Protein AF-A0A3D1H095-F1 (afdb_monomer)

Solvent-accessible surface area (backbone atoms only — not comparable to full-atom values): 28021 Å² total; per-residue (Å²): 138,83,85,82,81,81,81,77,77,79,74,72,78,71,83,49,44,30,32,31,21,26,62,59,71,63,35,39,41,48,65,60,32,72,35,44,72,50,97,50,86,62,27,28,39,36,75,41,60,22,32,80,87,14,37,39,30,35,40,28,63,54,68,40,88,48,51,76,43,53,75,67,32,41,65,49,22,31,6,32,93,44,81,75,38,64,53,47,73,57,40,75,40,63,47,35,77,41,35,98,34,38,36,24,52,87,62,45,60,42,71,42,40,36,38,40,30,66,83,80,31,30,41,28,37,54,62,90,59,67,74,44,36,27,34,33,14,24,66,63,52,82,39,39,56,50,61,63,40,69,25,44,50,49,96,51,84,43,29,24,48,37,78,43,70,26,75,24,43,42,28,33,45,23,67,51,72,26,93,41,67,84,43,65,72,74,27,51,92,34,26,30,11,59,34,62,51,53,78,69,36,80,34,67,51,39,83,44,90,48,44,27,32,40,96,66,58,46,72,27,44,35,38,38,30,53,83,78,33,31,34,31,38,34,50,97,81,69,73,75,93,45,74,80,45,34,28,35,25,10,24,78,53,44,84,30,34,48,45,54,53,73,28,43,54,77,85,46,91,43,35,26,40,44,78,45,64,23,30,17,36,41,29,34,38,22,54,58,68,23,98,38,52,81,27,54,77,79,34,43,78,39,18,36,13,33,99,43,62,62,40,82,54,53,64,62,42,78,40,67,43,38,80,52,31,70,23,42,38,32,61,80,20,26,78,94,49,57,40,65,29,42,38,30,40,29,66,79,81,30,35,36,36,37,28,59,80,61,83,65,65,65,89,62,70,55,68,39,34,33,32,29,25,26,60,69,46,85,46,55,57,49,62,68,33,67,26,39,48,49,96,51,87,40,30,27,50,39,57,43,55,37,41,70,54,75,85,65,32,36,28,40,41,21,58,45,58,24,92,42,61,75,68,24,57,78,41,45,53,13,32,91,44,65,59,37,76,40,50,72,76,36,84,38,66,31,43,80,66,56,104,68,67,31,34,30,25,35,70,56,72,63,44,70,26,32,34,37,39,34,52,76,51,84,75,16,34,38,34,40,32,77,51,69,79,67,86,65,72,65,69,85,63,66,77,75,79,79,51,56,30,19,38,93,85,68,50,80,69,45,70,59,84,74,90,62,49,65,34,31,46,93,93,38,82,47,80,87

Radius of gyration: 31.31 Å; Cα contacts (8 Å, |Δi|>4): 1293; chains: 1; bounding box: 105×58×90 Å

Nearest PDB structures (foldseek):
  5x5s-assembly1_A  TM=6.106E-01  e=3.068E-03  uncultured bacterium
  4g1f-assembly3_C  TM=1.105E-01  e=1.441E+00  Homo sapiens
  2gbc-assembly1_A  TM=1.228E-01  e=5.203E+00  Rattus norvegicus
  1u8e-assembly1_B  TM=1.041E-01  e=5.488E+00  Homo sapiens

Mean predicted aligned error: 13.55 Å

Sequence (528 aa):
MSALLTVVATVAASAQCYIVGSDGQWKTNAAAAELTETATAGVYEGDVAFAEGAQYFTVTQNLTTDDTDWETFNQHRFGPSEIDAKLAINVPMAMIKGKDRSFKVPTAATTYRMRVDFNAMTVTLIGNFPDELYVWGSDGVYNPTLASATLPKTETDGVYKATVDFTSCYFNILTQLGTDPTDYDAILPYRYGGGKVIINRDKAMTLTEQSFYIATPGTYDVTVDLRTMTMNLHSDTYVSKYPDHVYLIGANGSNAANQGAELTWNDVDGIYTGYVYFFGNKFNISTALASTSDGWEEIADKRIGADAATIDVEPNLTVGIKKGEASDFVIGASVEKPIYAYVTLDLVNGRLTLYGTDESYPTGYPKELYTIGSNGVWFPNIPADVISATDEPGVYKGEITFVGEVGDLHFTVFKRLGADWDFVNATRLTPYSDGDPANLDEDIPVVTPEIVPGAWLFSGEPGTYDIKVDLTQGNGVIRISAKGETGITAPTAAPAAKNYYYDLQGRFLGNVEPQKGVYVVKGKKVKK

Foldseek 3Di:
DDDDDDPDPPPPPQQKKAKAQQAVPQFQQDGQDTFDDDPDRQKTKDKHAHAVVGFKIKIFSDGDPGRPPCVVSLQTIWAAPDAAAEADALDKGATDGSDPHIYGYPDGRDIFIKMQHPPRRTIHTYDQQAQKKAKACQAPDHFLQDGQDIWGDDPPGQKTKDKHFGPDQWIWIFSDGDPGRPCPVRRLVGTWAAEEADAPDKGAIDSDPHTYGYPDTGIFIWMAGSNRNIIHTYDPPDDQPEFQWKFWQCQLVANFQQDGDIWGDDHDRQKTKDKGKRQGQKTWMFSDGAPTRPRCVVGQQGTKAAPDQEAEADAQDKGAIDGNDHHIYGDPHHNVRIFIWMWIQRPPRRIIHTHGPDLCPPVFQAQKKFKACQQPHHFLADGQDIWGDDPDGQKTKDKGFHHDDAQRRWMWMFSGGGRDDVSGVVGTFAAPDAQAEQEAQDKGDGDDADVGGHIYGYRDDGGMWMWMWHCPPDNIIIHTYHHPPPPPPVPPPPPPPQWFKAQPVRHTPGSDDDPAAWIDTPNDIDGD

Secondary structure (DSSP, 8-state):
-------------PPPEEEESTTS---TTS-SEEEEE-SSTTEEEEEEE--TT--EEEEES---SSTT-HHHHHHHEEE-SSTT-BPPBT--EE-EET-S--EE-SSSSSEEEEEEETTTTEEEEE-PPPSEEEEESTTS---TT--SEEEEB-SSTTEEEEEEEESSSEEEEESS--SSTT-SGGGGGGEEE-EE--TTSEEE-EESS--EE-SS-EEEEEEEETTTTEEEEE-TT---SS-S-EEEETTTS---TT--EEEB-SSSTTEEEEEEEE-SSEEEEESS--SSTT-TTTTGGGEEE-SSSEEE--TT--EE-EET---EEE----SSS-EEEEEEEETTTTEEEEEE--TT--SS--SEEEEESTTS---TTS-S-EEEB-SSTTEEEEEEEE-S-TT-EEEEEES---SSHHHHHTTEEB-SSTTEEE-TTSEEE-BPPPSSPPPEEE-S-SEEEEEEEETTSTT-EEEEEEPP--S-----------PPEE-TT--EEESS--SSSEEEETTEEEE-

pLDDT: mean 87.99, std 13.4, range [31.22, 98.56]

Structure (mmCIF, N/CA/C/O backbone):
data_AF-A0A3D1H095-F1
#
_entry.id   AF-A0A3D1H095-F1
#
loop_
_atom_site.group_PDB
_atom_site.id
_atom_site.type_symbol
_atom_site.label_atom_id
_atom_site.label_alt_id
_atom_site.label_comp_id
_atom_site.label_asym_id
_atom_site.label_entity_id
_atom_site.label_seq_id
_atom_site.pdbx_PDB_ins_code
_atom_site.Cartn_x
_atom_site.Cartn_y
_atom_site.Cartn_z
_atom_site.occupancy
_atom_site.B_iso_or_equiv
_atom_site.auth_seq_id
_atom_site.auth_comp_id
_atom_site.auth_asym_id
_atom_site.auth_atom_id
_atom_site.pdbx_PDB_model_num
ATOM 1 N N . MET A 1 1 ? -18.393 25.631 -53.847 1.00 37.72 1 MET A N 1
ATOM 2 C CA . MET A 1 1 ? -17.453 26.082 -52.800 1.00 37.72 1 MET A CA 1
ATOM 3 C C . MET A 1 1 ? -17.280 24.934 -51.830 1.00 37.72 1 MET A C 1
ATOM 5 O O . MET A 1 1 ? -18.246 24.589 -51.169 1.00 37.72 1 MET A O 1
ATOM 9 N N . SER A 1 2 ? -16.110 24.300 -51.820 1.00 35.12 2 SER A N 1
ATOM 10 C CA . SER A 1 2 ? -15.753 23.285 -50.826 1.00 35.12 2 SER A CA 1
ATOM 11 C C . SER A 1 2 ? -14.753 23.944 -49.885 1.00 35.12 2 SER A C 1
ATOM 13 O O . SER A 1 2 ? -13.689 24.360 -50.338 1.00 35.12 2 SER A O 1
ATOM 15 N N . ALA A 1 3 ? -15.130 24.131 -48.622 1.00 37.19 3 ALA A N 1
ATOM 16 C CA . ALA A 1 3 ? -14.228 24.646 -47.601 1.00 37.19 3 ALA A CA 1
ATOM 17 C C . ALA A 1 3 ? -13.389 23.477 -47.078 1.00 37.19 3 ALA A C 1
ATOM 19 O O . ALA A 1 3 ? -13.923 22.509 -46.540 1.00 37.19 3 ALA A O 1
ATOM 20 N N . LEU A 1 4 ? -12.082 23.554 -47.317 1.00 31.69 4 LEU A N 1
ATOM 21 C CA . LEU A 1 4 ? -11.091 22.614 -46.818 1.00 31.69 4 LEU A CA 1
ATOM 22 C C . LEU A 1 4 ? -10.896 22.895 -45.320 1.00 31.69 4 LEU A C 1
ATOM 24 O O . LEU A 1 4 ? -10.468 23.987 -44.947 1.00 31.69 4 LEU A O 1
ATOM 28 N N . LEU A 1 5 ? -11.259 21.936 -44.471 1.00 31.66 5 LEU A N 1
ATOM 29 C CA . LEU A 1 5 ? -11.028 21.997 -43.032 1.00 31.66 5 LEU A CA 1
ATOM 30 C C . LEU A 1 5 ? -9.587 21.539 -42.767 1.00 31.66 5 LEU A C 1
ATOM 32 O O . LEU A 1 5 ? -9.289 20.348 -42.821 1.00 31.66 5 LEU A O 1
ATOM 36 N N . THR A 1 6 ? -8.677 22.482 -42.532 1.00 36.94 6 THR A N 1
ATOM 37 C CA . THR A 1 6 ? -7.305 22.170 -42.117 1.00 36.94 6 THR A CA 1
ATOM 38 C C . THR A 1 6 ? -7.321 21.815 -40.633 1.00 36.94 6 THR A C 1
ATOM 40 O O . THR A 1 6 ? -7.424 22.693 -39.779 1.00 36.94 6 THR A O 1
ATOM 43 N N . VAL A 1 7 ? -7.245 20.521 -40.322 1.00 33.75 7 VAL A N 1
ATOM 44 C CA . VAL A 1 7 ? -6.974 20.044 -38.962 1.00 33.75 7 VAL A CA 1
ATOM 45 C C . VAL A 1 7 ? -5.507 20.345 -38.666 1.00 33.75 7 VAL A C 1
ATOM 47 O O . VAL A 1 7 ? -4.612 19.698 -39.203 1.00 33.75 7 VAL A O 1
ATOM 50 N N . VAL A 1 8 ? -5.256 21.363 -37.846 1.00 37.41 8 VAL A N 1
ATOM 51 C CA . VAL A 1 8 ? -3.933 21.592 -37.262 1.00 37.41 8 VAL A CA 1
ATOM 52 C C . VAL A 1 8 ? -3.828 20.642 -36.077 1.00 37.41 8 VAL A C 1
ATOM 54 O O . VAL A 1 8 ? -4.383 20.906 -35.014 1.00 37.41 8 VAL A O 1
ATOM 57 N N . ALA A 1 9 ? -3.168 19.504 -36.277 1.00 36.88 9 ALA A N 1
ATOM 58 C CA . ALA A 1 9 ? -2.709 18.691 -35.164 1.00 36.88 9 ALA A CA 1
ATOM 59 C C . ALA A 1 9 ? -1.628 19.497 -34.433 1.00 36.88 9 ALA A C 1
ATOM 61 O O . ALA A 1 9 ? -0.520 19.672 -34.940 1.00 36.88 9 ALA A O 1
ATOM 62 N N . THR A 1 10 ? -1.962 20.042 -33.267 1.00 34.22 10 THR A N 1
ATOM 63 C CA . THR A 1 10 ? -0.971 20.493 -32.293 1.00 34.22 10 THR A CA 1
ATOM 64 C C . THR A 1 10 ? -0.181 19.265 -31.862 1.00 34.22 10 THR A C 1
ATOM 66 O O . THR A 1 10 ? -0.631 18.483 -31.029 1.00 34.22 10 THR A O 1
ATOM 69 N N . VAL A 1 11 ? 0.985 19.066 -32.474 1.00 34.72 11 VAL A N 1
ATOM 70 C CA . VAL A 1 11 ? 2.007 18.161 -31.954 1.00 34.72 11 VAL A CA 1
ATOM 71 C C . VAL A 1 11 ? 2.438 18.773 -30.627 1.00 34.72 11 VAL A C 1
ATOM 73 O O . VAL A 1 11 ? 3.107 19.807 -30.612 1.00 34.72 11 VAL A O 1
ATOM 76 N N . ALA A 1 12 ? 1.979 18.208 -29.509 1.00 38.38 12 ALA A N 1
ATOM 77 C CA . ALA A 1 12 ? 2.626 18.460 -28.232 1.00 38.38 12 ALA A CA 1
ATOM 78 C C . ALA A 1 12 ? 4.106 18.126 -28.445 1.00 38.38 12 ALA A C 1
ATOM 80 O O . ALA A 1 12 ? 4.411 17.029 -28.913 1.00 38.38 12 ALA A O 1
ATOM 81 N N . ALA A 1 13 ? 5.003 19.088 -28.220 1.00 40.72 13 ALA A N 1
ATOM 82 C CA . ALA A 1 13 ? 6.431 18.817 -28.274 1.00 40.72 13 ALA A CA 1
ATOM 83 C C . ALA A 1 13 ? 6.690 17.651 -27.313 1.00 40.72 13 ALA A C 1
ATOM 85 O O . ALA A 1 13 ? 6.465 17.803 -26.111 1.00 40.72 13 ALA A O 1
ATOM 86 N N . SER A 1 14 ? 7.058 16.479 -27.842 1.00 53.00 14 SER A N 1
ATOM 87 C CA . SER A 1 14 ? 7.472 15.352 -27.010 1.00 53.00 14 SER A CA 1
ATOM 88 C C . SER A 1 14 ? 8.577 15.882 -26.108 1.00 53.00 14 SER A C 1
ATOM 90 O O . SER A 1 14 ? 9.524 16.492 -26.616 1.00 53.00 14 SER A O 1
ATOM 92 N N . ALA A 1 15 ? 8.447 15.728 -24.791 1.00 55.31 15 ALA A N 1
ATOM 93 C CA . ALA A 1 15 ? 9.550 16.064 -23.905 1.00 55.31 15 ALA A CA 1
ATOM 94 C C . ALA A 1 15 ? 10.788 15.306 -24.411 1.00 55.31 15 ALA A C 1
ATOM 96 O O . ALA A 1 15 ? 10.722 14.113 -24.683 1.00 55.31 15 ALA A O 1
ATOM 97 N N . GLN A 1 16 ? 11.890 16.006 -24.651 1.00 86.06 16 GLN A N 1
ATOM 98 C CA . GLN A 1 16 ? 13.102 15.365 -25.154 1.00 86.06 16 GLN A CA 1
ATOM 99 C C . GLN A 1 16 ? 13.886 14.828 -23.957 1.00 86.06 16 GLN A C 1
ATOM 101 O O . GLN A 1 16 ? 13.922 15.469 -22.911 1.00 86.06 16 GLN A O 1
ATOM 106 N N . CYS A 1 17 ? 14.473 13.638 -24.071 1.00 95.12 17 CYS A N 1
ATOM 107 C CA . CYS A 1 17 ? 15.267 13.044 -22.999 1.00 95.12 17 CYS A CA 1
ATOM 108 C C . CYS A 1 17 ? 16.742 13.051 -23.387 1.00 95.12 17 CYS A C 1
ATOM 110 O O . CYS A 1 17 ? 17.184 12.246 -24.209 1.00 95.12 17 CYS A O 1
ATOM 112 N N . TYR A 1 18 ? 17.510 13.936 -22.760 1.00 96.75 18 TYR A N 1
ATOM 113 C CA . TYR A 1 18 ? 18.915 14.144 -23.076 1.00 96.75 18 TYR A CA 1
ATOM 114 C C . TYR A 1 18 ? 19.834 13.625 -21.984 1.00 96.75 18 TYR A C 1
ATOM 116 O O . TYR A 1 18 ? 19.613 13.866 -20.796 1.00 96.75 18 TYR A O 1
ATOM 124 N N . ILE A 1 19 ? 20.916 12.983 -22.410 1.00 97.69 19 ILE A N 1
ATOM 125 C CA . ILE A 1 19 ? 22.029 12.573 -21.565 1.00 97.69 19 ILE A CA 1
ATOM 126 C C . ILE A 1 19 ? 23.195 13.530 -21.792 1.00 97.69 19 ILE A C 1
ATOM 128 O O . ILE A 1 19 ? 23.616 13.739 -22.929 1.00 97.69 19 ILE A O 1
ATOM 132 N N . VAL A 1 20 ? 23.738 14.093 -20.714 1.00 97.12 20 VAL A N 1
ATOM 133 C CA . VAL A 1 20 ? 24.898 15.000 -20.749 1.00 97.12 20 VAL A CA 1
ATOM 134 C C . VAL A 1 20 ? 26.015 14.430 -19.878 1.00 97.12 20 VAL A C 1
ATOM 136 O O . VAL A 1 20 ? 25.756 13.970 -18.768 1.00 97.12 20 VAL A O 1
ATOM 139 N N . GLY A 1 21 ? 27.256 14.471 -20.373 1.00 96.00 21 GLY A N 1
ATOM 140 C CA . GLY A 1 21 ? 28.462 14.082 -19.628 1.00 96.00 21 GLY A CA 1
ATOM 141 C C . GLY A 1 21 ? 29.051 12.715 -19.993 1.00 96.00 21 GLY A C 1
ATOM 142 O O . GLY A 1 21 ? 30.228 12.485 -19.716 1.00 96.00 21 GLY A O 1
ATOM 143 N N . SER A 1 22 ? 28.302 11.835 -20.675 1.00 97.00 22 SER A N 1
ATOM 144 C CA . SER A 1 22 ? 28.803 10.500 -21.056 1.00 97.00 22 SER A CA 1
ATOM 145 C C . SER A 1 22 ? 29.954 10.548 -22.071 1.00 97.00 22 SER A C 1
ATOM 147 O O . SER A 1 22 ? 30.793 9.653 -22.098 1.00 97.00 22 SER A O 1
ATOM 149 N N . ASP A 1 23 ? 30.058 11.618 -22.858 1.00 95.94 23 ASP A N 1
ATOM 150 C CA . ASP A 1 23 ? 31.164 11.892 -23.783 1.00 95.94 23 ASP A CA 1
ATOM 151 C C . ASP A 1 23 ? 32.350 12.633 -23.130 1.00 95.94 23 ASP A C 1
ATOM 153 O O . ASP A 1 23 ? 33.347 12.926 -23.792 1.00 95.94 23 ASP A O 1
ATOM 157 N N . GLY A 1 24 ? 32.244 12.958 -21.837 1.00 94.19 24 GLY A N 1
ATOM 158 C CA . GLY A 1 24 ? 33.240 13.704 -21.073 1.00 94.19 24 GLY A CA 1
ATOM 159 C C . GLY A 1 24 ? 33.286 15.209 -21.355 1.00 94.19 24 GLY A C 1
ATOM 160 O O . GLY A 1 24 ? 34.101 15.896 -20.742 1.00 94.19 24 GLY A O 1
ATOM 161 N N . GLN A 1 25 ? 32.438 15.747 -22.242 1.00 95.06 25 GLN A N 1
ATOM 162 C CA . GLN A 1 25 ? 32.505 17.164 -22.621 1.00 95.06 25 GLN A CA 1
ATOM 163 C C . GLN A 1 25 ? 31.793 18.089 -21.640 1.00 95.06 25 GLN A C 1
ATOM 165 O O . GLN A 1 25 ? 32.207 19.238 -21.510 1.00 95.06 25 GLN A O 1
ATOM 170 N N . TRP A 1 26 ? 30.739 17.602 -20.973 1.00 95.06 26 TRP A N 1
ATOM 171 C CA . TRP A 1 26 ? 29.936 18.380 -20.020 1.00 95.06 26 TRP A CA 1
ATOM 172 C C . TRP A 1 26 ? 29.518 19.751 -20.571 1.00 95.06 26 TRP A C 1
ATOM 174 O O . TRP A 1 26 ? 29.762 20.783 -19.957 1.00 95.06 26 TRP A O 1
ATOM 184 N N . LYS A 1 27 ? 28.893 19.760 -21.750 1.00 96.00 27 LYS A N 1
ATOM 185 C CA . LYS A 1 27 ? 28.327 20.973 -22.352 1.00 96.00 27 LYS A CA 1
ATOM 186 C C . LYS A 1 27 ? 26.831 21.031 -22.100 1.00 96.00 27 LYS A C 1
ATOM 188 O O . LYS A 1 27 ? 26.122 20.075 -22.395 1.00 96.00 27 LYS A O 1
ATOM 193 N N . THR A 1 28 ? 26.334 22.151 -21.589 1.00 95.00 28 THR A N 1
ATOM 194 C CA . THR A 1 28 ? 24.912 22.297 -21.228 1.00 95.00 28 THR A CA 1
ATOM 195 C C . THR A 1 28 ? 23.991 22.479 -22.438 1.00 95.00 28 THR A C 1
ATOM 197 O O . THR A 1 28 ? 22.786 22.247 -22.339 1.00 95.00 28 THR A O 1
ATOM 200 N N . ASN A 1 29 ? 24.548 22.843 -23.596 1.00 94.81 29 ASN A N 1
ATOM 201 C CA . ASN A 1 29 ? 23.818 23.062 -24.846 1.00 94.81 29 ASN A CA 1
ATOM 202 C C . ASN A 1 29 ? 23.870 21.885 -25.834 1.00 94.81 29 ASN A C 1
ATOM 204 O O . ASN A 1 29 ? 23.350 21.994 -26.944 1.00 94.81 29 ASN A O 1
ATOM 208 N N . ALA A 1 30 ? 24.509 20.774 -25.463 1.00 93.94 30 ALA A N 1
ATOM 209 C CA . ALA A 1 30 ? 24.669 19.617 -26.332 1.00 93.94 30 ALA A CA 1
ATOM 210 C C . ALA A 1 30 ? 24.448 18.321 -25.551 1.00 93.94 30 ALA A C 1
ATOM 212 O O . ALA A 1 30 ? 25.040 18.104 -24.496 1.00 93.94 30 ALA A O 1
ATOM 213 N N . ALA A 1 31 ? 23.614 17.440 -26.096 1.00 94.44 31 ALA A N 1
ATOM 214 C CA . ALA A 1 31 ? 23.452 16.099 -25.564 1.00 94.44 31 ALA A CA 1
ATOM 215 C C . ALA A 1 31 ? 24.573 15.184 -26.070 1.00 94.44 31 ALA A C 1
ATOM 217 O O . ALA A 1 31 ? 24.888 15.170 -27.260 1.00 94.44 31 ALA A O 1
ATOM 218 N N . ALA A 1 32 ? 25.128 14.379 -25.167 1.00 95.44 32 ALA A N 1
ATOM 219 C CA . ALA A 1 32 ? 26.001 13.264 -25.516 1.00 95.44 32 ALA A CA 1
ATOM 220 C C . ALA A 1 32 ? 25.195 12.086 -26.099 1.00 95.44 32 ALA A C 1
ATOM 222 O O . ALA A 1 32 ? 25.703 11.341 -26.934 1.00 95.44 32 ALA A O 1
ATOM 223 N N . ALA A 1 33 ? 23.931 11.938 -25.687 1.00 96.50 33 ALA A N 1
ATOM 224 C CA . ALA A 1 33 ? 22.960 11.033 -26.297 1.00 96.50 33 ALA A CA 1
ATOM 225 C C . ALA A 1 33 ? 21.527 11.563 -26.121 1.00 96.50 33 ALA A C 1
ATOM 227 O O . ALA A 1 33 ? 21.222 12.233 -25.134 1.00 96.50 33 ALA A O 1
ATOM 228 N N . GLU A 1 34 ? 20.643 11.225 -27.056 1.00 95.81 34 GLU A N 1
ATOM 229 C CA . GLU A 1 34 ? 19.203 11.486 -26.978 1.00 95.81 34 GLU A CA 1
ATOM 230 C C . GLU A 1 34 ? 18.471 10.143 -26.937 1.00 95.81 34 GLU A C 1
ATOM 232 O O . GLU A 1 34 ? 18.715 9.267 -27.770 1.00 95.81 34 GLU A O 1
ATOM 237 N N . LEU A 1 35 ? 17.615 9.955 -25.933 1.00 95.94 35 LEU A N 1
ATOM 238 C CA . LEU A 1 35 ? 16.830 8.734 -25.789 1.00 95.94 35 LEU A CA 1
ATOM 239 C C . LEU A 1 35 ? 15.510 8.874 -26.544 1.00 95.94 35 LEU A C 1
ATOM 241 O O . LEU A 1 35 ? 14.909 9.946 -26.589 1.00 95.94 35 LEU A O 1
ATOM 245 N N . THR A 1 36 ? 15.044 7.772 -27.124 1.00 93.62 36 THR A N 1
ATOM 246 C CA . THR A 1 36 ? 13.797 7.748 -27.894 1.00 93.62 36 THR A CA 1
ATOM 247 C C . THR A 1 36 ? 12.634 7.406 -26.978 1.00 93.62 36 THR A C 1
ATOM 249 O O . THR A 1 36 ? 12.749 6.512 -26.142 1.00 93.62 36 THR A O 1
ATOM 252 N N . GLU A 1 37 ? 11.512 8.104 -27.138 1.00 92.50 37 GLU A N 1
ATOM 253 C CA . GLU A 1 37 ? 10.289 7.777 -26.407 1.00 92.50 37 GLU A CA 1
ATOM 254 C C . GLU A 1 37 ? 9.818 6.365 -26.772 1.00 92.50 37 GLU A C 1
ATOM 256 O O . GLU A 1 37 ? 9.820 5.959 -27.937 1.00 92.50 37 GLU A O 1
ATOM 261 N N . THR A 1 38 ? 9.447 5.594 -25.759 1.00 86.69 38 THR A N 1
ATOM 262 C CA . THR A 1 38 ? 8.861 4.265 -25.931 1.00 86.69 38 THR A CA 1
ATOM 263 C C . THR A 1 38 ? 7.376 4.382 -26.295 1.00 86.69 38 THR A C 1
ATOM 265 O O . THR A 1 38 ? 6.839 5.471 -26.483 1.00 86.69 38 THR A O 1
ATOM 268 N N . ALA A 1 39 ? 6.665 3.254 -26.373 1.00 83.69 39 ALA A N 1
ATOM 269 C CA . ALA A 1 39 ? 5.208 3.275 -26.518 1.00 83.69 39 ALA A CA 1
ATOM 270 C C . ALA A 1 39 ? 4.489 3.908 -25.307 1.00 83.69 39 ALA A C 1
ATOM 272 O O . ALA A 1 39 ? 3.341 4.335 -25.432 1.00 83.69 39 ALA A O 1
ATOM 273 N N . THR A 1 40 ? 5.152 3.975 -24.148 1.00 81.50 40 THR A N 1
ATOM 274 C CA . THR A 1 40 ? 4.636 4.633 -22.947 1.00 81.50 40 THR A CA 1
ATOM 275 C C . THR A 1 40 ? 5.132 6.074 -22.912 1.00 81.50 40 THR A C 1
ATOM 277 O O . THR A 1 40 ? 6.330 6.318 -22.762 1.00 81.50 40 THR A O 1
ATOM 280 N N . ALA A 1 41 ? 4.205 7.029 -23.022 1.00 87.62 41 ALA A N 1
ATOM 281 C CA . ALA A 1 41 ? 4.526 8.452 -22.962 1.00 87.62 41 ALA A CA 1
ATOM 282 C C . ALA A 1 41 ? 5.279 8.803 -21.666 1.00 87.62 41 ALA A C 1
ATOM 284 O O . ALA A 1 41 ? 4.912 8.339 -20.582 1.00 87.62 41 ALA A O 1
ATOM 285 N N . GLY A 1 42 ? 6.333 9.613 -21.772 1.00 88.06 42 GLY A N 1
ATOM 286 C CA . GLY A 1 42 ? 7.185 9.971 -20.632 1.00 88.06 42 GLY A CA 1
ATOM 287 C C . GLY A 1 42 ? 8.248 8.927 -20.255 1.00 88.06 42 GLY A C 1
ATOM 288 O O . GLY A 1 42 ? 9.016 9.161 -19.317 1.00 88.06 42 GLY A O 1
ATOM 289 N N . VAL A 1 43 ? 8.331 7.805 -20.978 1.00 92.50 43 VAL A N 1
ATOM 290 C CA . VAL A 1 43 ? 9.356 6.767 -20.792 1.00 92.50 43 VAL A CA 1
ATOM 291 C C . VAL A 1 43 ? 10.233 6.701 -22.032 1.00 92.50 43 VAL A C 1
ATOM 293 O O . VAL A 1 43 ? 9.730 6.498 -23.135 1.00 92.50 43 VAL A O 1
ATOM 296 N N . TYR A 1 44 ? 11.543 6.837 -21.849 1.00 94.94 44 TYR A N 1
ATOM 297 C CA . TYR A 1 44 ? 12.525 6.933 -22.924 1.00 94.94 44 TYR A CA 1
ATOM 298 C C . TYR A 1 44 ? 13.594 5.861 -22.779 1.00 94.94 44 TYR A C 1
ATOM 300 O O . TYR A 1 44 ? 14.064 5.585 -21.675 1.00 94.94 44 TYR A O 1
ATOM 308 N N . GLU A 1 45 ? 14.024 5.295 -23.901 1.00 93.44 45 GLU A N 1
ATOM 309 C CA . GLU A 1 45 ? 15.109 4.326 -23.942 1.00 93.44 45 GLU A CA 1
ATOM 310 C C . GLU A 1 45 ? 16.072 4.577 -25.103 1.00 93.44 45 GLU A C 1
ATOM 312 O O . GLU A 1 45 ? 15.697 5.059 -26.173 1.00 93.44 45 GLU A O 1
ATOM 317 N N . GLY A 1 46 ? 17.336 4.217 -24.910 1.00 92.62 46 GLY A N 1
ATOM 318 C CA . GLY A 1 46 ? 18.372 4.409 -25.920 1.00 92.62 46 GLY A CA 1
ATOM 319 C C . GLY A 1 46 ? 19.708 3.821 -25.498 1.00 92.62 46 GLY A C 1
ATOM 320 O O . GLY A 1 46 ? 19.926 3.526 -24.324 1.00 92.62 46 GLY A O 1
ATOM 321 N N . ASP A 1 47 ? 20.598 3.648 -26.468 1.00 94.38 47 ASP A N 1
ATOM 322 C CA . ASP A 1 47 ? 21.980 3.257 -26.208 1.00 94.38 47 ASP A CA 1
ATOM 323 C C . ASP A 1 47 ? 22.821 4.503 -25.936 1.00 94.38 47 ASP A C 1
ATOM 325 O O . ASP A 1 47 ? 22.807 5.463 -26.708 1.00 94.38 47 ASP A O 1
ATOM 329 N N . VAL A 1 48 ? 23.564 4.487 -24.833 1.00 96.75 48 VAL A N 1
ATOM 330 C CA . VAL A 1 48 ? 24.398 5.602 -24.386 1.00 96.75 48 VAL A CA 1
ATOM 331 C C . VAL A 1 48 ? 25.840 5.142 -24.324 1.00 96.75 48 VAL A C 1
ATOM 333 O O . VAL A 1 48 ? 26.222 4.339 -23.467 1.00 96.75 48 VAL A O 1
ATOM 336 N N . ALA A 1 49 ? 26.646 5.660 -25.246 1.00 96.31 49 ALA A N 1
ATOM 337 C CA . ALA A 1 49 ? 28.078 5.425 -25.267 1.00 96.31 49 ALA A CA 1
ATOM 338 C C . ALA A 1 49 ? 28.781 6.312 -24.231 1.00 96.31 49 ALA A C 1
ATOM 340 O O . ALA A 1 49 ? 28.568 7.527 -24.180 1.00 96.31 49 ALA A O 1
ATOM 341 N N . PHE A 1 50 ? 29.643 5.694 -23.427 1.00 97.00 50 PHE A N 1
ATOM 342 C CA . PHE A 1 50 ? 30.525 6.377 -22.492 1.00 97.00 50 PHE A CA 1
ATOM 343 C C . PHE A 1 50 ? 31.949 6.398 -23.038 1.00 97.00 50 PHE A C 1
ATOM 345 O O . PHE A 1 50 ? 32.517 5.348 -23.346 1.00 97.00 50 PHE A O 1
ATOM 352 N N . ALA A 1 51 ? 32.529 7.593 -23.146 1.00 96.25 51 ALA A N 1
ATOM 353 C CA . ALA A 1 51 ? 33.907 7.781 -23.581 1.00 96.25 51 ALA A CA 1
ATOM 354 C C . ALA A 1 51 ? 34.913 7.212 -22.561 1.00 96.25 51 ALA A C 1
ATOM 356 O O . ALA A 1 51 ? 34.587 6.916 -21.406 1.00 96.25 51 ALA A O 1
ATOM 357 N N . GLU A 1 52 ? 36.168 7.058 -22.982 1.00 94.00 52 GLU A N 1
ATOM 358 C CA . GLU A 1 52 ? 37.248 6.653 -22.081 1.00 94.00 52 GLU A CA 1
ATOM 359 C C . GLU A 1 52 ? 37.407 7.672 -20.940 1.00 94.00 52 GLU A C 1
ATOM 361 O O . GLU A 1 52 ? 37.470 8.878 -21.166 1.00 94.00 52 GLU A O 1
ATOM 366 N N . GLY A 1 53 ? 37.413 7.191 -19.693 1.00 90.81 53 GLY A N 1
ATOM 367 C CA . GLY A 1 53 ? 37.476 8.042 -18.498 1.00 90.81 53 GLY A CA 1
ATOM 368 C C . GLY A 1 53 ? 36.171 8.766 -18.125 1.00 90.81 53 GLY A C 1
ATOM 369 O O . GLY A 1 53 ? 36.088 9.310 -17.025 1.00 90.81 53 GLY A O 1
ATOM 370 N N . ALA A 1 54 ? 35.131 8.732 -18.965 1.00 94.06 54 ALA A N 1
ATOM 371 C CA . ALA A 1 54 ? 33.821 9.298 -18.654 1.00 94.06 54 ALA A CA 1
ATOM 372 C C . ALA A 1 54 ? 32.920 8.230 -18.010 1.00 94.06 54 ALA A C 1
ATOM 374 O O . ALA A 1 54 ? 32.492 7.283 -18.661 1.00 94.06 54 ALA A O 1
ATOM 375 N N . GLN A 1 55 ? 32.638 8.364 -16.711 1.00 95.94 55 GLN A N 1
ATOM 376 C CA . GLN A 1 55 ? 31.692 7.488 -15.990 1.00 95.94 55 GLN A CA 1
ATOM 377 C C . GLN A 1 55 ? 30.460 8.220 -15.478 1.00 95.94 55 GLN A C 1
ATOM 379 O O . GLN A 1 55 ? 29.571 7.588 -14.913 1.00 95.94 55 GLN A O 1
ATOM 384 N N . TYR A 1 56 ? 30.427 9.538 -15.620 1.00 97.56 56 TYR A N 1
ATOM 385 C CA . TYR A 1 56 ? 29.432 10.380 -14.985 1.00 97.56 56 TYR A CA 1
ATOM 386 C C . TYR A 1 56 ? 28.514 10.992 -16.030 1.00 97.56 56 TYR A C 1
ATOM 388 O O . TYR A 1 56 ? 28.966 11.358 -17.111 1.00 97.56 56 TYR A O 1
ATOM 396 N N . PHE A 1 57 ? 27.237 11.115 -15.694 1.00 97.75 57 PHE A N 1
ATOM 397 C CA . PHE A 1 57 ? 26.258 11.766 -16.552 1.00 97.75 57 PHE A CA 1
ATOM 398 C C . PHE A 1 57 ? 25.118 12.377 -15.734 1.00 97.75 57 PHE A C 1
ATOM 400 O O . PHE A 1 57 ? 24.947 12.099 -14.544 1.00 97.75 57 PHE A O 1
ATOM 407 N N . THR A 1 58 ? 24.316 13.202 -16.388 1.00 97.06 58 THR A N 1
ATOM 408 C CA . THR A 1 58 ? 23.034 13.702 -15.888 1.00 97.06 58 THR A CA 1
ATOM 409 C C . THR A 1 58 ? 21.980 13.581 -16.983 1.00 97.06 58 THR A C 1
ATOM 411 O O . THR A 1 58 ? 22.309 13.436 -18.164 1.00 97.06 58 THR A O 1
ATOM 414 N N . VAL A 1 59 ? 20.716 13.607 -16.573 1.00 97.62 59 VAL A N 1
ATOM 415 C CA . VAL A 1 59 ? 19.555 13.592 -17.461 1.00 97.62 59 VAL A CA 1
ATOM 416 C C . VAL A 1 59 ? 18.951 14.994 -17.466 1.00 97.62 59 VAL A C 1
ATOM 418 O O . VAL A 1 59 ? 18.866 15.626 -16.416 1.00 97.62 59 VAL A O 1
ATOM 421 N N . THR A 1 60 ? 18.511 15.498 -18.614 1.00 95.00 60 THR A N 1
ATOM 422 C CA . THR A 1 60 ? 17.747 16.753 -18.696 1.00 95.00 60 THR A CA 1
ATOM 423 C C . THR A 1 60 ? 16.650 16.654 -19.746 1.00 95.00 60 THR A C 1
ATOM 425 O O . THR A 1 60 ? 16.749 15.875 -20.693 1.00 95.00 60 THR A O 1
ATOM 428 N N . GLN A 1 61 ? 15.616 17.476 -19.579 1.00 92.06 61 GLN A N 1
ATOM 429 C CA . GLN A 1 61 ? 14.605 17.708 -20.612 1.00 92.06 61 GLN A CA 1
ATOM 430 C C . GLN A 1 61 ? 14.897 18.955 -21.455 1.00 92.06 61 GLN A C 1
ATOM 432 O O . GLN A 1 61 ? 14.330 19.121 -22.530 1.00 92.06 61 GLN A O 1
ATOM 437 N N . ASN A 1 62 ? 15.809 19.814 -20.983 1.00 90.75 62 ASN A N 1
ATOM 438 C CA . ASN A 1 62 ? 16.115 21.104 -21.587 1.00 90.75 62 ASN A CA 1
ATOM 439 C C . ASN A 1 62 ? 17.633 21.283 -21.698 1.00 90.75 62 ASN A C 1
ATOM 441 O O . ASN A 1 62 ? 18.332 21.318 -20.682 1.00 90.75 62 ASN A O 1
ATOM 445 N N . LEU A 1 63 ? 18.129 21.418 -22.927 1.00 93.19 63 LEU A N 1
ATOM 446 C CA . LEU A 1 63 ? 19.473 21.929 -23.198 1.00 93.19 63 LEU A CA 1
ATOM 447 C C . LEU A 1 63 ? 19.444 23.463 -23.214 1.00 93.19 63 LEU A C 1
ATOM 449 O O . LEU A 1 63 ? 18.428 24.072 -23.555 1.00 93.19 63 LEU A O 1
ATOM 453 N N . THR A 1 64 ? 20.555 24.092 -22.847 1.00 94.12 64 THR A N 1
ATOM 454 C CA . THR A 1 64 ? 20.710 25.553 -22.898 1.00 94.12 64 THR A CA 1
ATOM 455 C C . THR A 1 64 ? 21.176 26.013 -24.2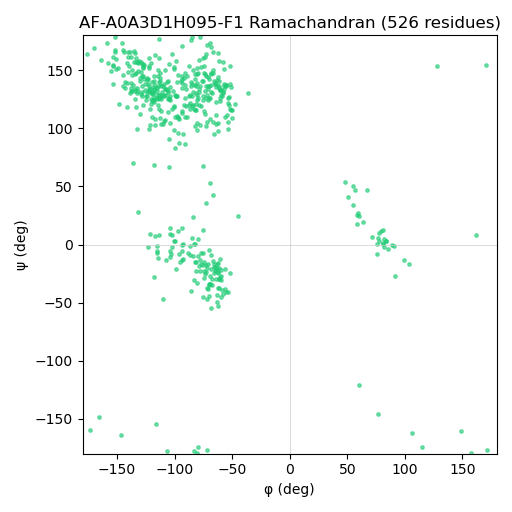80 1.00 94.12 64 THR A C 1
ATOM 457 O O . THR A 1 64 ? 21.445 25.206 -25.166 1.00 94.12 64 THR A O 1
ATOM 460 N N . THR A 1 65 ? 21.276 27.325 -24.500 1.00 92.94 65 THR A N 1
ATOM 461 C CA . THR A 1 65 ? 21.866 27.879 -25.733 1.00 92.94 65 THR A CA 1
ATOM 462 C C . THR A 1 65 ? 23.390 28.002 -25.644 1.00 92.94 65 THR A C 1
ATOM 464 O O . THR A 1 65 ? 24.093 27.712 -26.612 1.00 92.94 65 THR A O 1
ATOM 467 N N . ASP A 1 66 ? 23.899 28.417 -24.481 1.00 93.25 66 ASP A N 1
ATOM 468 C CA . ASP A 1 66 ? 25.331 28.538 -24.170 1.00 93.25 66 ASP A CA 1
ATOM 469 C C . ASP A 1 66 ? 25.847 27.244 -23.525 1.00 93.25 66 ASP A C 1
ATOM 471 O O . ASP A 1 66 ? 25.099 26.615 -22.777 1.00 93.25 66 ASP A O 1
ATOM 475 N N . ASP A 1 67 ? 27.080 26.822 -23.825 1.00 92.12 67 ASP A N 1
ATOM 476 C CA . ASP A 1 67 ? 27.644 25.544 -23.363 1.00 92.12 67 ASP A CA 1
ATOM 477 C C . ASP A 1 67 ? 28.099 25.551 -21.895 1.00 92.12 67 ASP A C 1
ATOM 479 O O . ASP A 1 67 ? 28.416 24.487 -21.354 1.00 92.12 67 ASP A O 1
ATOM 483 N N . THR A 1 68 ? 28.081 26.721 -21.248 1.00 92.25 68 THR A N 1
ATOM 484 C CA . THR A 1 68 ? 28.474 26.934 -19.849 1.00 92.25 68 THR A CA 1
ATOM 485 C C . THR A 1 68 ? 27.375 27.522 -18.965 1.00 92.25 68 THR A C 1
ATOM 487 O O . THR A 1 68 ? 27.639 27.852 -17.805 1.00 92.25 68 THR A O 1
ATOM 490 N N . ASP A 1 69 ? 26.136 27.620 -19.458 1.00 95.12 69 ASP A N 1
ATOM 491 C CA . ASP A 1 69 ? 24.982 28.104 -18.687 1.00 95.12 69 ASP A CA 1
ATOM 492 C C . ASP A 1 69 ? 24.473 27.046 -17.692 1.00 95.12 69 ASP A C 1
ATOM 494 O O . ASP A 1 69 ? 23.386 26.471 -17.799 1.00 95.12 69 ASP A O 1
ATOM 498 N N . TRP A 1 70 ? 25.306 26.772 -16.693 1.00 92.81 70 TRP A N 1
ATOM 499 C CA . TRP A 1 70 ? 25.018 25.827 -15.625 1.00 92.81 70 TRP A CA 1
ATOM 500 C C . TRP A 1 70 ? 23.901 26.296 -14.705 1.00 92.81 70 TRP A C 1
ATOM 502 O O . TRP A 1 70 ? 23.189 25.462 -14.156 1.00 92.81 70 TRP A O 1
ATOM 512 N N . GLU A 1 71 ? 23.718 27.605 -14.532 1.00 91.88 71 GLU A N 1
ATOM 513 C CA . GLU A 1 71 ? 22.660 28.141 -13.676 1.00 91.88 71 GLU A CA 1
ATOM 514 C C . GLU A 1 71 ? 21.277 27.756 -14.210 1.00 91.88 71 GLU A C 1
ATOM 516 O O . GLU A 1 71 ? 20.469 27.195 -13.465 1.00 91.88 71 GLU A O 1
ATOM 521 N N . THR A 1 72 ? 21.027 27.970 -15.505 1.00 90.62 72 THR A N 1
ATOM 522 C CA . THR A 1 72 ? 19.770 27.566 -16.146 1.00 90.62 72 THR A CA 1
ATOM 523 C C . THR A 1 72 ? 19.671 26.048 -16.259 1.00 90.62 72 THR A C 1
ATOM 525 O O . THR A 1 72 ? 18.635 25.464 -15.929 1.00 90.62 72 THR A O 1
ATOM 528 N N . PHE A 1 73 ? 20.750 25.376 -16.676 1.00 93.12 73 PHE A N 1
ATOM 529 C CA . PHE A 1 73 ? 20.762 23.920 -16.827 1.00 93.12 73 PHE A CA 1
ATOM 530 C C . PHE A 1 73 ? 20.421 23.204 -15.512 1.00 93.12 73 PHE A C 1
ATOM 532 O O . PHE A 1 73 ? 19.613 22.270 -15.486 1.00 93.12 73 PHE A O 1
ATOM 539 N N . ASN A 1 74 ? 20.974 23.677 -14.392 1.00 91.12 74 ASN A N 1
ATOM 540 C CA . ASN A 1 74 ? 20.778 23.067 -13.081 1.00 91.12 74 ASN A CA 1
ATOM 541 C C . ASN A 1 74 ? 19.333 23.118 -12.593 1.00 91.12 74 ASN A C 1
ATOM 543 O O . ASN A 1 74 ? 18.962 22.266 -11.798 1.00 91.12 74 ASN A O 1
ATOM 547 N N . GLN A 1 75 ? 18.499 24.033 -13.090 1.00 88.50 75 GLN A N 1
ATOM 548 C CA . GLN A 1 75 ? 17.071 24.087 -12.749 1.00 88.50 75 GLN A CA 1
ATOM 549 C C . GLN A 1 75 ? 16.254 22.974 -13.427 1.00 88.50 75 GLN A C 1
ATOM 551 O O . GLN A 1 75 ? 15.176 22.607 -12.952 1.00 88.50 75 GLN A O 1
ATOM 556 N N . HIS A 1 76 ? 16.762 22.425 -14.533 1.00 90.00 76 HIS A N 1
ATOM 557 C CA . HIS A 1 76 ? 16.052 21.465 -15.382 1.00 90.00 76 HIS A CA 1
ATOM 558 C C . HIS A 1 76 ? 16.673 20.071 -15.411 1.00 90.00 76 HIS A C 1
ATOM 560 O O . HIS A 1 76 ? 16.035 19.133 -15.890 1.00 90.00 76 HIS A O 1
ATOM 566 N N . ARG A 1 77 ? 17.887 19.921 -14.882 1.00 93.44 77 ARG A N 1
ATOM 567 C CA . ARG A 1 77 ? 18.549 18.626 -14.799 1.00 93.44 77 ARG A CA 1
ATOM 568 C C . ARG A 1 77 ? 17.953 17.730 -13.720 1.00 93.44 77 ARG A C 1
ATOM 570 O O . ARG A 1 77 ? 17.339 18.187 -12.753 1.00 93.44 77 ARG A O 1
ATOM 577 N N . PHE A 1 78 ? 18.235 16.448 -13.849 1.00 96.88 78 PHE A N 1
ATOM 578 C CA . PHE A 1 78 ? 17.886 15.415 -12.895 1.00 96.88 78 PHE A CA 1
ATOM 579 C C . PHE A 1 78 ? 19.169 14.748 -12.404 1.00 96.88 78 PHE A C 1
ATOM 581 O O . PHE A 1 78 ? 20.035 14.361 -13.196 1.00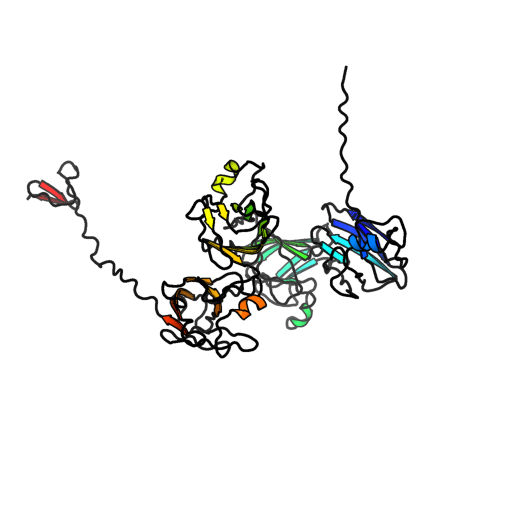 96.88 78 PHE A O 1
ATOM 588 N N . GLY A 1 79 ? 19.298 14.634 -11.086 1.00 95.38 79 GLY A N 1
ATOM 589 C CA . GLY A 1 79 ? 20.460 14.036 -10.434 1.00 95.38 79 GLY A CA 1
ATOM 590 C C . GLY A 1 79 ? 20.062 13.064 -9.321 1.00 95.38 79 GLY A C 1
ATOM 591 O O . GLY A 1 79 ? 18.912 13.081 -8.875 1.00 95.38 79 GLY A O 1
ATOM 592 N N . PRO A 1 80 ? 20.996 12.219 -8.857 1.00 96.81 80 PRO A N 1
ATOM 593 C CA . PRO A 1 80 ? 20.757 11.291 -7.757 1.00 96.81 80 PRO A CA 1
ATOM 594 C C . PRO A 1 80 ? 20.672 11.999 -6.400 1.00 96.81 80 PRO A C 1
ATOM 596 O O . PRO A 1 80 ? 21.133 13.134 -6.229 1.00 96.81 80 PRO A O 1
ATOM 599 N N . SER A 1 81 ? 20.136 11.293 -5.400 1.00 92.44 81 SER A N 1
ATOM 600 C CA . SER A 1 81 ? 20.155 11.749 -4.007 1.00 92.44 81 SER A CA 1
ATOM 601 C C . SER A 1 81 ? 21.576 11.957 -3.503 1.00 92.44 81 SER A C 1
ATOM 603 O O . SER A 1 81 ? 21.821 13.021 -2.946 1.00 92.44 81 SER A O 1
ATOM 605 N N . GLU A 1 82 ? 22.499 11.024 -3.770 1.00 90.81 82 GLU A N 1
ATOM 606 C CA . GLU A 1 82 ? 23.880 10.973 -3.262 1.00 90.81 82 GLU A CA 1
ATOM 607 C C . GLU A 1 82 ? 24.960 11.373 -4.280 1.00 90.81 82 GLU A C 1
ATOM 609 O O . GLU A 1 82 ? 24.763 11.299 -5.491 1.00 90.81 82 GLU A O 1
ATOM 614 N N . ILE A 1 83 ? 26.115 11.834 -3.785 1.00 91.50 83 ILE A N 1
ATOM 615 C CA . ILE A 1 83 ? 27.312 12.054 -4.619 1.00 91.50 83 ILE A CA 1
ATOM 616 C C . ILE A 1 83 ? 27.891 10.682 -4.993 1.00 91.50 83 ILE A C 1
ATOM 618 O O . ILE A 1 83 ? 27.820 9.751 -4.196 1.00 91.50 83 ILE A O 1
ATOM 622 N N . ASP A 1 84 ? 28.452 10.549 -6.199 1.00 91.94 84 ASP A N 1
ATOM 623 C CA . ASP A 1 84 ? 29.024 9.289 -6.702 1.00 91.94 84 ASP A CA 1
ATOM 624 C C . ASP A 1 84 ? 28.029 8.112 -6.752 1.00 91.94 84 ASP A C 1
ATOM 626 O O . ASP A 1 84 ? 28.435 6.946 -6.733 1.00 91.94 84 ASP A O 1
ATOM 630 N N . ALA A 1 85 ? 26.727 8.399 -6.861 1.00 95.25 85 ALA A N 1
ATOM 631 C CA . ALA A 1 85 ? 25.688 7.378 -6.917 1.00 95.25 85 ALA A CA 1
ATOM 632 C C . ALA A 1 85 ? 25.865 6.483 -8.153 1.00 95.25 85 ALA A C 1
ATOM 634 O O . ALA A 1 85 ? 25.586 6.871 -9.293 1.00 95.25 85 ALA A O 1
ATOM 635 N N . LYS A 1 86 ? 26.370 5.273 -7.908 1.00 97.19 86 LYS A N 1
ATOM 636 C CA . LYS A 1 86 ? 26.682 4.287 -8.937 1.00 97.19 86 LYS A CA 1
ATOM 637 C C . LYS A 1 86 ? 25.452 3.442 -9.246 1.00 97.19 86 LYS A C 1
ATOM 639 O O . LYS A 1 86 ? 24.950 2.749 -8.366 1.00 97.19 86 LYS A O 1
ATOM 644 N N . LEU A 1 87 ? 25.007 3.474 -10.497 1.00 94.81 87 LEU A N 1
ATOM 645 C CA . LEU A 1 87 ? 23.928 2.625 -10.992 1.00 94.81 87 LEU A CA 1
ATOM 646 C C . LEU A 1 87 ? 24.343 1.154 -10.974 1.00 94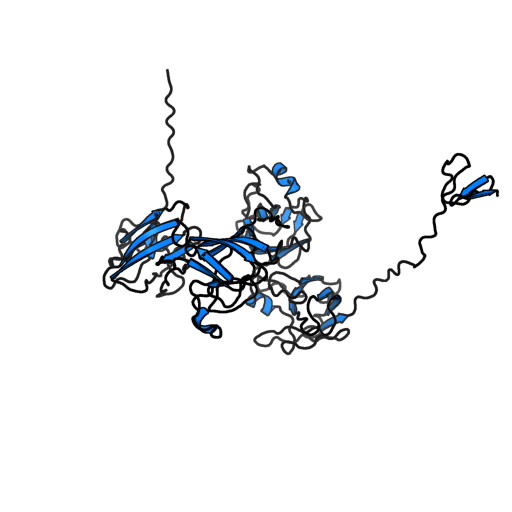.81 87 LEU A C 1
ATOM 648 O O . LEU A 1 87 ? 25.475 0.812 -11.327 1.00 94.81 87 LEU A O 1
ATOM 652 N N . ALA A 1 88 ? 23.402 0.290 -10.607 1.00 90.00 88 ALA A N 1
ATOM 653 C CA . ALA A 1 88 ? 23.489 -1.144 -10.835 1.00 90.00 88 ALA A CA 1
ATOM 654 C C . ALA A 1 88 ? 22.649 -1.518 -12.065 1.00 90.00 88 ALA A C 1
ATOM 656 O O . ALA A 1 88 ? 21.678 -0.843 -12.406 1.00 90.00 88 ALA A O 1
ATOM 657 N N . ILE A 1 89 ? 23.055 -2.583 -12.754 1.00 85.62 89 ILE A N 1
ATOM 658 C CA . ILE A 1 89 ? 22.319 -3.114 -13.904 1.00 85.62 89 ILE A CA 1
ATOM 659 C C . ILE A 1 89 ? 20.952 -3.627 -13.441 1.00 85.62 89 ILE A C 1
ATOM 661 O O . ILE A 1 89 ? 20.874 -4.319 -12.430 1.00 85.62 89 ILE A O 1
ATOM 665 N N . ASN A 1 90 ? 19.902 -3.297 -14.194 1.00 83.19 90 ASN A N 1
ATOM 666 C CA . ASN A 1 90 ? 18.501 -3.657 -13.960 1.00 83.19 90 ASN A CA 1
ATOM 667 C C . ASN A 1 90 ? 17.926 -3.181 -12.615 1.00 83.19 90 ASN A C 1
ATOM 669 O O . ASN A 1 90 ? 16.889 -3.669 -12.182 1.00 83.19 90 ASN A O 1
ATOM 673 N N . VAL A 1 91 ? 18.575 -2.219 -11.952 1.00 85.00 91 VAL A N 1
ATOM 674 C CA . VAL A 1 91 ? 18.073 -1.623 -10.709 1.00 85.00 91 VAL A CA 1
ATOM 675 C C . VAL A 1 91 ? 17.726 -0.155 -10.966 1.00 85.00 91 VAL A C 1
ATOM 677 O O . VAL A 1 91 ? 18.636 0.624 -11.275 1.00 85.00 91 VAL A O 1
ATOM 680 N N . PRO A 1 92 ? 16.448 0.248 -10.841 1.00 91.44 92 PRO A N 1
ATOM 681 C CA . PRO A 1 92 ? 16.061 1.640 -11.011 1.00 91.44 92 PRO A CA 1
ATOM 682 C C . PRO A 1 92 ? 16.613 2.506 -9.879 1.00 91.44 92 PRO A C 1
ATOM 684 O O . PRO A 1 92 ? 16.558 2.144 -8.704 1.00 91.44 92 PRO A O 1
ATOM 687 N N . MET A 1 93 ? 17.129 3.682 -10.231 1.00 94.00 93 MET A N 1
ATOM 688 C CA . MET A 1 93 ? 17.590 4.695 -9.283 1.00 94.00 93 MET A CA 1
ATOM 689 C C . MET A 1 93 ? 16.723 5.944 -9.384 1.00 94.00 93 MET A C 1
ATOM 691 O O . MET A 1 93 ? 16.450 6.428 -10.482 1.00 94.00 93 MET A O 1
ATOM 695 N N . ALA A 1 94 ? 16.326 6.486 -8.234 1.00 94.44 94 ALA A N 1
ATOM 696 C CA . ALA A 1 94 ? 15.518 7.695 -8.161 1.00 94.44 94 ALA A CA 1
ATOM 697 C C . ALA A 1 94 ? 16.241 8.920 -8.745 1.00 94.44 94 ALA A C 1
ATOM 699 O O . ALA A 1 94 ? 17.438 9.137 -8.531 1.00 94.44 94 ALA A O 1
ATOM 700 N N . MET A 1 95 ? 15.473 9.752 -9.442 1.00 95.94 95 MET A N 1
ATOM 701 C CA . MET A 1 95 ? 15.889 11.022 -10.014 1.00 95.94 95 MET A CA 1
ATOM 702 C C . MET A 1 95 ? 15.271 12.182 -9.238 1.00 95.94 95 MET A C 1
ATOM 704 O O . MET A 1 95 ? 14.069 12.214 -8.988 1.00 95.94 95 MET A O 1
ATOM 708 N N . ILE A 1 96 ? 16.081 13.186 -8.914 1.00 92.31 96 ILE A N 1
ATOM 709 C CA . ILE A 1 96 ? 15.636 14.407 -8.244 1.00 92.31 96 ILE A CA 1
ATOM 710 C C . ILE A 1 96 ? 15.828 15.579 -9.202 1.00 92.31 96 ILE A C 1
ATOM 712 O O . ILE A 1 96 ? 16.949 15.873 -9.630 1.00 92.31 96 ILE A O 1
ATOM 716 N N . LYS A 1 97 ? 14.728 16.257 -9.535 1.00 91.31 97 LYS A N 1
ATOM 717 C CA . LYS A 1 97 ? 14.751 17.452 -10.383 1.00 91.31 97 LYS A CA 1
ATOM 718 C C . LYS A 1 97 ? 15.495 18.591 -9.684 1.00 91.31 97 LYS A C 1
ATOM 720 O O . LYS A 1 97 ? 15.335 18.802 -8.485 1.00 91.31 97 LYS A O 1
ATOM 725 N N . GLY A 1 98 ? 16.300 19.329 -10.439 1.00 87.44 98 GLY A N 1
ATOM 726 C CA . GLY A 1 98 ? 17.064 20.467 -9.936 1.00 87.44 98 GLY A CA 1
ATOM 727 C C . GLY A 1 98 ? 18.306 20.084 -9.125 1.00 87.44 98 GLY A C 1
ATOM 728 O O . GLY A 1 98 ? 18.933 20.937 -8.496 1.00 87.44 98 GLY A O 1
ATOM 729 N N . LYS A 1 99 ? 18.644 18.790 -9.049 1.00 90.56 99 LYS A N 1
ATOM 730 C CA . L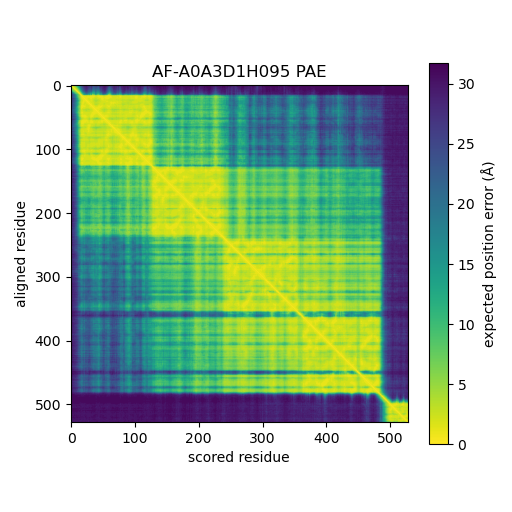YS A 1 99 ? 19.667 18.311 -8.123 1.00 90.56 99 LYS A CA 1
ATOM 731 C C . LYS A 1 99 ? 21.073 18.462 -8.695 1.00 90.56 99 LYS A C 1
ATOM 733 O O . LYS A 1 99 ? 21.433 17.803 -9.666 1.00 90.56 99 LYS A O 1
ATOM 738 N N . ASP A 1 100 ? 21.865 19.241 -7.958 1.00 90.94 100 ASP A N 1
ATOM 739 C CA . ASP A 1 100 ? 23.326 19.454 -7.948 1.00 90.94 100 ASP A CA 1
ATOM 740 C C . ASP A 1 100 ? 24.250 18.206 -8.012 1.00 90.94 100 ASP A C 1
ATOM 742 O O . ASP A 1 100 ? 25.319 18.253 -7.416 1.00 90.94 100 ASP A O 1
ATOM 746 N N . ARG A 1 101 ? 23.839 17.035 -8.544 1.00 92.88 101 ARG A N 1
ATOM 747 C CA . ARG A 1 101 ? 24.649 15.792 -8.587 1.00 92.88 101 ARG A CA 1
ATOM 748 C C . ARG A 1 101 ? 24.603 15.064 -9.941 1.00 92.88 101 ARG A C 1
ATOM 750 O O . ARG A 1 101 ? 23.732 15.362 -10.755 1.00 92.88 101 ARG A O 1
ATOM 757 N N . SER A 1 102 ? 25.516 14.110 -10.144 1.00 95.94 102 SER A N 1
ATOM 758 C CA . SER A 1 102 ? 25.638 13.287 -11.360 1.00 95.94 102 SER A CA 1
ATOM 759 C C . SER A 1 102 ? 25.546 11.800 -11.028 1.00 95.94 102 SER A C 1
ATOM 761 O O . SER A 1 102 ? 26.087 11.353 -10.015 1.00 95.94 102 SER A O 1
ATOM 763 N N . PHE A 1 103 ? 24.895 11.035 -11.899 1.00 98.19 103 PHE A N 1
ATOM 764 C CA . PHE A 1 103 ? 24.875 9.576 -11.844 1.00 98.19 103 PHE A CA 1
ATOM 765 C C . PHE A 1 103 ? 26.214 9.014 -12.308 1.00 98.19 103 PHE A C 1
ATOM 767 O O . PHE A 1 103 ? 26.899 9.635 -13.124 1.00 98.19 103 PHE A O 1
ATOM 774 N N . LYS A 1 104 ? 26.568 7.822 -11.826 1.00 97.88 104 LYS A N 1
ATOM 775 C CA . LYS A 1 104 ? 27.786 7.110 -12.213 1.00 97.88 104 LYS A CA 1
ATOM 776 C C . LYS A 1 104 ? 27.462 5.731 -12.785 1.00 97.88 104 LYS A C 1
ATOM 778 O O . LYS A 1 104 ? 26.721 4.969 -12.172 1.00 97.88 104 LYS A O 1
ATOM 783 N N . VAL A 1 105 ? 28.045 5.373 -13.928 1.00 96.62 105 VAL A N 1
ATOM 784 C CA . VAL A 1 105 ? 27.954 4.011 -14.485 1.00 96.62 105 VAL A CA 1
ATOM 785 C C . VAL A 1 105 ? 29.061 3.093 -13.939 1.00 96.62 105 VAL A C 1
ATOM 787 O O . VAL A 1 105 ? 30.132 3.586 -13.565 1.00 96.62 105 VAL A O 1
ATOM 790 N N . PRO A 1 106 ? 28.857 1.759 -13.894 1.00 93.19 106 PRO A N 1
ATOM 791 C CA . PRO A 1 106 ? 29.832 0.813 -13.340 1.00 93.19 106 PRO A CA 1
ATOM 792 C C . PRO A 1 106 ? 31.225 0.890 -13.971 1.00 93.19 106 PRO A C 1
ATOM 794 O O . PRO A 1 106 ? 32.239 0.818 -13.276 1.00 93.19 106 PRO A O 1
ATOM 797 N N . THR A 1 107 ? 31.281 1.045 -15.290 1.00 90.81 107 THR A N 1
ATOM 798 C CA . THR A 1 107 ? 32.516 1.021 -16.083 1.00 90.81 107 THR A CA 1
ATOM 799 C C . THR A 1 107 ? 32.409 2.037 -17.218 1.00 90.81 107 THR A C 1
ATOM 801 O O . THR A 1 107 ? 31.353 2.121 -17.842 1.00 90.81 107 THR A O 1
ATOM 804 N N . ALA A 1 108 ? 33.468 2.826 -17.441 1.00 88.50 108 ALA A N 1
ATOM 805 C CA . ALA A 1 108 ? 33.601 3.736 -18.590 1.00 88.50 108 ALA A CA 1
ATOM 806 C C . ALA A 1 108 ? 33.833 2.954 -19.896 1.00 88.50 108 ALA A C 1
ATOM 808 O O . ALA A 1 108 ? 33.921 1.728 -19.868 1.00 88.50 108 ALA A O 1
ATOM 809 N N . ALA A 1 109 ? 34.033 3.662 -21.014 1.00 91.81 109 ALA A N 1
ATOM 810 C CA . ALA A 1 109 ? 34.481 3.070 -22.283 1.00 91.81 109 ALA A CA 1
ATOM 811 C C . ALA A 1 109 ? 33.595 1.908 -22.779 1.00 91.81 109 ALA A C 1
ATOM 813 O O . ALA A 1 109 ? 34.076 0.941 -23.368 1.00 91.81 109 ALA A O 1
ATOM 814 N N . THR A 1 110 ? 32.294 1.989 -22.513 1.00 92.81 110 THR A N 1
ATOM 815 C CA . THR A 1 110 ? 31.303 0.994 -22.923 1.00 92.81 110 THR A CA 1
ATOM 816 C C . THR A 1 110 ? 29.988 1.685 -23.260 1.00 92.81 110 THR A C 1
ATOM 818 O O . THR A 1 110 ? 29.800 2.869 -22.979 1.00 92.81 110 THR A O 1
ATOM 821 N N . THR A 1 111 ? 29.079 0.950 -23.886 1.00 92.94 111 THR A N 1
ATOM 822 C CA . THR A 1 111 ? 27.722 1.416 -24.168 1.00 92.94 111 THR A CA 1
ATOM 823 C C . THR A 1 111 ? 26.759 0.721 -23.222 1.00 92.94 111 THR A C 1
ATOM 825 O O . THR A 1 111 ? 26.825 -0.497 -23.067 1.00 92.94 111 THR A O 1
ATOM 828 N N . TYR A 1 112 ? 25.868 1.488 -22.602 1.00 93.75 112 TYR A N 1
ATOM 829 C CA . TYR A 1 112 ? 24.752 0.937 -21.840 1.00 93.75 112 TYR A CA 1
ATOM 830 C C . TYR A 1 112 ? 23.451 1.261 -22.549 1.00 93.75 112 TYR A C 1
ATOM 832 O O . TYR A 1 112 ? 23.234 2.403 -22.954 1.00 93.75 112 TYR A O 1
ATOM 840 N N . ARG A 1 113 ? 22.554 0.281 -22.620 1.00 92.44 113 ARG A N 1
ATOM 841 C CA . ARG A 1 113 ? 21.145 0.559 -22.861 1.00 92.44 113 ARG A CA 1
ATOM 842 C C . ARG A 1 113 ? 20.593 1.231 -21.604 1.00 92.44 113 ARG A C 1
ATOM 844 O O . ARG A 1 113 ? 20.768 0.717 -20.502 1.00 92.44 113 ARG A O 1
ATOM 851 N N . MET A 1 114 ? 19.970 2.391 -21.742 1.00 94.69 114 MET A N 1
ATOM 852 C CA . MET A 1 114 ? 19.401 3.151 -20.630 1.00 94.69 114 MET A CA 1
ATOM 853 C C . MET A 1 114 ? 17.897 3.291 -20.786 1.00 94.69 114 MET A C 1
ATOM 855 O O . MET A 1 114 ? 17.413 3.478 -21.900 1.00 94.69 114 MET A O 1
ATOM 859 N N . ARG A 1 115 ? 17.190 3.264 -19.655 1.00 93.69 115 ARG A N 1
ATOM 860 C CA . ARG A 1 115 ? 15.789 3.668 -19.533 1.00 93.69 115 ARG A CA 1
ATOM 861 C C . ARG A 1 115 ? 15.674 4.845 -18.580 1.00 93.69 115 ARG A C 1
ATOM 863 O O . ARG A 1 115 ? 16.190 4.786 -17.465 1.00 93.69 115 ARG A O 1
ATOM 870 N N . VAL A 1 116 ? 14.970 5.882 -19.010 1.00 96.44 116 VAL A N 1
ATOM 871 C CA . VAL A 1 116 ? 14.578 7.033 -18.196 1.00 96.44 116 VAL A CA 1
ATOM 872 C C . VAL A 1 116 ? 13.060 7.070 -18.144 1.00 96.44 116 VAL A C 1
ATOM 874 O O . VAL A 1 116 ? 12.401 7.132 -19.178 1.00 96.44 116 VAL A O 1
ATOM 877 N N . ASP A 1 117 ? 12.506 7.028 -16.940 1.00 94.25 117 ASP A N 1
ATOM 878 C CA . ASP A 1 117 ? 11.068 7.044 -16.698 1.00 94.25 117 ASP A CA 1
ATOM 879 C C . ASP A 1 117 ? 10.718 8.311 -15.911 1.00 94.25 117 ASP A C 1
ATOM 881 O O . ASP A 1 117 ? 10.990 8.402 -14.712 1.00 94.25 117 ASP A O 1
ATOM 885 N N . PHE A 1 118 ? 10.162 9.323 -16.584 1.00 91.25 118 PHE A N 1
ATOM 886 C CA . PHE A 1 118 ? 9.767 10.574 -15.925 1.00 91.25 118 PHE A CA 1
ATOM 887 C C . PHE A 1 118 ? 8.463 10.441 -15.135 1.00 91.25 118 PHE A C 1
ATOM 889 O O . PHE A 1 118 ? 8.205 11.277 -14.273 1.00 91.25 118 PHE A O 1
ATOM 896 N N . ASN A 1 119 ? 7.670 9.395 -15.384 1.00 87.94 119 ASN A N 1
ATOM 897 C CA . ASN A 1 119 ? 6.457 9.127 -14.615 1.00 87.94 119 ASN A CA 1
ATOM 898 C C . ASN A 1 119 ? 6.828 8.554 -13.242 1.00 87.94 119 ASN A C 1
ATOM 900 O O . ASN A 1 119 ? 6.328 9.011 -12.218 1.00 87.94 119 ASN A O 1
ATOM 904 N N . ALA A 1 120 ? 7.761 7.598 -13.220 1.00 85.44 120 ALA A N 1
ATOM 905 C CA . ALA A 1 120 ? 8.298 7.014 -11.993 1.00 85.44 120 ALA A CA 1
ATOM 906 C C . ALA A 1 120 ? 9.443 7.836 -11.372 1.00 85.44 120 ALA A C 1
ATOM 908 O O . ALA A 1 120 ? 9.872 7.544 -10.258 1.00 85.44 120 ALA A O 1
ATOM 909 N N . MET A 1 121 ? 9.961 8.842 -12.085 1.00 92.94 121 MET A N 1
ATOM 910 C CA . MET A 1 121 ? 11.151 9.614 -11.712 1.00 92.94 121 MET A CA 1
ATOM 911 C C . MET A 1 121 ? 12.375 8.717 -11.459 1.00 92.94 121 MET A C 1
ATOM 913 O O . MET A 1 121 ? 13.050 8.843 -10.437 1.00 92.94 121 MET A O 1
ATOM 917 N N . THR A 1 122 ? 12.685 7.812 -12.395 1.00 95.38 122 THR A N 1
ATOM 918 C CA . THR A 1 122 ? 13.821 6.878 -12.281 1.00 95.38 122 THR A CA 1
ATOM 919 C C . THR A 1 122 ? 14.701 6.805 -13.530 1.00 95.38 122 THR A C 1
ATOM 921 O O . THR A 1 122 ? 14.267 7.089 -14.646 1.00 95.38 122 THR A O 1
ATOM 924 N N . VAL A 1 123 ? 15.955 6.392 -13.334 1.00 96.50 123 VAL A N 1
ATOM 925 C CA . VAL A 1 123 ? 16.900 6.013 -14.392 1.00 96.50 123 VAL A CA 1
ATOM 926 C C . VAL A 1 123 ? 17.443 4.609 -14.125 1.00 96.50 123 VAL A C 1
ATOM 928 O O . VAL A 1 123 ? 17.763 4.269 -12.987 1.00 96.50 123 VAL A O 1
ATOM 931 N N . THR A 1 124 ? 17.552 3.793 -15.174 1.00 94.19 124 THR A N 1
ATOM 932 C CA . THR A 1 124 ? 17.974 2.386 -15.094 1.00 94.19 124 THR A CA 1
ATOM 933 C C . THR A 1 124 ? 18.963 2.055 -16.208 1.00 94.19 124 THR A C 1
ATOM 935 O O . THR A 1 124 ? 18.756 2.436 -17.361 1.00 94.19 124 THR A O 1
ATOM 938 N N . LEU A 1 125 ? 20.026 1.314 -15.881 1.00 92.69 125 LEU A N 1
ATOM 939 C CA . LEU A 1 125 ? 20.856 0.639 -16.884 1.00 92.69 125 LEU A CA 1
ATOM 940 C C . LEU A 1 125 ? 20.215 -0.707 -17.213 1.00 92.69 125 LEU A C 1
ATOM 942 O O . LEU A 1 125 ? 20.092 -1.542 -16.323 1.00 92.69 125 LEU A O 1
ATOM 946 N N . ILE A 1 126 ? 19.834 -0.930 -18.463 1.00 86.44 126 ILE A N 1
ATOM 947 C CA . ILE A 1 126 ? 19.274 -2.202 -18.916 1.00 86.44 126 ILE A CA 1
ATOM 948 C C . ILE A 1 126 ? 20.428 -3.127 -19.313 1.00 86.44 126 ILE A C 1
ATOM 950 O O . ILE A 1 126 ? 21.250 -2.786 -20.166 1.00 86.44 126 ILE A O 1
ATOM 954 N N . GLY A 1 127 ? 20.505 -4.290 -18.672 1.00 81.31 127 GLY A N 1
ATOM 955 C CA . GLY A 1 127 ? 21.419 -5.371 -19.036 1.00 81.31 127 GLY A CA 1
ATOM 956 C C . GLY A 1 127 ? 20.700 -6.535 -19.704 1.00 81.31 127 GLY A C 1
ATOM 957 O O . GLY A 1 127 ? 19.486 -6.514 -19.880 1.00 81.31 127 GLY A O 1
ATOM 958 N N . ASN A 1 128 ? 21.457 -7.584 -20.029 1.00 80.12 128 ASN A N 1
ATOM 959 C CA . ASN A 1 128 ? 20.881 -8.817 -20.556 1.00 80.12 128 ASN A CA 1
ATOM 960 C C . ASN A 1 128 ? 19.986 -9.465 -19.498 1.00 80.12 128 ASN A C 1
ATOM 962 O O . ASN A 1 128 ? 20.434 -9.781 -18.393 1.00 80.12 128 ASN A O 1
ATOM 966 N N . PHE A 1 129 ? 18.729 -9.676 -19.853 1.00 86.00 129 PHE A N 1
ATOM 967 C CA . PHE A 1 129 ? 17.778 -10.404 -19.031 1.00 86.00 129 PHE A CA 1
ATOM 968 C C . PHE A 1 129 ? 17.958 -11.925 -19.230 1.00 86.00 129 PHE A C 1
ATOM 970 O O . PHE A 1 129 ? 18.240 -12.340 -20.358 1.00 86.00 129 PHE A O 1
ATOM 977 N N . PRO A 1 130 ? 17.830 -12.768 -18.185 1.00 90.25 130 PRO A N 1
ATOM 978 C CA . PRO A 1 130 ? 17.935 -14.229 -18.324 1.00 90.25 130 PRO A CA 1
ATOM 979 C C . PRO A 1 130 ? 16.851 -14.791 -19.254 1.00 90.25 130 PRO A C 1
ATOM 981 O O . PRO A 1 130 ? 15.830 -14.153 -19.451 1.00 90.25 130 PRO A O 1
ATOM 984 N N . ASP A 1 131 ? 17.040 -15.968 -19.850 1.00 92.12 131 ASP A N 1
ATOM 985 C CA . ASP A 1 131 ? 16.047 -16.536 -20.788 1.00 92.12 131 ASP A CA 1
ATOM 986 C C . ASP A 1 131 ? 14.764 -17.029 -20.099 1.00 92.12 131 ASP A C 1
ATOM 988 O O . ASP A 1 131 ? 13.705 -17.129 -20.723 1.00 92.12 131 ASP A O 1
ATOM 992 N N . GLU A 1 132 ? 14.840 -17.283 -18.796 1.00 96.62 132 GLU A N 1
ATOM 993 C CA . GLU A 1 132 ? 13.719 -17.687 -17.960 1.00 96.62 132 GLU A CA 1
ATOM 994 C C . GLU A 1 132 ? 13.912 -17.221 -16.515 1.00 96.62 132 GLU A C 1
ATOM 996 O O . GLU A 1 132 ? 15.029 -16.931 -16.079 1.00 96.62 132 GLU A O 1
ATOM 1001 N N . LEU A 1 133 ? 12.805 -17.156 -15.778 1.00 98.12 133 LEU A N 1
ATOM 1002 C CA . LEU A 1 133 ? 12.778 -16.965 -14.329 1.00 98.12 133 LEU A CA 1
ATOM 1003 C C . LEU A 1 133 ? 12.148 -18.177 -13.656 1.00 98.12 133 LEU A C 1
ATOM 1005 O O . LEU A 1 133 ? 11.428 -18.952 -14.284 1.00 98.12 133 LEU A O 1
ATOM 1009 N N . TYR A 1 134 ? 12.362 -18.304 -12.353 1.00 98.44 134 TYR A N 1
ATOM 1010 C CA . TYR A 1 134 ? 11.881 -19.439 -11.578 1.00 98.44 134 TYR A CA 1
ATOM 1011 C C . TYR A 1 134 ? 10.952 -18.964 -10.466 1.00 98.44 134 TYR A C 1
ATOM 1013 O O . TYR A 1 134 ? 11.329 -18.131 -9.644 1.00 98.44 134 TYR A O 1
ATOM 1021 N N . VAL A 1 135 ? 9.739 -19.505 -10.419 1.00 98.25 135 VAL A N 1
ATOM 1022 C CA . VAL A 1 135 ? 8.857 -19.379 -9.259 1.00 98.25 135 VAL A CA 1
ATOM 1023 C C . VAL A 1 135 ? 9.301 -20.408 -8.228 1.00 98.25 135 VAL A C 1
ATOM 1025 O O . VAL A 1 135 ? 9.384 -21.598 -8.529 1.00 98.25 135 VAL A O 1
ATOM 1028 N N . TRP A 1 136 ? 9.593 -19.949 -7.017 1.00 97.62 136 TRP A N 1
ATOM 1029 C CA . TRP A 1 136 ? 10.101 -20.774 -5.924 1.00 97.62 136 TRP A CA 1
ATOM 1030 C C . TRP A 1 136 ? 9.132 -20.761 -4.743 1.00 97.62 136 TRP A C 1
ATOM 1032 O O . TRP A 1 136 ? 8.783 -19.691 -4.241 1.00 97.62 136 TRP A O 1
ATOM 1042 N N . GLY A 1 137 ? 8.691 -21.939 -4.300 1.00 96.44 137 GLY A N 1
ATOM 1043 C CA . GLY A 1 137 ? 7.829 -22.118 -3.132 1.00 96.44 137 GLY A CA 1
ATOM 1044 C C . GLY A 1 137 ? 6.323 -22.061 -3.398 1.00 96.44 137 GLY A C 1
ATOM 1045 O O . GLY A 1 137 ? 5.560 -22.256 -2.454 1.00 96.44 137 GLY A O 1
ATOM 1046 N N . SER A 1 138 ? 5.862 -21.853 -4.641 1.00 97.44 138 SER A N 1
ATOM 1047 C CA . SER A 1 138 ? 4.416 -21.808 -4.942 1.00 97.44 138 SER A CA 1
ATOM 1048 C C . SER A 1 138 ? 3.701 -23.126 -4.630 1.00 97.44 138 SER A C 1
ATOM 1050 O O . SER A 1 138 ? 2.509 -23.121 -4.333 1.00 97.44 138 SER A O 1
ATOM 1052 N N . ASP A 1 139 ? 4.427 -24.241 -4.620 1.00 96.94 139 ASP A N 1
ATOM 1053 C CA . ASP A 1 139 ? 3.963 -25.577 -4.238 1.00 96.94 139 ASP A CA 1
ATOM 1054 C C . ASP A 1 139 ? 4.199 -25.919 -2.748 1.00 96.94 139 ASP A C 1
ATOM 1056 O O . ASP A 1 139 ? 3.857 -27.007 -2.284 1.00 96.94 139 ASP A O 1
ATOM 1060 N N . GLY A 1 140 ? 4.775 -24.990 -1.978 1.00 94.94 140 GLY A N 1
ATOM 1061 C CA . GLY A 1 140 ? 5.179 -25.182 -0.582 1.00 94.94 140 GLY A CA 1
ATOM 1062 C C . GLY A 1 140 ? 6.554 -25.832 -0.408 1.00 94.94 140 GLY A C 1
ATOM 1063 O O . GLY A 1 140 ? 6.966 -26.080 0.726 1.00 94.94 140 GLY A O 1
ATOM 1064 N N . VAL A 1 141 ? 7.279 -26.100 -1.499 1.00 94.81 141 VAL A N 1
ATOM 1065 C CA . VAL A 1 141 ? 8.620 -26.689 -1.460 1.00 94.81 141 VAL A CA 1
ATOM 1066 C C . VAL A 1 141 ? 9.676 -25.603 -1.653 1.00 94.81 141 VAL A C 1
ATOM 1068 O O . VAL A 1 141 ? 9.770 -24.972 -2.701 1.00 94.81 141 VAL A O 1
ATOM 1071 N N . TYR A 1 142 ? 10.531 -25.425 -0.646 1.00 93.62 142 TYR A N 1
ATOM 1072 C CA . TYR A 1 142 ? 11.622 -24.447 -0.661 1.00 93.62 142 TYR A CA 1
ATOM 1073 C C . TYR A 1 142 ? 12.973 -25.129 -0.867 1.00 93.62 142 TYR A C 1
ATOM 1075 O O . TYR A 1 142 ? 13.811 -25.160 0.023 1.00 93.62 142 TYR A O 1
ATOM 1083 N N . ASN A 1 143 ? 13.191 -25.707 -2.048 1.00 95.00 143 ASN A N 1
ATOM 1084 C CA . ASN A 1 143 ? 14.487 -26.274 -2.426 1.00 95.00 143 ASN A CA 1
ATOM 1085 C C . ASN A 1 143 ? 15.220 -25.300 -3.368 1.00 95.00 143 ASN A C 1
ATOM 1087 O O . ASN A 1 143 ? 14.711 -25.075 -4.463 1.00 95.00 143 ASN A O 1
ATOM 1091 N N . PRO A 1 144 ? 16.385 -24.730 -3.004 1.00 95.62 144 PRO A N 1
ATOM 1092 C CA . PRO A 1 144 ? 17.105 -23.756 -3.835 1.00 95.62 144 PRO A CA 1
ATOM 1093 C C . PRO A 1 144 ? 17.466 -24.235 -5.249 1.00 95.62 144 PRO A C 1
ATOM 1095 O O . PRO A 1 144 ? 17.704 -23.415 -6.131 1.00 95.62 144 PRO A O 1
ATOM 1098 N N . THR A 1 145 ? 17.515 -25.550 -5.473 1.00 96.69 145 THR A N 1
ATOM 1099 C CA . THR A 1 145 ? 17.887 -26.163 -6.762 1.00 96.69 145 THR A CA 1
ATOM 1100 C C . THR A 1 145 ? 16.697 -26.474 -7.667 1.00 96.69 145 THR A C 1
ATOM 1102 O O . THR A 1 145 ? 16.898 -26.910 -8.798 1.00 96.69 145 THR A O 1
ATOM 1105 N N . LEU A 1 146 ? 15.463 -26.289 -7.185 1.00 95.75 146 LEU A N 1
ATOM 1106 C CA . LEU A 1 146 ? 14.246 -26.667 -7.900 1.00 95.75 146 LEU A CA 1
ATOM 1107 C C . LEU A 1 146 ? 13.278 -25.489 -7.974 1.00 95.75 146 LEU A C 1
ATOM 1109 O O . LEU A 1 146 ? 12.953 -24.867 -6.966 1.00 95.75 146 LEU A O 1
ATOM 1113 N N . ALA A 1 147 ? 12.777 -25.228 -9.175 1.00 96.75 147 ALA A N 1
ATOM 1114 C CA . ALA A 1 147 ? 11.671 -24.311 -9.382 1.00 96.75 147 ALA A CA 1
ATOM 1115 C C . ALA A 1 147 ? 10.339 -25.046 -9.177 1.00 96.75 147 ALA A C 1
ATOM 1117 O O . ALA A 1 147 ? 10.171 -26.160 -9.674 1.00 96.75 147 ALA A O 1
ATOM 1118 N N . SER A 1 148 ? 9.384 -24.403 -8.506 1.00 97.56 148 SER A N 1
ATOM 1119 C CA . SER A 1 148 ? 7.988 -24.855 -8.469 1.00 97.56 148 SER A CA 1
ATOM 1120 C C . SER A 1 148 ? 7.325 -24.648 -9.840 1.00 97.56 148 SER A C 1
ATOM 1122 O O . SER A 1 148 ? 6.511 -25.459 -10.275 1.00 97.56 148 SER A O 1
ATOM 1124 N N . ALA A 1 149 ? 7.711 -23.580 -10.550 1.00 98.19 149 ALA A N 1
ATOM 1125 C CA . ALA A 1 149 ? 7.358 -23.329 -11.947 1.00 98.19 149 ALA A CA 1
ATOM 1126 C C . ALA A 1 149 ? 8.414 -22.453 -12.639 1.00 98.19 149 ALA A C 1
ATOM 1128 O O . ALA A 1 149 ? 9.169 -21.741 -11.979 1.00 98.19 149 ALA A O 1
ATOM 1129 N N . THR A 1 150 ? 8.431 -22.457 -13.970 1.00 98.38 150 THR A N 1
ATOM 1130 C CA . THR A 1 150 ? 9.345 -21.638 -14.781 1.00 98.38 150 THR A CA 1
ATOM 1131 C C . THR A 1 150 ? 8.553 -20.622 -15.598 1.00 98.38 150 THR A C 1
ATOM 1133 O O . THR A 1 150 ? 7.538 -20.964 -16.204 1.00 98.38 150 THR A O 1
ATOM 1136 N N . LEU A 1 15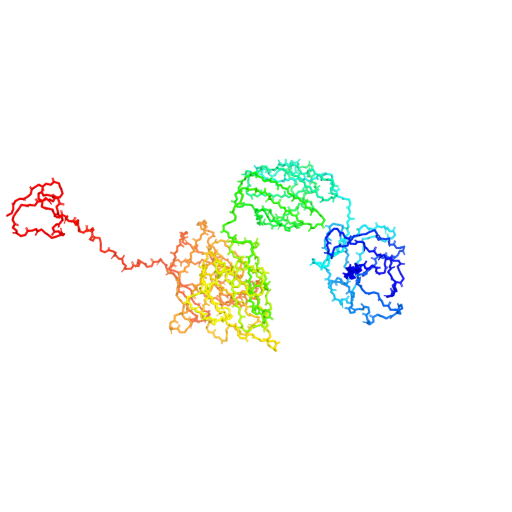1 ? 9.025 -19.377 -15.629 1.00 98.56 151 LEU A N 1
ATOM 1137 C CA . LEU A 1 151 ? 8.477 -18.295 -16.441 1.00 98.56 151 LEU A CA 1
ATOM 1138 C C . LEU A 1 151 ? 9.399 -18.068 -17.650 1.00 98.56 151 LEU A C 1
ATOM 1140 O O . LEU A 1 151 ? 10.471 -17.482 -17.478 1.00 98.56 151 LEU A O 1
ATOM 1144 N N . PRO A 1 152 ? 9.030 -18.504 -18.865 1.00 97.94 152 PRO A N 1
ATOM 1145 C CA . PRO A 1 152 ? 9.810 -18.209 -20.058 1.00 97.94 152 PRO A CA 1
ATOM 1146 C C . PRO A 1 152 ? 9.742 -16.719 -20.397 1.00 97.94 152 PRO A C 1
ATOM 1148 O O . PRO A 1 152 ? 8.718 -16.055 -20.187 1.00 97.94 152 PRO A O 1
ATOM 1151 N N . LYS A 1 153 ? 10.831 -16.197 -20.961 1.00 95.94 153 LYS A N 1
ATOM 1152 C CA . LYS A 1 153 ? 10.854 -14.851 -21.530 1.00 95.94 153 LYS A CA 1
ATOM 1153 C C . LYS A 1 153 ? 9.914 -14.762 -22.736 1.00 95.94 153 LYS A C 1
ATOM 1155 O O . LYS A 1 153 ? 9.853 -15.663 -23.571 1.00 95.94 153 LYS A O 1
ATOM 1160 N N . THR A 1 154 ? 9.179 -13.662 -22.820 1.00 94.75 154 THR A N 1
ATOM 1161 C CA . THR A 1 154 ? 8.308 -13.322 -23.951 1.00 94.75 154 THR A CA 1
ATOM 1162 C C . THR A 1 154 ? 9.109 -12.722 -25.111 1.00 94.75 154 THR A C 1
ATOM 1164 O O . THR A 1 154 ? 10.319 -12.527 -25.032 1.00 94.75 154 THR A O 1
ATOM 1167 N N . GLU A 1 155 ? 8.433 -12.364 -26.199 1.00 89.88 155 GLU A N 1
ATOM 1168 C CA . GLU A 1 155 ? 9.008 -11.579 -27.294 1.00 89.88 155 GLU A CA 1
ATOM 1169 C C . GLU A 1 155 ? 9.515 -10.195 -26.856 1.00 89.88 155 GLU A C 1
ATOM 1171 O O . GLU A 1 155 ? 10.367 -9.607 -27.523 1.00 89.88 155 GLU A O 1
ATOM 1176 N N . THR A 1 156 ? 9.003 -9.674 -25.738 1.00 87.06 156 THR A N 1
ATOM 1177 C CA . THR A 1 156 ? 9.511 -8.453 -25.117 1.00 87.06 156 THR A CA 1
ATOM 1178 C C . THR A 1 156 ? 10.618 -8.825 -24.134 1.00 87.06 156 THR A C 1
ATOM 1180 O O . THR A 1 156 ? 10.349 -9.413 -23.086 1.00 87.06 156 THR A O 1
ATOM 1183 N N . ASP A 1 157 ? 11.867 -8.479 -24.464 1.00 85.50 157 ASP A N 1
ATOM 1184 C CA . ASP A 1 157 ? 13.017 -8.793 -23.610 1.00 85.50 157 ASP A CA 1
ATOM 1185 C C . ASP A 1 157 ? 12.838 -8.206 -22.199 1.00 85.50 157 ASP A C 1
ATOM 1187 O O . ASP A 1 157 ? 12.404 -7.065 -22.035 1.00 85.50 157 ASP A O 1
ATOM 1191 N N . GLY A 1 158 ? 13.122 -9.017 -21.177 1.00 88.19 158 GLY A N 1
ATOM 1192 C CA . GLY A 1 158 ? 12.895 -8.670 -19.769 1.00 88.19 158 GLY A CA 1
ATOM 1193 C C . GLY A 1 158 ? 11.470 -8.870 -19.243 1.00 88.19 158 GLY A C 1
ATOM 1194 O O . GLY A 1 158 ? 11.258 -8.667 -18.047 1.00 88.19 158 GLY A O 1
ATOM 1195 N N . VAL A 1 159 ? 10.520 -9.304 -20.080 1.00 94.12 159 VAL A N 1
ATOM 1196 C CA . VAL A 1 159 ? 9.155 -9.676 -19.667 1.00 94.12 159 VAL A CA 1
ATOM 1197 C C . VAL A 1 159 ? 8.971 -11.185 -19.758 1.00 94.12 159 VAL A C 1
ATOM 1199 O O . VAL A 1 159 ? 9.303 -11.784 -20.779 1.00 94.12 159 VAL A O 1
ATOM 1202 N N . TYR A 1 160 ? 8.392 -11.789 -18.724 1.00 98.31 160 TYR A N 1
ATOM 1203 C CA . TYR A 1 160 ? 8.227 -13.235 -18.568 1.00 98.31 160 TYR A CA 1
ATOM 1204 C C . TYR A 1 160 ? 6.792 -13.566 -18.206 1.00 98.31 160 TYR A C 1
ATOM 1206 O O . TYR A 1 160 ? 6.179 -12.838 -17.421 1.00 98.31 160 TYR A O 1
ATOM 1214 N N . LYS A 1 161 ? 6.256 -14.657 -18.760 1.00 98.44 161 LYS A N 1
ATOM 1215 C CA . LYS A 1 161 ? 4.860 -15.048 -18.529 1.00 98.44 161 LYS A CA 1
ATOM 1216 C C . LYS A 1 161 ? 4.669 -16.556 -18.469 1.00 98.44 161 LYS A C 1
ATOM 1218 O O . LYS A 1 161 ? 5.174 -17.266 -19.333 1.00 98.44 161 LYS A O 1
ATOM 1223 N N . ALA A 1 162 ? 3.879 -17.024 -17.507 1.00 98.44 162 ALA A N 1
ATOM 1224 C CA . ALA A 1 162 ? 3.329 -18.380 -17.491 1.00 98.44 162 ALA A CA 1
ATOM 1225 C C . ALA A 1 162 ? 2.078 -18.455 -16.610 1.00 98.44 162 ALA A C 1
ATOM 1227 O O . ALA A 1 162 ? 1.932 -17.679 -15.668 1.00 98.44 162 ALA A O 1
ATOM 1228 N N . THR A 1 163 ? 1.221 -19.438 -16.863 1.00 98.38 163 THR A N 1
ATOM 1229 C CA . THR A 1 163 ? 0.184 -19.849 -15.910 1.00 98.38 163 THR A CA 1
ATOM 1230 C C . THR A 1 163 ? 0.819 -20.745 -14.847 1.00 98.38 163 THR A C 1
ATOM 1232 O O . THR A 1 163 ? 1.484 -21.725 -15.189 1.00 98.38 163 THR A O 1
ATOM 1235 N N . VAL A 1 164 ? 0.640 -20.410 -13.569 1.00 98.44 164 VAL A N 1
ATOM 1236 C CA . VAL A 1 164 ? 1.276 -21.107 -12.441 1.00 98.44 164 VAL A CA 1
ATOM 1237 C C . VAL A 1 164 ? 0.234 -21.506 -11.404 1.00 98.44 164 VAL A C 1
ATOM 1239 O O . VAL A 1 164 ? -0.629 -20.706 -11.036 1.00 98.44 164 VAL A O 1
ATOM 1242 N N . ASP A 1 165 ? 0.353 -22.737 -10.910 1.00 97.75 165 ASP A N 1
ATOM 1243 C CA . ASP A 1 165 ? -0.423 -23.244 -9.783 1.00 97.75 165 ASP A CA 1
ATOM 1244 C C . ASP A 1 165 ? 0.271 -22.906 -8.458 1.00 97.75 165 ASP A C 1
ATOM 1246 O O . ASP A 1 165 ? 1.451 -23.203 -8.245 1.00 97.75 165 ASP A O 1
ATOM 1250 N N . PHE A 1 166 ? -0.486 -22.301 -7.548 1.00 97.75 166 PHE A N 1
ATOM 1251 C CA . PHE A 1 166 ? -0.067 -22.010 -6.186 1.00 97.75 166 PHE A CA 1
ATOM 1252 C C . PHE A 1 166 ? -0.875 -22.886 -5.233 1.00 97.75 166 PHE A C 1
ATOM 1254 O O . PHE A 1 166 ? -2.090 -22.730 -5.121 1.00 97.75 166 PHE A O 1
ATOM 1261 N N . THR A 1 167 ? -0.205 -23.796 -4.529 1.00 96.56 167 THR A N 1
ATOM 1262 C CA . THR A 1 167 ? -0.767 -24.562 -3.402 1.00 96.56 167 THR A CA 1
ATOM 1263 C C . THR A 1 167 ? -0.276 -24.041 -2.049 1.00 96.56 167 THR A C 1
ATOM 1265 O O . THR A 1 167 ? -0.821 -24.417 -1.013 1.00 96.56 167 THR A O 1
ATOM 1268 N N . SER A 1 168 ? 0.721 -23.154 -2.055 1.00 95.31 168 SER A N 1
ATOM 1269 C CA . SER A 1 168 ? 1.215 -22.378 -0.917 1.00 95.31 168 SER A CA 1
ATOM 1270 C C . SER A 1 168 ? 0.820 -20.909 -1.054 1.00 95.31 168 SER A C 1
ATOM 1272 O O . SER A 1 168 ? 0.724 -20.374 -2.159 1.00 95.31 168 SER A O 1
ATOM 1274 N N . CYS A 1 169 ? 0.629 -20.233 0.080 1.00 95.19 169 CYS A N 1
ATOM 1275 C CA . CYS A 1 169 ? 0.390 -18.790 0.106 1.00 95.19 169 CYS A CA 1
ATOM 1276 C C . CYS A 1 169 ? 1.669 -17.964 -0.079 1.00 95.19 169 CYS A C 1
ATOM 1278 O O . CYS A 1 169 ? 1.569 -16.762 -0.292 1.00 95.19 169 CYS A O 1
ATOM 1280 N N . TYR A 1 170 ? 2.853 -18.571 0.025 1.00 96.06 170 TYR A N 1
ATOM 1281 C CA . TYR A 1 170 ? 4.132 -17.866 -0.014 1.00 96.06 170 TYR A CA 1
ATOM 1282 C C . TYR A 1 170 ? 4.994 -18.341 -1.175 1.00 96.06 170 TYR A C 1
ATOM 1284 O O . TYR A 1 170 ? 5.081 -19.537 -1.432 1.00 96.06 170 TYR A O 1
ATOM 1292 N N . PHE A 1 171 ? 5.678 -17.416 -1.845 1.00 97.75 171 PHE A N 1
ATOM 1293 C CA . PHE A 1 171 ? 6.581 -17.734 -2.954 1.00 97.75 171 PHE A CA 1
ATOM 1294 C C . PHE A 1 171 ? 7.602 -16.614 -3.200 1.00 97.75 171 PHE A C 1
ATOM 1296 O O . PHE A 1 171 ? 7.529 -15.535 -2.613 1.00 97.75 171 PHE A O 1
ATOM 1303 N N . ASN A 1 172 ? 8.550 -16.859 -4.097 1.00 97.81 172 ASN A N 1
ATOM 1304 C CA . ASN A 1 172 ? 9.514 -15.884 -4.596 1.00 97.81 172 ASN A CA 1
ATOM 1305 C C . ASN A 1 172 ? 9.716 -16.044 -6.104 1.00 97.81 172 ASN A C 1
ATOM 1307 O O . ASN A 1 172 ? 9.365 -17.074 -6.680 1.00 97.81 172 ASN A O 1
ATOM 1311 N N . ILE A 1 173 ? 10.337 -15.038 -6.717 1.00 98.12 173 ILE A N 1
ATOM 1312 C CA . ILE A 1 173 ? 10.852 -15.120 -8.085 1.00 98.12 173 ILE A CA 1
ATOM 1313 C C . ILE A 1 173 ? 12.376 -15.149 -8.016 1.00 98.12 173 ILE A C 1
ATOM 1315 O O . ILE A 1 173 ? 12.975 -14.285 -7.378 1.00 98.12 173 ILE A O 1
ATOM 1319 N N . LEU A 1 174 ? 13.003 -16.128 -8.661 1.00 97.06 174 LEU A N 1
ATOM 1320 C CA . LEU A 1 174 ? 14.453 -16.238 -8.770 1.00 97.06 174 LEU A CA 1
ATOM 1321 C C . LEU A 1 174 ? 14.892 -15.953 -10.206 1.00 97.06 174 LEU A C 1
ATOM 1323 O O . LEU A 1 174 ? 14.308 -16.478 -11.155 1.00 97.06 174 LEU A O 1
ATOM 1327 N N . THR A 1 175 ? 15.957 -15.170 -10.371 1.00 94.75 175 THR A N 1
ATOM 1328 C CA . THR A 1 175 ? 16.658 -15.045 -11.665 1.00 94.75 175 THR A CA 1
ATOM 1329 C C . THR A 1 175 ? 17.655 -16.177 -11.902 1.00 94.75 175 THR A C 1
ATOM 1331 O O . THR A 1 175 ? 18.093 -16.384 -13.031 1.00 94.75 175 THR A O 1
ATOM 1334 N N . GLN A 1 176 ? 18.006 -16.922 -10.852 1.00 94.44 176 GLN A N 1
ATOM 1335 C CA . GLN A 1 176 ? 18.929 -18.046 -10.908 1.00 94.44 176 GLN A CA 1
ATOM 1336 C C . GLN A 1 176 ? 18.629 -19.042 -9.778 1.00 94.44 176 GLN A C 1
ATOM 1338 O O . GLN A 1 176 ? 18.387 -18.639 -8.641 1.00 94.44 176 GLN A O 1
ATOM 1343 N N . LEU A 1 177 ? 18.675 -20.341 -10.089 1.00 96.00 177 LEU A N 1
ATOM 1344 C CA . LEU A 1 177 ? 18.614 -21.415 -9.094 1.00 96.00 177 LEU A CA 1
ATOM 1345 C C . LEU A 1 177 ? 19.979 -21.635 -8.426 1.00 96.00 177 LEU A C 1
ATOM 1347 O O . LEU A 1 177 ? 21.035 -21.418 -9.026 1.00 96.00 177 LEU A O 1
ATOM 1351 N N . GLY A 1 178 ? 19.953 -22.114 -7.188 1.00 94.81 178 GLY A N 1
ATOM 1352 C CA . GLY A 1 178 ? 21.137 -22.604 -6.497 1.00 94.81 178 GLY A CA 1
ATOM 1353 C C . GLY A 1 178 ? 21.623 -23.941 -7.059 1.00 94.81 178 GLY A C 1
ATOM 1354 O O . GLY A 1 178 ? 20.961 -24.597 -7.864 1.00 94.81 178 GLY A O 1
ATOM 1355 N N . THR A 1 179 ? 22.799 -24.366 -6.603 1.00 96.19 179 THR A N 1
ATOM 1356 C CA . THR A 1 179 ? 23.408 -25.656 -6.977 1.00 96.19 179 THR A CA 1
ATOM 1357 C C . THR A 1 179 ? 23.373 -26.691 -5.854 1.00 96.19 179 THR A C 1
ATOM 1359 O O . THR A 1 179 ? 23.631 -27.865 -6.106 1.00 96.19 179 THR A O 1
ATOM 1362 N N . ASP A 1 180 ? 23.067 -26.265 -4.627 1.00 95.38 180 ASP A N 1
ATOM 1363 C CA . ASP A 1 180 ? 22.976 -27.108 -3.435 1.00 95.38 180 ASP A CA 1
ATOM 1364 C C . ASP A 1 180 ? 21.579 -26.949 -2.802 1.00 95.38 180 ASP A C 1
ATOM 1366 O O . ASP A 1 180 ? 21.142 -25.819 -2.577 1.00 95.38 180 ASP A O 1
ATOM 1370 N N . PRO A 1 181 ? 20.846 -28.046 -2.527 1.00 94.88 181 PRO A N 1
ATOM 1371 C CA . PRO A 1 181 ? 19.490 -27.988 -1.978 1.00 94.88 181 PRO A CA 1
ATOM 1372 C C . PRO A 1 181 ? 19.420 -27.510 -0.517 1.00 94.88 181 PRO A C 1
ATOM 1374 O O . PRO A 1 181 ? 18.324 -27.375 0.024 1.00 94.88 181 PRO A O 1
ATOM 1377 N N . THR A 1 182 ? 20.560 -27.296 0.139 1.00 93.56 182 THR A N 1
ATOM 1378 C CA . THR A 1 182 ? 20.660 -26.853 1.536 1.00 93.56 182 THR A CA 1
ATOM 1379 C C . THR A 1 182 ? 21.298 -25.474 1.699 1.00 93.56 182 THR A C 1
ATOM 1381 O O . THR A 1 182 ? 21.271 -24.929 2.801 1.00 93.56 182 THR A O 1
ATOM 1384 N N . ASP A 1 183 ? 21.819 -24.887 0.618 1.00 94.44 183 ASP A N 1
ATOM 1385 C CA . ASP A 1 183 ? 22.443 -23.563 0.618 1.00 94.44 183 ASP A CA 1
ATOM 1386 C C . ASP A 1 183 ? 21.437 -22.488 0.183 1.00 94.44 183 ASP A C 1
ATOM 1388 O O . ASP A 1 183 ? 21.297 -22.150 -0.996 1.00 94.44 183 ASP A O 1
ATOM 1392 N N . TYR A 1 184 ? 20.694 -21.973 1.160 1.00 91.62 184 TYR A N 1
ATOM 1393 C CA . TYR A 1 184 ? 19.735 -20.889 0.946 1.00 91.62 184 TYR A CA 1
ATOM 1394 C C . TYR A 1 184 ? 20.424 -19.538 0.727 1.00 91.62 184 TYR A C 1
ATOM 1396 O O . TYR A 1 184 ? 19.866 -18.674 0.050 1.00 91.62 184 TYR A O 1
ATOM 1404 N N . ASP A 1 185 ? 21.642 -19.365 1.242 1.00 92.94 185 ASP A N 1
ATOM 1405 C CA . ASP A 1 185 ? 22.388 -18.112 1.133 1.00 92.94 185 ASP A CA 1
ATOM 1406 C C . ASP A 1 185 ? 22.829 -17.864 -0.316 1.00 92.94 185 ASP A C 1
ATOM 1408 O O . ASP A 1 185 ? 22.812 -16.727 -0.796 1.00 92.94 185 ASP A O 1
ATOM 1412 N N . ALA A 1 186 ? 23.138 -18.933 -1.058 1.00 91.38 186 ALA A N 1
ATOM 1413 C CA . ALA A 1 186 ? 23.536 -18.859 -2.462 1.00 91.38 186 ALA A CA 1
ATOM 1414 C C . ALA A 1 186 ? 22.478 -18.236 -3.392 1.00 91.38 186 ALA A C 1
ATOM 1416 O O . ALA A 1 186 ? 22.842 -17.666 -4.424 1.00 91.38 186 ALA A O 1
ATOM 1417 N N . ILE A 1 187 ? 21.185 -18.328 -3.055 1.00 92.94 187 ILE A N 1
ATOM 1418 C CA . ILE A 1 187 ? 20.104 -17.763 -3.880 1.00 92.94 187 ILE A CA 1
ATOM 1419 C C . ILE A 1 187 ? 19.701 -16.343 -3.472 1.00 92.94 187 ILE A C 1
ATOM 1421 O O . ILE A 1 187 ? 19.012 -15.680 -4.246 1.00 92.94 187 ILE A O 1
ATOM 1425 N N . LEU A 1 188 ? 20.136 -15.841 -2.309 1.00 91.44 188 LEU A N 1
ATOM 1426 C CA . LEU A 1 188 ? 19.750 -14.510 -1.812 1.00 91.44 188 LEU A CA 1
ATOM 1427 C C . LEU A 1 188 ? 20.013 -13.369 -2.814 1.00 91.44 188 LEU A C 1
ATOM 1429 O O . LEU A 1 188 ? 19.123 -12.535 -2.982 1.00 91.44 188 LEU A O 1
ATOM 1433 N N . PRO A 1 189 ? 21.144 -13.327 -3.552 1.00 90.94 189 PRO A N 1
ATOM 1434 C CA . PRO A 1 189 ? 21.392 -12.270 -4.541 1.00 90.94 189 PRO A CA 1
ATOM 1435 C C . PRO A 1 189 ? 20.443 -12.288 -5.748 1.00 90.94 189 PRO A C 1
ATOM 1437 O O . PRO A 1 189 ? 20.402 -11.322 -6.507 1.00 90.94 189 PRO A O 1
ATOM 1440 N N . TYR A 1 190 ? 19.710 -13.385 -5.944 1.00 92.69 190 TYR A N 1
ATOM 1441 C CA . TYR A 1 190 ? 18.833 -13.627 -7.091 1.00 92.69 190 TYR A CA 1
ATOM 1442 C C . TYR A 1 190 ? 17.361 -13.722 -6.689 1.00 92.69 190 TYR A C 1
ATOM 1444 O O . TYR A 1 190 ? 16.504 -13.927 -7.550 1.00 92.69 190 TYR A O 1
ATOM 1452 N N . ARG A 1 191 ? 17.072 -13.610 -5.386 1.00 94.38 191 ARG A N 1
ATOM 1453 C CA . ARG A 1 191 ? 15.756 -13.834 -4.802 1.00 94.38 191 ARG A CA 1
ATOM 1454 C C . ARG A 1 191 ? 14.986 -12.533 -4.686 1.00 94.38 191 ARG A C 1
ATOM 1456 O O . ARG A 1 191 ? 15.304 -11.666 -3.876 1.00 94.38 191 ARG A O 1
ATOM 1463 N N . TYR A 1 192 ? 13.915 -12.450 -5.460 1.00 95.88 192 TYR A N 1
ATOM 1464 C CA . TYR A 1 192 ? 12.971 -11.353 -5.396 1.00 95.88 192 TYR A CA 1
ATOM 1465 C C . TYR A 1 192 ? 11.754 -11.709 -4.557 1.00 95.88 192 TYR A C 1
ATOM 1467 O O . TYR A 1 192 ? 11.202 -12.815 -4.620 1.00 95.88 192 TYR A O 1
ATOM 1475 N N . GLY A 1 193 ? 11.336 -10.722 -3.783 1.00 94.31 193 GLY A N 1
ATOM 1476 C CA . GLY A 1 193 ? 10.180 -10.757 -2.914 1.00 94.31 193 GLY A CA 1
ATOM 1477 C C . GLY A 1 193 ? 9.526 -9.382 -2.831 1.00 94.31 193 GLY A C 1
ATOM 1478 O O . GLY A 1 193 ? 9.782 -8.507 -3.664 1.00 94.31 193 GLY A O 1
ATOM 1479 N N . GLY A 1 194 ? 8.668 -9.196 -1.832 1.00 87.31 194 GLY A N 1
ATOM 1480 C CA . GLY A 1 194 ? 7.960 -7.925 -1.657 1.00 87.31 194 GLY A CA 1
ATOM 1481 C C . GLY A 1 194 ? 6.720 -7.973 -0.766 1.00 87.31 194 GLY A C 1
ATOM 1482 O O . GLY A 1 194 ? 5.978 -6.994 -0.714 1.00 87.31 194 GLY A O 1
ATOM 1483 N N . GLY A 1 195 ? 6.444 -9.085 -0.080 1.00 89.75 195 GLY A N 1
ATOM 1484 C CA . GLY A 1 195 ? 5.272 -9.207 0.784 1.00 89.75 195 GLY A CA 1
ATOM 1485 C C . GLY A 1 195 ? 3.979 -9.425 -0.002 1.00 89.75 195 GLY A C 1
ATOM 1486 O O . GLY A 1 195 ? 3.954 -10.100 -1.029 1.00 89.75 195 GLY A O 1
ATOM 1487 N N . LYS A 1 196 ? 2.867 -8.880 0.488 1.00 88.44 196 LYS A N 1
ATOM 1488 C CA . LYS A 1 196 ? 1.540 -9.184 -0.056 1.00 88.44 196 LYS A CA 1
ATOM 1489 C C . LYS A 1 196 ? 1.396 -8.819 -1.539 1.00 88.44 196 LYS A C 1
ATOM 1491 O O . LYS A 1 196 ? 1.744 -7.710 -1.942 1.00 88.44 196 LYS A O 1
ATOM 1496 N N . VAL A 1 197 ? 0.845 -9.745 -2.315 1.00 90.31 197 VAL A N 1
ATOM 1497 C CA . VAL A 1 197 ? 0.481 -9.607 -3.725 1.00 90.31 197 VAL A CA 1
ATOM 1498 C C . VAL A 1 197 ? -1.034 -9.515 -3.827 1.00 90.31 197 VAL A C 1
ATOM 1500 O O . VAL A 1 197 ? -1.764 -10.299 -3.218 1.00 90.31 197 VAL A O 1
ATOM 1503 N N . ILE A 1 198 ? -1.498 -8.551 -4.613 1.00 87.19 198 ILE A N 1
ATOM 1504 C CA . ILE A 1 198 ? -2.913 -8.319 -4.877 1.00 87.19 198 ILE A CA 1
ATOM 1505 C C . ILE A 1 198 ? -3.197 -8.834 -6.281 1.00 87.19 198 ILE A C 1
ATOM 1507 O O . ILE A 1 198 ? -2.513 -8.456 -7.230 1.00 87.19 198 ILE A O 1
ATOM 1511 N N . ILE A 1 199 ? -4.193 -9.707 -6.407 1.00 90.25 199 ILE A N 1
ATOM 1512 C CA . ILE A 1 199 ? -4.564 -10.286 -7.699 1.00 90.25 199 ILE A CA 1
ATOM 1513 C C . ILE A 1 199 ? -5.014 -9.171 -8.655 1.00 90.25 199 ILE A C 1
ATOM 1515 O O . ILE A 1 199 ? -5.688 -8.222 -8.251 1.00 90.25 199 ILE A O 1
ATOM 1519 N N . ASN A 1 200 ? -4.619 -9.299 -9.920 1.00 90.56 200 ASN A N 1
ATOM 1520 C CA . ASN A 1 200 ? -4.812 -8.357 -11.023 1.00 90.56 200 ASN A CA 1
ATOM 1521 C C . ASN A 1 200 ? -4.117 -7.000 -10.837 1.00 90.56 200 ASN A C 1
ATOM 1523 O O . ASN A 1 200 ? -4.481 -6.032 -11.505 1.00 90.56 200 ASN A O 1
ATOM 1527 N N . ARG A 1 201 ? -3.110 -6.903 -9.959 1.00 87.69 201 ARG A N 1
ATOM 1528 C CA . ARG A 1 201 ? -2.338 -5.670 -9.757 1.00 87.69 201 ARG A CA 1
ATOM 1529 C C . ARG A 1 201 ? -0.842 -5.902 -9.778 1.00 87.69 201 ARG A C 1
ATOM 1531 O O . ARG A 1 201 ? -0.344 -6.945 -9.356 1.00 87.69 201 ARG A O 1
ATOM 1538 N N . ASP A 1 202 ? -0.142 -4.871 -10.234 1.00 91.00 202 ASP A N 1
ATOM 1539 C CA . ASP A 1 202 ? 1.308 -4.862 -10.236 1.00 91.00 202 ASP A CA 1
ATOM 1540 C C . ASP A 1 202 ? 1.834 -4.739 -8.807 1.00 91.00 202 ASP A C 1
ATOM 1542 O O . ASP A 1 202 ? 1.399 -3.907 -8.010 1.00 91.00 202 ASP A O 1
ATOM 1546 N N . LYS A 1 203 ? 2.813 -5.577 -8.498 1.00 91.19 203 LYS A N 1
ATOM 1547 C CA . LYS A 1 203 ? 3.542 -5.603 -7.245 1.00 91.19 203 LYS A CA 1
ATOM 1548 C C . LYS A 1 203 ? 5.005 -5.314 -7.525 1.00 91.19 203 LYS A C 1
ATOM 1550 O O . LYS A 1 203 ? 5.639 -6.029 -8.299 1.00 91.19 203 LYS A O 1
ATOM 1555 N N . ALA A 1 204 ? 5.543 -4.292 -6.866 1.00 90.38 204 ALA A N 1
ATOM 1556 C CA . ALA A 1 204 ? 6.971 -4.009 -6.901 1.00 90.38 204 ALA A CA 1
ATOM 1557 C C . ALA A 1 204 ? 7.774 -5.183 -6.320 1.00 90.38 204 ALA A C 1
ATOM 1559 O O . ALA A 1 204 ? 7.420 -5.747 -5.281 1.00 90.38 204 ALA A O 1
ATOM 1560 N N . MET A 1 205 ? 8.862 -5.523 -7.000 1.00 92.44 205 MET A N 1
ATOM 1561 C CA . MET A 1 205 ? 9.789 -6.583 -6.641 1.00 92.44 205 MET A CA 1
ATOM 1562 C C . MET A 1 205 ? 11.073 -5.973 -6.089 1.00 92.44 205 MET A C 1
ATOM 1564 O O . MET A 1 205 ? 11.682 -5.105 -6.714 1.00 92.44 205 MET A O 1
ATOM 1568 N N . THR A 1 206 ? 11.529 -6.469 -4.946 1.00 88.62 206 THR A N 1
ATOM 1569 C CA . THR A 1 206 ? 12.803 -6.066 -4.343 1.00 88.62 206 THR A CA 1
ATOM 1570 C C . THR A 1 206 ? 13.655 -7.291 -4.038 1.00 88.62 206 THR A C 1
ATOM 1572 O O . THR A 1 206 ? 13.134 -8.390 -3.847 1.00 88.62 206 THR A O 1
ATOM 1575 N N . LEU A 1 207 ? 14.980 -7.123 -4.031 1.00 88.19 207 LEU A N 1
ATOM 1576 C CA . LEU A 1 207 ? 15.894 -8.141 -3.510 1.00 88.19 207 LEU A CA 1
ATOM 1577 C C . LEU A 1 207 ? 15.768 -8.136 -1.988 1.00 88.19 207 LEU A C 1
ATOM 1579 O O . LEU A 1 207 ? 16.253 -7.222 -1.323 1.00 88.19 207 LEU A O 1
ATOM 1583 N N . THR A 1 208 ? 15.040 -9.110 -1.455 1.00 85.62 208 THR A N 1
ATOM 1584 C CA . THR A 1 208 ? 14.698 -9.182 -0.035 1.00 85.62 208 THR A CA 1
ATOM 1585 C C . THR A 1 208 ? 14.456 -10.625 0.379 1.00 85.62 208 THR A C 1
ATOM 1587 O O . THR A 1 208 ? 14.039 -11.467 -0.419 1.00 85.62 208 THR A O 1
ATOM 1590 N N . GLU A 1 209 ? 14.666 -10.908 1.661 1.00 85.44 209 GLU A N 1
ATOM 1591 C CA . GLU A 1 209 ? 14.280 -12.184 2.260 1.00 85.44 209 GLU A CA 1
ATOM 1592 C C . GLU A 1 209 ? 12.760 -12.309 2.441 1.00 85.44 209 GLU A C 1
ATOM 1594 O O . GLU A 1 209 ? 12.243 -13.421 2.591 1.00 85.44 209 GLU A O 1
ATOM 1599 N N . GLN A 1 210 ? 12.032 -11.187 2.396 1.00 89.62 210 GLN A N 1
ATOM 1600 C CA . GLN A 1 210 ? 10.580 -11.167 2.531 1.00 89.62 210 GLN A CA 1
ATOM 1601 C C . GLN A 1 210 ? 9.909 -11.790 1.300 1.00 89.62 210 GLN A C 1
ATOM 1603 O O . GLN A 1 210 ? 9.836 -11.176 0.237 1.00 89.62 210 GLN A O 1
ATOM 1608 N N . SER A 1 211 ? 9.354 -12.991 1.455 1.00 94.12 211 SER A N 1
ATOM 1609 C CA . SER A 1 211 ? 8.581 -13.664 0.405 1.00 94.12 211 SER A CA 1
ATOM 1610 C C . SER A 1 211 ? 7.389 -12.840 -0.076 1.00 94.12 211 SER A C 1
ATOM 1612 O O . SER A 1 211 ? 6.852 -11.997 0.646 1.00 94.12 211 SER A O 1
ATOM 1614 N N . PHE A 1 212 ? 6.937 -13.124 -1.294 1.00 96.19 212 PHE A N 1
ATOM 1615 C CA . PHE A 1 212 ? 5.592 -12.749 -1.695 1.00 96.19 212 PHE A CA 1
ATOM 1616 C C . PHE A 1 212 ? 4.557 -13.545 -0.900 1.00 96.19 212 PHE A C 1
ATOM 1618 O O . PHE A 1 212 ? 4.818 -14.685 -0.511 1.00 96.19 212 PHE A O 1
ATOM 1625 N N . TYR A 1 213 ? 3.387 -12.948 -0.681 1.00 93.31 213 TYR A N 1
ATOM 1626 C CA . TYR A 1 213 ? 2.252 -13.585 -0.017 1.00 93.31 213 TYR A CA 1
ATOM 1627 C C . TYR A 1 213 ? 0.955 -13.354 -0.796 1.00 93.31 213 TYR A C 1
ATOM 1629 O O . TYR A 1 213 ? 0.622 -12.212 -1.101 1.00 93.31 213 TYR A O 1
ATOM 1637 N N . ILE A 1 214 ? 0.194 -14.411 -1.065 1.00 91.56 214 ILE A N 1
ATOM 1638 C CA . ILE A 1 214 ? -1.171 -14.343 -1.604 1.00 91.56 214 ILE A CA 1
ATOM 1639 C C . ILE A 1 214 ? -2.173 -14.833 -0.565 1.00 91.56 214 ILE A C 1
ATOM 1641 O O . ILE A 1 214 ? -1.936 -15.811 0.139 1.00 91.56 214 ILE A O 1
ATOM 1645 N N . ALA A 1 215 ? -3.327 -14.171 -0.489 1.00 84.00 215 ALA A N 1
ATOM 1646 C CA . ALA A 1 215 ? -4.357 -14.510 0.493 1.00 84.00 215 ALA A CA 1
ATOM 1647 C C . ALA A 1 215 ? -5.027 -15.866 0.223 1.00 84.00 215 ALA A C 1
ATOM 1649 O O . ALA A 1 215 ? -5.555 -16.498 1.136 1.00 84.00 215 ALA A O 1
ATOM 1650 N N . THR A 1 216 ? -5.065 -16.306 -1.036 1.00 86.38 216 THR A N 1
ATOM 1651 C CA . THR A 1 216 ? -5.736 -17.547 -1.427 1.00 86.38 216 THR A CA 1
ATOM 1652 C C . THR A 1 216 ? -4.918 -18.258 -2.504 1.00 86.38 216 THR A C 1
ATOM 1654 O O . THR A 1 216 ? -4.725 -17.686 -3.582 1.00 86.38 216 THR A O 1
ATOM 1657 N N . PRO A 1 217 ? -4.431 -19.485 -2.237 1.00 93.25 217 PRO A N 1
ATOM 1658 C CA . PRO A 1 217 ? -3.814 -20.327 -3.256 1.00 93.25 217 PRO A CA 1
ATOM 1659 C C . PRO A 1 217 ? -4.775 -20.571 -4.427 1.00 93.25 217 PRO A C 1
ATOM 1661 O O . PRO A 1 217 ? -5.996 -20.571 -4.259 1.00 93.25 217 PRO A O 1
ATOM 1664 N N . GLY A 1 218 ? -4.232 -20.769 -5.619 1.00 94.88 218 GLY A N 1
ATOM 1665 C CA . GLY A 1 218 ? -5.003 -20.882 -6.851 1.00 94.88 218 GLY A CA 1
ATOM 1666 C C . GLY A 1 218 ? -4.105 -20.884 -8.080 1.00 94.88 218 GLY A C 1
ATOM 1667 O O . GLY A 1 218 ? -2.882 -20.852 -7.965 1.00 94.88 218 GLY A O 1
ATOM 1668 N N . THR A 1 219 ? -4.720 -20.918 -9.254 1.00 97.06 219 THR A N 1
ATOM 1669 C CA . THR A 1 219 ? -4.019 -20.832 -10.539 1.00 97.06 219 THR A CA 1
ATOM 1670 C C . THR A 1 219 ? -4.094 -19.399 -11.052 1.00 97.06 219 THR A C 1
ATOM 1672 O O . THR A 1 219 ? -5.191 -18.843 -11.146 1.00 97.06 219 THR A O 1
ATOM 1675 N N . TYR A 1 220 ? -2.947 -18.813 -11.395 1.00 97.81 220 TYR A N 1
ATOM 1676 C CA . TYR A 1 220 ? -2.854 -17.428 -11.862 1.00 97.81 220 TYR A CA 1
ATOM 1677 C C . TYR A 1 220 ? -1.965 -17.318 -13.099 1.00 97.81 220 TYR A C 1
ATOM 1679 O O . TYR A 1 220 ? -0.960 -18.023 -13.215 1.00 97.81 220 TYR A O 1
ATOM 1687 N N . ASP A 1 221 ? -2.298 -16.387 -13.988 1.00 98.19 221 ASP A N 1
ATOM 1688 C CA . ASP A 1 221 ? -1.416 -15.977 -15.076 1.00 98.19 221 ASP A CA 1
ATOM 1689 C C . ASP A 1 221 ? -0.382 -14.992 -14.527 1.00 98.19 221 ASP A C 1
ATOM 1691 O O . ASP A 1 221 ? -0.673 -13.831 -14.238 1.00 98.19 221 ASP A O 1
ATOM 1695 N N . VAL A 1 222 ? 0.842 -15.474 -14.343 1.00 98.50 222 VAL A N 1
ATOM 1696 C CA . VAL A 1 222 ? 1.949 -14.704 -13.783 1.00 98.50 222 VAL A CA 1
ATOM 1697 C C . VAL A 1 222 ? 2.608 -13.905 -14.893 1.00 98.50 222 VAL A C 1
ATOM 1699 O O . VAL A 1 222 ? 3.020 -14.468 -15.906 1.00 98.50 222 VAL A O 1
ATOM 1702 N N . THR A 1 223 ? 2.764 -12.600 -14.685 1.00 98.50 223 THR A N 1
ATOM 1703 C CA . THR A 1 223 ? 3.648 -11.750 -15.490 1.00 98.50 223 THR A CA 1
ATOM 1704 C C . THR A 1 223 ? 4.736 -11.175 -14.596 1.00 98.50 223 THR A C 1
ATOM 1706 O O . THR A 1 223 ? 4.433 -10.665 -13.523 1.00 98.50 223 THR A O 1
ATOM 1709 N N . VAL A 1 224 ? 5.991 -11.230 -15.034 1.00 98.00 224 VAL A N 1
ATOM 1710 C CA . VAL A 1 224 ? 7.120 -10.546 -14.390 1.00 98.00 224 VAL A CA 1
ATOM 1711 C C . VAL A 1 224 ? 7.775 -9.627 -15.409 1.00 98.00 224 VAL A C 1
ATOM 1713 O O . VAL A 1 224 ? 8.075 -10.059 -16.519 1.00 98.00 224 VAL A O 1
ATOM 1716 N N . ASP A 1 225 ? 8.010 -8.375 -15.035 1.00 94.06 225 ASP A N 1
ATOM 1717 C CA . ASP A 1 225 ? 8.720 -7.385 -15.836 1.00 94.06 225 ASP A CA 1
ATOM 1718 C C . ASP A 1 225 ? 9.942 -6.880 -15.059 1.00 94.06 225 ASP A C 1
ATOM 1720 O O . ASP A 1 225 ? 9.845 -6.064 -14.140 1.00 94.06 225 ASP A O 1
ATOM 1724 N N . LEU A 1 226 ? 11.124 -7.374 -15.436 1.00 89.69 226 LEU A N 1
ATOM 1725 C CA . LEU A 1 226 ? 12.390 -6.967 -14.822 1.00 89.69 226 LEU A CA 1
ATOM 1726 C C . LEU A 1 226 ? 12.857 -5.574 -15.268 1.00 89.69 226 LEU A C 1
ATOM 1728 O O . LEU A 1 226 ? 13.830 -5.056 -14.728 1.00 89.69 226 LEU A O 1
ATOM 1732 N N . ARG A 1 227 ? 12.189 -4.946 -16.242 1.00 83.75 227 ARG A N 1
ATOM 1733 C CA . ARG A 1 227 ? 12.504 -3.575 -16.677 1.00 83.75 227 ARG A CA 1
ATOM 1734 C C . ARG A 1 227 ? 11.898 -2.549 -15.728 1.00 83.75 227 ARG A C 1
ATOM 1736 O O . ARG A 1 227 ? 12.459 -1.471 -15.555 1.00 83.75 227 ARG A O 1
ATOM 1743 N N . THR A 1 228 ? 10.738 -2.870 -15.161 1.00 84.69 228 THR A N 1
ATOM 1744 C CA . THR A 1 228 ? 10.023 -2.059 -14.163 1.00 84.69 228 THR A CA 1
ATOM 1745 C C . THR A 1 228 ? 10.167 -2.602 -12.750 1.00 84.69 228 THR A C 1
ATOM 1747 O O . THR A 1 228 ? 9.757 -1.927 -11.810 1.00 84.69 228 THR A O 1
ATOM 1750 N N . MET A 1 229 ? 10.756 -3.791 -12.589 1.00 89.25 229 MET A N 1
ATOM 1751 C CA . MET A 1 229 ? 10.830 -4.509 -11.318 1.00 89.25 229 MET A CA 1
ATOM 1752 C C . MET A 1 229 ? 9.439 -4.747 -10.728 1.00 89.25 229 MET A C 1
ATOM 1754 O O . MET A 1 229 ? 9.199 -4.493 -9.549 1.00 89.25 229 MET A O 1
ATOM 1758 N N . THR A 1 230 ? 8.510 -5.220 -11.558 1.00 93.62 230 THR A N 1
ATOM 1759 C CA . THR A 1 230 ? 7.134 -5.511 -11.150 1.00 93.62 230 THR A CA 1
ATOM 1760 C C . THR A 1 230 ? 6.721 -6.928 -11.516 1.00 93.62 230 THR A C 1
ATOM 1762 O O . THR A 1 230 ? 7.238 -7.535 -12.453 1.00 93.62 230 THR A O 1
ATOM 1765 N N . MET A 1 231 ? 5.756 -7.460 -10.776 1.00 96.50 231 MET A N 1
ATOM 1766 C CA . MET A 1 231 ? 5.064 -8.692 -11.124 1.00 96.50 231 MET A CA 1
ATOM 1767 C C . MET A 1 231 ? 3.552 -8.543 -10.965 1.00 96.50 231 MET A C 1
ATOM 1769 O O . MET A 1 231 ? 3.096 -7.720 -10.182 1.00 96.50 231 MET A O 1
ATOM 1773 N N . ASN A 1 232 ? 2.776 -9.361 -11.662 1.00 96.31 232 ASN A N 1
ATOM 1774 C CA . ASN A 1 232 ? 1.320 -9.378 -11.592 1.00 96.31 232 ASN A CA 1
ATOM 1775 C C . ASN A 1 232 ? 0.831 -10.829 -11.573 1.00 96.31 232 ASN A C 1
ATOM 1777 O O . ASN A 1 232 ? 1.380 -11.673 -12.285 1.00 96.31 232 ASN A O 1
ATOM 1781 N N . LEU A 1 233 ? -0.178 -11.113 -10.751 1.00 96.38 233 LEU A N 1
ATOM 1782 C CA . LEU A 1 233 ? -0.918 -12.373 -10.780 1.00 96.38 233 LEU A CA 1
ATOM 1783 C C . LEU A 1 233 ? -2.305 -12.098 -11.334 1.00 96.38 233 LEU A C 1
ATOM 1785 O O . LEU A 1 233 ? -3.129 -11.522 -10.629 1.00 96.38 233 LEU A O 1
ATOM 1789 N N . HIS A 1 234 ? -2.567 -12.519 -12.565 1.00 95.56 234 HIS A N 1
ATOM 1790 C CA . HIS A 1 234 ? -3.844 -12.278 -13.220 1.00 95.56 234 HIS A CA 1
ATOM 1791 C C . HIS A 1 234 ? -4.815 -13.457 -13.057 1.00 95.56 234 HIS A C 1
ATOM 1793 O O . HIS A 1 234 ? -4.432 -14.625 -13.124 1.00 95.56 234 HIS A O 1
ATOM 1799 N N . SER A 1 235 ? -6.092 -13.144 -12.845 1.00 93.75 235 SER A N 1
ATOM 1800 C CA . SER A 1 235 ? -7.229 -14.062 -12.846 1.00 93.75 235 SER A CA 1
ATOM 1801 C C . SER A 1 235 ? -8.482 -13.338 -13.340 1.00 93.75 235 SER A C 1
ATOM 1803 O O . SER A 1 235 ? -8.964 -12.396 -12.706 1.00 93.75 235 SER A O 1
ATOM 1805 N N . ASP A 1 236 ? -9.082 -13.842 -14.421 1.00 90.88 236 ASP A N 1
ATOM 1806 C CA . ASP A 1 236 ? -10.349 -13.326 -14.968 1.00 90.88 236 ASP A CA 1
ATOM 1807 C C . ASP A 1 236 ? -11.544 -13.517 -14.019 1.00 90.88 236 ASP A C 1
ATOM 1809 O O . ASP A 1 236 ? -12.582 -12.873 -14.161 1.00 90.88 236 ASP A O 1
ATOM 1813 N N . THR A 1 237 ? -11.416 -14.430 -13.054 1.00 88.56 237 THR A N 1
ATOM 1814 C CA . THR A 1 237 ? -12.478 -14.750 -12.088 1.00 88.56 237 THR A CA 1
ATOM 1815 C C . THR A 1 237 ? -12.343 -14.005 -10.767 1.00 88.56 237 THR A C 1
ATOM 1817 O O . THR A 1 237 ? -13.243 -14.081 -9.929 1.00 88.56 237 THR A O 1
ATOM 1820 N N . TYR A 1 238 ? -11.231 -13.298 -10.558 1.00 84.75 238 TYR A N 1
ATOM 1821 C CA . TYR A 1 238 ? -11.025 -12.533 -9.340 1.00 84.75 238 TYR A CA 1
ATOM 1822 C C . TYR A 1 238 ? -11.947 -11.310 -9.312 1.00 84.75 238 TYR A C 1
ATOM 1824 O O . TYR A 1 238 ? -11.932 -10.468 -10.207 1.00 84.75 238 TYR A O 1
ATOM 1832 N N . VAL A 1 239 ? -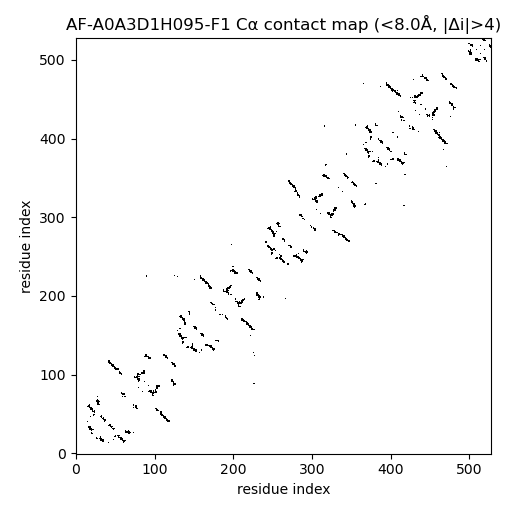12.742 -11.205 -8.247 1.00 82.25 239 VAL A N 1
ATOM 1833 C CA . VAL A 1 239 ? -13.588 -10.044 -7.967 1.00 82.25 239 VAL A CA 1
ATOM 1834 C C . VAL A 1 239 ? -13.103 -9.430 -6.664 1.00 82.25 239 VAL A C 1
ATOM 1836 O O . VAL A 1 239 ? -13.304 -10.004 -5.593 1.00 82.25 239 VAL A O 1
ATOM 1839 N N . SER A 1 240 ? -12.463 -8.262 -6.754 1.00 80.44 240 SER A N 1
ATOM 1840 C CA . SER A 1 240 ? -11.999 -7.548 -5.566 1.00 80.44 240 SER A CA 1
ATOM 1841 C C . SER A 1 240 ? -13.180 -7.192 -4.662 1.00 80.44 240 SER A C 1
ATOM 1843 O O . SER A 1 240 ? -14.195 -6.651 -5.109 1.00 80.44 240 SER A O 1
ATOM 1845 N N . LYS A 1 241 ? -13.039 -7.466 -3.362 1.00 84.38 241 LYS A N 1
ATOM 1846 C CA . LYS A 1 241 ? -14.038 -7.090 -2.351 1.00 84.38 241 LYS A CA 1
ATOM 1847 C C . LYS A 1 241 ? -14.182 -5.569 -2.231 1.00 84.38 241 LYS A C 1
ATOM 1849 O O . LYS A 1 241 ? -15.263 -5.077 -1.901 1.00 84.38 241 LYS A O 1
ATOM 1854 N N . TYR A 1 242 ? -13.103 -4.838 -2.498 1.00 87.62 242 TYR A N 1
ATOM 1855 C CA . TYR A 1 242 ? -13.039 -3.385 -2.381 1.00 87.62 242 TYR A CA 1
ATOM 1856 C C . TYR A 1 242 ? -12.642 -2.741 -3.716 1.00 87.62 242 TYR A C 1
ATOM 1858 O O . TYR A 1 242 ? -11.938 -3.371 -4.505 1.00 87.62 242 TYR A O 1
ATOM 1866 N N . PRO A 1 243 ? -13.071 -1.497 -3.984 1.00 87.88 243 PRO A N 1
ATOM 1867 C CA . PRO A 1 243 ? -12.672 -0.755 -5.180 1.00 87.88 243 PRO A CA 1
ATOM 1868 C C . PRO A 1 243 ? -11.152 -0.697 -5.386 1.00 87.88 243 PRO A C 1
ATOM 1870 O O . PRO A 1 243 ? -10.378 -0.750 -4.425 1.00 87.88 243 PRO A O 1
ATOM 1873 N N . ASP A 1 244 ? -10.707 -0.542 -6.628 1.00 81.19 244 ASP A N 1
ATOM 1874 C CA . ASP A 1 244 ? -9.273 -0.410 -6.900 1.00 81.19 244 ASP A CA 1
ATOM 1875 C C . ASP A 1 244 ? -8.719 0.939 -6.453 1.00 81.19 244 ASP A C 1
ATOM 1877 O O . ASP A 1 244 ? -7.648 1.005 -5.850 1.00 81.19 244 ASP A O 1
ATOM 1881 N N . HIS A 1 245 ? -9.522 1.983 -6.631 1.00 86.38 245 HIS A N 1
ATOM 1882 C CA . HIS A 1 245 ? -9.139 3.361 -6.380 1.00 86.38 245 HIS A CA 1
ATOM 1883 C C . HIS A 1 245 ? -10.174 4.055 -5.498 1.00 86.38 245 HIS A C 1
ATOM 1885 O O . HIS A 1 245 ? -11.375 3.767 -5.559 1.00 86.38 245 HIS A O 1
ATOM 1891 N N . VAL A 1 246 ? -9.701 5.002 -4.694 1.00 94.81 246 VAL A N 1
ATOM 1892 C CA . VAL A 1 246 ? -10.543 5.999 -4.034 1.00 94.81 246 VAL A CA 1
ATOM 1893 C C . VAL A 1 246 ? -9.953 7.375 -4.293 1.00 94.81 246 VAL A C 1
ATOM 1895 O O . VAL A 1 246 ? -8.742 7.544 -4.322 1.00 94.81 246 VAL A O 1
ATOM 1898 N N . TYR A 1 247 ? -10.812 8.368 -4.470 1.00 96.31 247 TYR A N 1
ATOM 1899 C CA . TYR A 1 247 ? -10.436 9.729 -4.798 1.00 96.31 247 TYR A CA 1
ATOM 1900 C C . TYR A 1 247 ? -10.945 10.697 -3.735 1.00 96.31 247 TYR A C 1
ATOM 1902 O O . TYR A 1 247 ? -12.117 10.655 -3.351 1.00 96.31 247 TYR A O 1
ATOM 1910 N N . LEU A 1 248 ? -10.068 11.603 -3.309 1.00 96.44 248 LEU A N 1
ATOM 1911 C CA . LEU A 1 248 ? -10.402 12.794 -2.537 1.00 96.44 248 LEU A CA 1
ATOM 1912 C C . LEU A 1 248 ? -10.620 13.961 -3.513 1.00 96.44 248 LEU A C 1
ATOM 1914 O O . LEU A 1 248 ? -9.674 14.618 -3.958 1.00 96.44 248 LEU A O 1
ATOM 1918 N N . ILE A 1 249 ? -11.877 14.196 -3.882 1.00 96.50 249 ILE A N 1
ATOM 1919 C CA . ILE A 1 249 ? -12.302 15.255 -4.808 1.00 96.50 249 ILE A CA 1
ATOM 1920 C C . ILE A 1 249 ? -12.397 16.571 -4.031 1.00 96.50 249 ILE A C 1
ATOM 1922 O O . ILE A 1 249 ? -13.009 16.602 -2.970 1.00 96.50 249 ILE A O 1
ATOM 1926 N N . GLY A 1 250 ? -11.806 17.664 -4.521 1.00 93.31 250 GLY A N 1
ATOM 1927 C CA . GLY A 1 250 ? -11.755 18.942 -3.786 1.00 93.31 250 GLY A CA 1
ATOM 1928 C C . GLY A 1 250 ? -10.441 19.224 -3.062 1.00 93.31 250 GLY A C 1
ATOM 1929 O O . GLY A 1 250 ? -10.181 20.377 -2.717 1.00 93.31 250 GLY A O 1
ATOM 1930 N N . ALA A 1 251 ? -9.558 18.228 -2.912 1.00 91.25 251 ALA A N 1
ATOM 1931 C CA . ALA A 1 251 ? -8.263 18.410 -2.249 1.00 91.25 251 ALA A CA 1
ATOM 1932 C C . ALA A 1 251 ? -7.423 19.531 -2.896 1.00 91.25 251 ALA A C 1
ATOM 1934 O O . ALA A 1 251 ? -6.835 20.350 -2.199 1.00 91.25 251 ALA A O 1
ATOM 1935 N N . ASN A 1 252 ? -7.449 19.661 -4.224 1.00 87.88 252 ASN A N 1
ATOM 1936 C CA . ASN A 1 252 ? -6.763 20.727 -4.964 1.00 87.88 252 ASN A CA 1
ATOM 1937 C C . ASN A 1 252 ? -7.503 22.087 -4.972 1.00 87.88 252 ASN A C 1
ATOM 1939 O O . ASN A 1 252 ? -7.079 23.004 -5.671 1.00 87.88 252 ASN A O 1
ATOM 1943 N N . GLY A 1 253 ? -8.617 22.224 -4.244 1.00 86.25 253 GLY A N 1
ATOM 1944 C CA . GLY A 1 253 ? -9.473 23.416 -4.241 1.00 86.25 253 GLY A CA 1
ATOM 1945 C C . GLY A 1 253 ? -10.532 23.456 -5.349 1.00 86.25 253 GLY A C 1
ATOM 1946 O O . GLY A 1 253 ? -11.356 24.370 -5.359 1.00 86.25 253 GLY A O 1
ATOM 1947 N N . SER A 1 254 ? -10.551 22.478 -6.260 1.00 89.25 254 SER A N 1
ATOM 1948 C CA . SER A 1 254 ? -11.543 22.366 -7.335 1.00 89.25 254 SER A CA 1
ATOM 1949 C C . SER A 1 254 ? -12.661 21.396 -6.962 1.00 89.25 254 SER A C 1
ATOM 1951 O O . SER A 1 254 ? -12.397 20.241 -6.648 1.00 89.25 254 SER A O 1
ATOM 1953 N N . ASN A 1 255 ? -13.923 21.817 -7.079 1.00 89.81 255 ASN A N 1
ATOM 1954 C CA . ASN A 1 255 ? -15.085 20.944 -6.859 1.00 89.81 255 ASN A CA 1
ATOM 1955 C C . ASN A 1 255 ? -15.478 20.118 -8.105 1.00 89.81 255 ASN A C 1
ATOM 1957 O O . ASN A 1 255 ? -16.642 19.753 -8.276 1.00 89.81 255 ASN A O 1
ATOM 1961 N N . ALA A 1 256 ? -14.532 19.885 -9.017 1.00 95.12 256 ALA A N 1
ATOM 1962 C CA . ALA A 1 256 ? -14.776 19.145 -10.247 1.00 95.12 256 ALA A CA 1
ATOM 1963 C C . ALA A 1 256 ? -14.833 17.632 -9.970 1.00 95.12 256 ALA A C 1
ATOM 1965 O O . ALA A 1 256 ? -13.841 17.039 -9.558 1.00 95.12 256 ALA A O 1
ATOM 1966 N N . ALA A 1 257 ? -15.969 16.994 -10.256 1.00 96.25 257 ALA A N 1
ATOM 1967 C CA . ALA A 1 257 ? -16.222 15.569 -10.011 1.00 96.25 257 ALA A CA 1
ATOM 1968 C C . ALA A 1 257 ? -15.297 14.617 -10.796 1.00 96.25 257 ALA A C 1
ATOM 1970 O O . ALA A 1 257 ? -15.199 13.434 -10.469 1.00 96.25 257 ALA A O 1
ATOM 1971 N N . ASN A 1 258 ? -14.620 15.119 -11.830 1.00 96.19 258 ASN A N 1
ATOM 1972 C CA . ASN A 1 258 ? -13.666 14.374 -12.649 1.00 96.19 258 ASN A CA 1
ATOM 1973 C C . ASN A 1 258 ? -12.197 14.575 -12.232 1.00 96.19 258 ASN A C 1
ATOM 1975 O O . ASN A 1 258 ? -11.297 14.220 -12.989 1.00 96.19 258 ASN A O 1
ATOM 1979 N N . GLN A 1 259 ? -11.937 15.180 -11.068 1.00 94.31 259 GLN A N 1
ATOM 1980 C CA . GLN A 1 259 ? -10.589 15.422 -10.554 1.00 94.31 259 GLN A CA 1
ATOM 1981 C C . GLN A 1 259 ? -10.520 15.113 -9.059 1.00 94.31 259 GLN A C 1
ATOM 1983 O O . GLN A 1 259 ? -11.333 15.597 -8.278 1.00 94.31 259 GLN A O 1
ATOM 1988 N N . GLY A 1 260 ? -9.508 14.367 -8.628 1.00 93.44 260 GLY A N 1
ATOM 1989 C CA . GLY A 1 260 ? -9.288 14.102 -7.210 1.00 93.44 260 GLY A CA 1
ATOM 1990 C C . GLY A 1 260 ? -7.890 13.573 -6.940 1.00 93.44 260 GLY A C 1
ATOM 1991 O O . GLY A 1 260 ? -7.230 13.065 -7.844 1.00 93.44 260 GLY A O 1
ATOM 1992 N N . ALA A 1 261 ? -7.442 13.711 -5.693 1.00 93.81 261 ALA A N 1
ATOM 1993 C CA . ALA A 1 261 ? -6.232 13.043 -5.234 1.00 93.81 261 ALA A CA 1
ATOM 1994 C C . ALA A 1 261 ? -6.541 11.559 -5.021 1.00 93.81 261 ALA A C 1
ATOM 1996 O O . ALA A 1 261 ? -7.478 11.224 -4.299 1.00 93.81 261 ALA A O 1
ATOM 1997 N N . GLU A 1 262 ? -5.788 10.685 -5.673 1.00 94.25 262 GLU A N 1
ATOM 1998 C CA . GLU A 1 262 ? -5.995 9.245 -5.595 1.00 94.25 262 GLU A CA 1
ATOM 1999 C C . GLU A 1 262 ? -5.349 8.656 -4.336 1.00 94.25 262 GLU A C 1
ATOM 2001 O O . GLU A 1 262 ? -4.222 8.996 -3.977 1.00 94.25 262 GLU A O 1
ATOM 2006 N N . LEU A 1 263 ? -6.074 7.754 -3.682 1.00 92.75 263 LEU A N 1
ATOM 2007 C CA . LEU A 1 263 ? -5.580 6.850 -2.659 1.00 92.75 263 LEU A CA 1
ATOM 2008 C C . LEU A 1 263 ? -5.669 5.421 -3.195 1.00 92.75 263 LEU A C 1
ATOM 2010 O O . LEU A 1 263 ? -6.674 5.021 -3.791 1.00 92.75 263 LEU A O 1
ATOM 2014 N N . THR A 1 264 ? -4.640 4.636 -2.904 1.00 84.44 264 THR A N 1
ATOM 2015 C CA . THR A 1 264 ? -4.544 3.218 -3.265 1.00 84.44 264 THR A CA 1
ATOM 2016 C C . THR A 1 264 ? -4.359 2.382 -2.008 1.00 84.44 264 THR A C 1
ATOM 2018 O O . THR A 1 264 ? -3.920 2.892 -0.977 1.00 84.44 264 THR A O 1
ATOM 2021 N N . TRP A 1 265 ? -4.647 1.089 -2.083 1.00 83.69 265 TRP A N 1
ATOM 2022 C CA . TRP A 1 265 ? -4.295 0.146 -1.025 1.00 83.69 265 TRP A CA 1
ATOM 2023 C C . TRP A 1 265 ? -3.268 -0.858 -1.543 1.00 83.69 265 TRP A C 1
ATOM 2025 O O . TRP A 1 265 ? -3.473 -1.468 -2.594 1.00 83.69 265 TRP A O 1
ATOM 2035 N N . ASN A 1 266 ? -2.174 -1.014 -0.794 1.00 71.38 266 ASN A N 1
ATOM 2036 C CA . ASN A 1 266 ? -1.052 -1.896 -1.139 1.00 71.38 266 ASN A CA 1
ATOM 2037 C C . ASN A 1 266 ? -0.836 -3.011 -0.103 1.00 71.38 266 ASN A C 1
ATOM 2039 O O . ASN A 1 266 ? -0.367 -4.093 -0.453 1.00 71.38 266 ASN A O 1
ATOM 2043 N N . ASP A 1 267 ? -1.218 -2.764 1.154 1.00 75.31 267 ASP A N 1
ATOM 2044 C CA . ASP A 1 267 ? -0.891 -3.643 2.281 1.00 75.31 267 ASP A CA 1
ATOM 2045 C C . ASP A 1 267 ? -2.121 -4.379 2.830 1.00 75.31 267 ASP A C 1
ATOM 2047 O O . ASP A 1 267 ? -2.114 -5.601 3.006 1.00 75.31 267 ASP A O 1
ATOM 2051 N N . VAL A 1 268 ? -3.232 -3.668 3.045 1.00 79.50 268 VAL A N 1
ATOM 2052 C CA . VAL A 1 268 ? -4.465 -4.240 3.607 1.00 79.50 268 VAL A CA 1
ATOM 2053 C C . VAL A 1 268 ? -5.641 -3.971 2.675 1.00 79.50 268 VAL A C 1
ATOM 2055 O O . VAL A 1 268 ? -5.884 -2.838 2.270 1.00 79.50 268 VAL A O 1
ATOM 2058 N N . ASP A 1 269 ? -6.377 -5.030 2.330 1.00 82.38 269 ASP A N 1
ATOM 2059 C CA . ASP A 1 269 ? -7.512 -4.944 1.410 1.00 82.38 269 ASP A CA 1
ATOM 2060 C C . ASP A 1 269 ? -8.569 -4.002 1.986 1.00 82.38 269 ASP A C 1
ATOM 2062 O O . ASP A 1 269 ? -9.076 -4.227 3.085 1.00 82.38 269 ASP A O 1
ATOM 2066 N N . GLY A 1 270 ? -8.924 -2.967 1.223 1.00 88.00 270 GLY A N 1
ATOM 2067 C CA . GLY A 1 270 ? -9.942 -1.997 1.626 1.00 88.00 270 GLY A CA 1
ATOM 2068 C C . GLY A 1 270 ? -9.455 -0.899 2.571 1.00 88.00 270 GLY A C 1
ATOM 2069 O O . GLY A 1 270 ? -10.280 -0.086 2.987 1.00 88.00 270 GLY A O 1
ATOM 2070 N N . ILE A 1 271 ? -8.154 -0.839 2.879 1.00 91.25 271 ILE A N 1
ATOM 2071 C CA . ILE A 1 271 ? -7.548 0.265 3.631 1.00 91.25 271 ILE A CA 1
ATOM 2072 C C . ILE A 1 271 ? -6.628 1.053 2.704 1.00 91.25 271 ILE A C 1
ATOM 2074 O O . ILE A 1 271 ? -5.530 0.616 2.363 1.00 91.25 271 ILE A O 1
ATOM 2078 N N . TYR A 1 272 ? -7.102 2.218 2.276 1.00 92.81 272 TYR A N 1
ATOM 2079 C CA . TYR A 1 272 ? -6.435 3.077 1.305 1.00 92.81 272 TYR A CA 1
ATOM 2080 C C . TYR A 1 272 ? -5.597 4.102 2.040 1.00 92.81 272 TYR A C 1
ATOM 2082 O O . TYR A 1 272 ? -6.073 4.730 2.989 1.00 92.81 272 TYR A O 1
ATOM 2090 N N . THR A 1 273 ? -4.369 4.304 1.587 1.00 91.31 273 THR A N 1
ATOM 2091 C CA . THR A 1 273 ? -3.450 5.238 2.221 1.00 91.31 273 THR A CA 1
ATOM 2092 C C . THR A 1 273 ? -2.731 6.091 1.188 1.00 91.31 273 THR A C 1
ATOM 2094 O O . THR A 1 273 ? -2.643 5.739 0.011 1.00 91.31 273 THR A O 1
ATOM 2097 N N . GLY A 1 274 ? -2.255 7.260 1.609 1.00 90.12 274 GLY A N 1
ATOM 2098 C CA . GLY A 1 274 ? -1.521 8.150 0.718 1.00 90.12 274 GLY A CA 1
ATOM 2099 C C . GLY A 1 274 ? -1.262 9.523 1.314 1.00 90.12 274 GLY A C 1
ATOM 2100 O O . GLY A 1 274 ? -1.994 9.990 2.186 1.00 90.12 274 GLY A O 1
ATOM 2101 N N . TYR A 1 275 ? -0.209 10.174 0.828 1.00 89.69 275 TYR A N 1
ATOM 2102 C CA . TYR A 1 275 ? 0.065 11.573 1.127 1.00 89.69 275 TYR A CA 1
ATOM 2103 C C . TYR A 1 275 ? -0.724 12.482 0.190 1.00 89.69 275 TYR A C 1
ATOM 2105 O O . TYR A 1 275 ? -0.683 12.312 -1.028 1.00 89.69 275 TYR A O 1
ATOM 2113 N N . VAL A 1 276 ? -1.410 13.475 0.752 1.00 91.69 276 VAL A N 1
ATOM 2114 C CA . VAL A 1 276 ? -2.258 14.396 -0.006 1.00 91.69 276 VAL A CA 1
ATOM 2115 C C . VAL A 1 276 ? -1.975 15.836 0.404 1.00 91.69 276 VAL A C 1
ATOM 2117 O O . VAL A 1 276 ? -1.889 16.164 1.589 1.00 91.69 276 VAL A O 1
ATOM 2120 N N . TYR A 1 277 ? -1.851 16.707 -0.599 1.00 89.62 277 TYR A N 1
ATOM 2121 C CA . TYR A 1 277 ? -1.878 18.154 -0.413 1.00 89.62 277 TYR A CA 1
ATOM 2122 C C . TYR A 1 277 ? -3.313 18.665 -0.525 1.00 89.62 277 TYR A C 1
ATOM 2124 O O . TYR A 1 277 ? -3.947 18.563 -1.577 1.00 89.62 277 TYR A O 1
ATOM 2132 N N . PHE A 1 278 ? -3.796 19.260 0.558 1.00 90.00 278 PHE A N 1
ATOM 2133 C CA . PHE A 1 278 ? -5.063 19.967 0.619 1.00 90.00 278 PHE A CA 1
ATOM 2134 C C . PHE A 1 278 ? -4.801 21.462 0.434 1.00 90.00 278 PHE A C 1
ATOM 2136 O O . PHE A 1 278 ? -4.253 22.126 1.309 1.00 90.00 278 PHE A O 1
ATOM 2143 N N . PHE A 1 279 ? -5.196 21.984 -0.722 1.00 87.19 279 PHE A N 1
ATOM 2144 C CA . PHE A 1 279 ? -5.294 23.413 -1.030 1.00 87.19 279 PHE A CA 1
ATOM 2145 C C . PHE A 1 279 ? -6.737 23.921 -0.884 1.00 87.19 279 PHE A C 1
ATOM 2147 O O . PHE A 1 279 ? -6.969 25.120 -0.728 1.00 87.19 279 PHE A O 1
ATOM 2154 N N . GLY A 1 280 ? -7.715 23.009 -0.938 1.00 81.88 280 GLY A N 1
ATOM 2155 C CA . GLY A 1 280 ? -9.124 23.281 -0.683 1.00 81.88 280 GLY A CA 1
ATOM 2156 C C . GLY A 1 280 ? -9.514 23.022 0.768 1.00 81.88 280 GLY A C 1
ATOM 2157 O O . GLY A 1 280 ? -9.135 22.009 1.347 1.00 81.88 280 GLY A O 1
ATOM 2158 N N . ASN A 1 281 ? -10.343 23.900 1.337 1.00 88.50 281 ASN A N 1
ATOM 2159 C CA . ASN A 1 281 ? -10.880 23.722 2.692 1.00 88.50 281 ASN A CA 1
ATOM 2160 C C . ASN A 1 281 ? -11.827 22.516 2.811 1.00 88.50 281 ASN A C 1
ATOM 2162 O O . ASN A 1 281 ? -12.097 22.053 3.916 1.00 88.50 281 ASN A O 1
ATOM 2166 N N . LYS A 1 282 ? -12.365 22.044 1.681 1.00 92.75 282 LYS A N 1
ATOM 2167 C CA . LYS A 1 282 ? -13.352 20.972 1.613 1.00 92.75 282 LYS A CA 1
ATOM 2168 C C . LYS A 1 282 ? -12.931 19.893 0.633 1.00 92.75 282 LYS A C 1
ATOM 2170 O O . LYS A 1 282 ? -12.414 20.212 -0.435 1.00 92.75 282 LYS A O 1
ATOM 2175 N N . PHE A 1 283 ? -13.253 18.648 0.953 1.00 95.19 283 PHE A N 1
ATOM 2176 C CA . PHE A 1 283 ? -13.170 17.538 0.015 1.00 95.19 283 PHE A CA 1
ATOM 2177 C C . PHE A 1 283 ? -14.349 16.571 0.178 1.00 95.19 283 PHE A C 1
ATOM 2179 O O . PHE A 1 283 ? -15.046 16.570 1.188 1.00 95.19 283 PHE A O 1
ATOM 2186 N N . ASN A 1 284 ? -14.582 15.769 -0.853 1.00 96.12 284 ASN A N 1
ATOM 2187 C CA . ASN A 1 284 ? -15.535 14.668 -0.923 1.00 96.12 284 ASN A CA 1
ATOM 2188 C C . ASN A 1 284 ? -14.755 13.381 -1.227 1.00 96.12 284 ASN A C 1
ATOM 2190 O O . ASN A 1 284 ? -13.674 13.434 -1.815 1.00 96.12 284 ASN A O 1
ATOM 2194 N N . ILE A 1 285 ? -15.307 12.224 -0.868 1.00 97.19 285 ILE A N 1
ATOM 2195 C CA . ILE A 1 285 ? -14.660 10.925 -1.084 1.00 97.19 285 ILE A CA 1
ATOM 2196 C C . ILE A 1 285 ? -15.499 10.114 -2.071 1.00 97.19 285 ILE A C 1
ATOM 2198 O O . ILE A 1 285 ? -16.719 10.020 -1.926 1.00 97.19 285 ILE A O 1
ATOM 2202 N N . SER A 1 286 ? -14.864 9.526 -3.083 1.00 96.12 286 SER A N 1
ATOM 2203 C CA . SER A 1 286 ? -15.549 8.701 -4.083 1.00 96.12 286 SER A CA 1
ATOM 2204 C C . SER A 1 286 ? -14.692 7.534 -4.549 1.00 96.12 286 SER A C 1
ATOM 2206 O O . SER A 1 286 ? -13.483 7.648 -4.687 1.00 96.12 286 SER A O 1
ATOM 2208 N N . THR A 1 287 ? -15.334 6.412 -4.853 1.00 94.44 287 THR A N 1
ATOM 2209 C CA . THR A 1 287 ? -14.686 5.216 -5.426 1.00 94.44 287 THR A CA 1
ATOM 2210 C C . THR A 1 287 ? -14.499 5.301 -6.948 1.00 94.44 287 THR A C 1
ATOM 2212 O O . THR A 1 287 ? -13.995 4.368 -7.564 1.00 94.44 287 THR A O 1
ATOM 2215 N N . ALA A 1 288 ? -14.920 6.410 -7.564 1.00 94.31 288 ALA A N 1
ATOM 2216 C CA . ALA A 1 288 ? -14.732 6.713 -8.980 1.00 94.31 288 ALA A CA 1
ATOM 2217 C C . ALA A 1 288 ? -14.723 8.230 -9.227 1.00 94.31 288 ALA A C 1
ATOM 2219 O O . ALA A 1 288 ? -15.346 8.991 -8.479 1.00 94.31 288 ALA A O 1
ATOM 2220 N N . LEU A 1 289 ? -14.069 8.653 -10.307 1.00 96.31 289 LEU A N 1
ATOM 2221 C CA . LEU A 1 289 ? -14.211 9.993 -10.874 1.00 96.31 289 LEU A CA 1
ATOM 2222 C C . LEU A 1 289 ? -15.319 9.994 -11.929 1.00 96.31 289 LEU A C 1
ATOM 2224 O O . LEU A 1 289 ? -15.530 8.993 -12.613 1.00 96.31 289 LEU A O 1
ATOM 2228 N N . ALA A 1 290 ? -16.018 11.116 -12.064 1.00 97.19 290 ALA A N 1
ATOM 2229 C CA . ALA A 1 290 ? -17.019 11.288 -13.108 1.00 97.19 290 ALA A CA 1
ATOM 2230 C C . ALA A 1 290 ? -16.371 11.520 -14.482 1.00 97.19 290 ALA A C 1
ATOM 2232 O O . ALA A 1 290 ? -15.230 11.972 -14.588 1.00 97.19 290 ALA A O 1
ATOM 2233 N N . SER A 1 291 ? -17.134 11.301 -15.552 1.00 96.38 291 SER A N 1
ATOM 2234 C CA . SER A 1 291 ? -16.711 11.602 -16.925 1.00 96.38 291 SER A CA 1
ATOM 2235 C C . SER A 1 291 ? -16.575 13.107 -17.214 1.00 96.38 291 SER A C 1
ATOM 2237 O O . SER A 1 291 ? -15.873 13.510 -18.144 1.00 96.38 291 SER A O 1
ATOM 2239 N N . THR A 1 292 ? -17.229 13.961 -16.418 1.00 96.50 292 THR A N 1
ATOM 2240 C CA . THR A 1 292 ? -17.269 15.423 -16.588 1.00 96.50 292 THR A CA 1
ATOM 2241 C C . THR A 1 292 ? -17.111 16.151 -15.254 1.00 96.50 292 THR A C 1
ATOM 2243 O O . THR A 1 292 ? -17.334 15.576 -14.190 1.00 96.50 292 THR A O 1
ATOM 2246 N N . SER A 1 293 ? -16.746 17.437 -15.292 1.00 95.44 293 SER A N 1
ATOM 2247 C CA . SER A 1 293 ? -16.515 18.240 -14.082 1.00 95.44 293 SER A CA 1
ATOM 2248 C C . SER A 1 293 ? -17.747 18.385 -13.186 1.00 95.44 293 SER A C 1
ATOM 2250 O O . SER A 1 293 ? -17.591 18.476 -11.974 1.00 95.44 293 SER A O 1
ATOM 2252 N N . ASP A 1 294 ? -18.954 18.359 -13.751 1.00 95.19 294 ASP A N 1
ATOM 2253 C CA . ASP A 1 294 ? -20.212 18.506 -13.004 1.00 95.19 294 ASP A CA 1
ATOM 2254 C C . ASP A 1 294 ? -20.950 17.168 -12.810 1.00 95.19 294 ASP A C 1
ATOM 2256 O O . ASP A 1 294 ? -22.090 17.144 -12.346 1.00 95.19 294 ASP A O 1
ATOM 2260 N N . GLY A 1 295 ? -20.314 16.040 -13.145 1.00 96.19 295 GLY A N 1
ATOM 2261 C CA . GLY A 1 295 ? -20.912 14.701 -13.151 1.00 96.19 295 GLY A CA 1
ATOM 2262 C C . GLY A 1 295 ? -21.180 14.086 -11.770 1.00 96.19 295 GLY A C 1
ATOM 2263 O O . GLY A 1 295 ? -21.048 12.882 -11.598 1.00 96.19 295 GLY A O 1
ATOM 2264 N N . TRP A 1 296 ? -21.569 14.870 -10.765 1.00 94.75 296 TRP A N 1
ATOM 2265 C CA . TRP A 1 296 ? -21.838 14.378 -9.407 1.00 94.75 296 TRP A CA 1
ATOM 2266 C C . TRP A 1 296 ? -22.981 13.355 -9.332 1.00 94.75 296 TRP A C 1
ATOM 2268 O O . TRP A 1 296 ? -22.956 12.475 -8.472 1.00 94.75 296 TRP A O 1
ATOM 2278 N N . GLU A 1 297 ? -23.966 13.444 -10.231 1.00 94.69 297 GLU A N 1
ATOM 2279 C CA . GLU A 1 297 ? -25.041 12.448 -10.341 1.00 94.69 297 GLU A CA 1
ATOM 2280 C C . GLU A 1 297 ? -24.531 11.100 -10.875 1.00 94.69 297 GLU A C 1
ATOM 2282 O O . GLU A 1 297 ? -25.002 10.057 -10.430 1.00 94.69 297 GLU A O 1
ATOM 2287 N N . GLU A 1 298 ? -23.536 11.112 -11.772 1.00 95.69 298 GLU A N 1
ATOM 2288 C CA . GLU A 1 298 ? -22.929 9.907 -12.363 1.00 95.69 298 GLU A CA 1
ATOM 2289 C C . GLU A 1 298 ? -22.278 9.020 -11.296 1.00 95.69 298 GLU A C 1
ATOM 2291 O O . GLU A 1 298 ? -22.366 7.798 -11.358 1.00 95.69 298 GLU A O 1
ATOM 2296 N N . ILE A 1 299 ? -21.653 9.649 -10.297 1.00 94.69 299 ILE A N 1
ATOM 2297 C CA . ILE A 1 299 ? -20.910 8.976 -9.226 1.00 94.69 299 ILE A CA 1
ATOM 2298 C C . ILE A 1 299 ? -21.673 8.938 -7.896 1.00 94.69 299 ILE A C 1
ATOM 2300 O O . ILE A 1 299 ? -21.083 8.659 -6.853 1.00 94.69 299 ILE A O 1
ATOM 2304 N N . ALA A 1 300 ? -22.979 9.220 -7.888 1.00 93.31 300 ALA A N 1
ATOM 2305 C CA . ALA A 1 300 ? -23.741 9.375 -6.650 1.00 93.31 300 ALA A CA 1
ATOM 2306 C C . ALA A 1 300 ? -23.705 8.127 -5.745 1.00 93.31 300 ALA A C 1
ATOM 2308 O O . ALA A 1 300 ? -23.574 8.276 -4.530 1.00 93.31 300 ALA A O 1
ATOM 2309 N N . ASP A 1 301 ? -23.761 6.919 -6.320 1.00 92.62 301 ASP A N 1
ATOM 2310 C CA . ASP A 1 301 ? -23.678 5.631 -5.609 1.00 92.62 301 ASP A CA 1
ATOM 2311 C C . ASP A 1 301 ? -22.237 5.225 -5.237 1.00 92.62 301 ASP A C 1
ATOM 2313 O O . ASP A 1 301 ? -22.025 4.264 -4.491 1.00 92.62 301 ASP A O 1
ATOM 2317 N N . LYS A 1 302 ? -21.241 5.946 -5.767 1.00 94.31 302 LYS A N 1
ATOM 2318 C CA . LYS A 1 302 ? -19.806 5.730 -5.532 1.00 94.31 302 LYS A CA 1
ATOM 2319 C C . LYS A 1 302 ? -19.249 6.572 -4.397 1.00 94.31 302 LYS A C 1
ATOM 2321 O O . LYS A 1 302 ? -18.134 6.283 -3.950 1.00 94.31 302 LYS A O 1
ATOM 2326 N N . ARG A 1 303 ? -20.001 7.579 -3.946 1.00 94.62 303 ARG A N 1
ATOM 2327 C CA . ARG A 1 303 ? -19.600 8.479 -2.864 1.00 94.62 303 ARG A CA 1
ATOM 2328 C C . ARG A 1 303 ? -19.516 7.760 -1.525 1.00 94.62 303 ARG A C 1
ATOM 2330 O O . ARG A 1 303 ? -20.246 6.804 -1.253 1.00 94.62 303 ARG A O 1
ATOM 2337 N N . ILE A 1 304 ? -18.589 8.229 -0.706 1.00 95.50 304 ILE A N 1
ATOM 2338 C CA . ILE A 1 304 ? -18.393 7.808 0.673 1.00 95.50 304 ILE A CA 1
ATOM 2339 C C . ILE A 1 304 ? -18.549 9.067 1.522 1.00 95.50 304 ILE A C 1
ATOM 2341 O O . ILE A 1 304 ? -17.794 10.027 1.373 1.00 95.50 304 ILE A O 1
ATOM 2345 N N . GLY A 1 305 ? -19.566 9.064 2.371 1.00 94.50 305 GLY A N 1
ATOM 2346 C CA . GLY A 1 305 ? -19.900 10.159 3.267 1.00 94.50 305 GLY A CA 1
ATOM 2347 C C . GLY A 1 305 ? -19.764 9.724 4.715 1.00 94.50 305 GLY A C 1
ATOM 2348 O O . GLY A 1 305 ? -19.010 8.808 5.038 1.00 94.50 305 GLY A O 1
ATOM 2349 N N . ALA A 1 306 ? -20.511 10.387 5.578 1.00 93.06 306 ALA A N 1
ATOM 2350 C CA . ALA A 1 306 ? -20.598 10.156 7.008 1.00 93.06 306 ALA A CA 1
ATOM 2351 C C . ALA A 1 306 ? -21.988 10.587 7.502 1.00 93.06 306 ALA A C 1
ATOM 2353 O O . ALA A 1 306 ? -22.784 11.152 6.753 1.00 93.06 306 ALA A O 1
ATOM 2354 N N . ASP A 1 307 ? -22.240 10.416 8.798 1.00 88.00 307 ASP A N 1
ATOM 2355 C CA . ASP A 1 307 ? -23.547 10.635 9.436 1.00 88.00 307 ASP A CA 1
ATOM 2356 C C . ASP A 1 307 ? -24.095 12.070 9.332 1.00 88.00 307 ASP A C 1
ATOM 2358 O O . ASP A 1 307 ? -25.271 12.306 9.619 1.00 88.00 307 ASP A O 1
ATOM 2362 N N . ALA A 1 308 ? -23.266 13.033 8.925 1.00 88.31 308 ALA A N 1
ATOM 2363 C CA . ALA A 1 308 ? -23.671 14.408 8.682 1.00 88.31 308 ALA A CA 1
ATOM 2364 C C . ALA A 1 308 ? -23.238 14.894 7.293 1.00 88.31 308 ALA A C 1
ATOM 2366 O O . ALA A 1 308 ? -22.223 14.474 6.741 1.00 88.31 308 ALA A O 1
ATOM 2367 N N . ALA A 1 309 ? -24.003 15.846 6.752 1.00 88.62 309 ALA A N 1
ATOM 2368 C CA . ALA A 1 309 ? -23.732 16.461 5.451 1.00 88.62 309 ALA A CA 1
ATOM 2369 C C . ALA A 1 309 ? -22.423 17.269 5.422 1.00 88.62 309 ALA A C 1
ATOM 2371 O O . ALA A 1 309 ? -21.856 17.466 4.352 1.00 88.62 309 ALA A O 1
ATOM 2372 N N . THR A 1 310 ? -21.947 17.718 6.584 1.00 91.75 310 THR A N 1
ATOM 2373 C CA . THR A 1 310 ? -20.655 18.385 6.747 1.00 91.75 310 THR A CA 1
ATOM 2374 C C . THR A 1 310 ? -19.956 17.790 7.958 1.00 91.75 310 THR A C 1
ATOM 2376 O O . THR A 1 310 ? -20.575 17.672 9.016 1.00 91.75 310 THR A O 1
ATOM 2379 N N . ILE A 1 311 ? -18.683 17.444 7.805 1.00 93.44 311 ILE A N 1
ATOM 2380 C CA . ILE A 1 311 ? -17.848 16.863 8.850 1.00 93.44 311 ILE A CA 1
ATOM 2381 C C . ILE A 1 311 ? -16.600 17.712 9.014 1.00 93.44 311 ILE A C 1
ATOM 2383 O O . ILE A 1 311 ? -15.854 17.888 8.055 1.00 93.44 311 ILE A O 1
ATOM 2387 N N . ASP A 1 312 ? -16.344 18.191 10.224 1.00 90.56 312 ASP A N 1
ATOM 2388 C CA . ASP A 1 312 ? -15.056 18.791 10.552 1.00 90.56 312 ASP A CA 1
ATOM 2389 C C . ASP A 1 312 ? -14.040 17.673 10.812 1.00 90.56 312 ASP A C 1
ATOM 2391 O O . ASP A 1 312 ? -14.224 16.827 11.688 1.00 90.56 312 ASP A O 1
ATOM 2395 N N . VAL A 1 313 ? -12.976 17.654 10.017 1.00 89.56 313 VAL A N 1
ATOM 2396 C CA . VAL A 1 313 ? -11.882 16.692 10.105 1.00 89.56 313 VAL A CA 1
ATOM 2397 C C . VAL A 1 313 ? -10.761 17.313 10.921 1.00 89.56 313 VAL A C 1
ATOM 2399 O O . VAL A 1 313 ? -10.047 18.204 10.459 1.00 89.56 313 VAL A O 1
ATOM 2402 N N . GLU A 1 314 ? -10.594 16.818 12.142 1.00 85.56 314 GLU A N 1
ATOM 2403 C CA . GLU A 1 314 ? -9.452 17.157 12.983 1.00 85.56 314 GLU A CA 1
ATOM 2404 C C . GLU A 1 314 ? -8.306 16.163 12.731 1.00 85.56 314 GLU A C 1
ATOM 2406 O O . GLU A 1 314 ? -8.539 14.951 12.697 1.00 85.56 314 GLU A O 1
ATOM 2411 N N . PRO A 1 315 ? -7.058 16.631 12.557 1.00 82.25 315 PRO A N 1
ATOM 2412 C CA . PRO A 1 315 ? -5.919 15.733 12.429 1.00 82.25 315 PRO A CA 1
ATOM 2413 C C . PRO A 1 315 ? -5.781 14.797 13.637 1.00 82.25 315 PRO A C 1
ATOM 2415 O O . PRO A 1 315 ? -5.877 15.241 14.775 1.00 82.25 315 PRO A O 1
ATOM 2418 N N . ASN A 1 316 ? -5.466 13.523 13.394 1.00 82.69 316 ASN A N 1
ATOM 2419 C CA . ASN A 1 316 ? -5.369 12.465 14.408 1.00 82.69 316 ASN A CA 1
ATOM 2420 C C . ASN A 1 316 ? -6.664 12.225 15.204 1.00 82.69 316 ASN A C 1
ATOM 2422 O O . ASN A 1 316 ? -6.592 11.754 16.339 1.00 82.69 316 ASN A O 1
ATOM 2426 N N . LEU A 1 317 ? -7.825 12.515 14.617 1.00 87.75 317 LEU A N 1
ATOM 2427 C CA . LEU A 1 317 ? -9.121 12.044 15.093 1.00 87.75 317 LEU A CA 1
ATOM 2428 C C . LEU A 1 317 ? -9.766 11.182 14.007 1.00 87.75 317 LEU A C 1
ATOM 2430 O O . LEU A 1 317 ? -9.756 11.553 12.829 1.00 87.75 317 LEU A O 1
ATOM 2434 N N . THR A 1 318 ? -10.324 10.039 14.394 1.00 91.19 318 THR A N 1
ATOM 2435 C CA . THR A 1 318 ? -11.062 9.198 13.458 1.00 91.19 318 THR A CA 1
ATOM 2436 C C . THR A 1 318 ? -12.445 9.766 13.167 1.00 91.19 318 THR A C 1
ATOM 2438 O O . THR A 1 318 ? -13.152 10.282 14.032 1.00 91.19 318 THR A O 1
ATOM 2441 N N . VAL A 1 319 ? -12.847 9.657 11.907 1.00 92.88 319 VAL A N 1
ATOM 2442 C CA . VAL A 1 319 ? -14.175 10.014 11.423 1.00 92.88 319 VAL A CA 1
ATOM 2443 C C . VAL A 1 319 ? -14.868 8.745 10.949 1.00 92.88 319 VAL A C 1
ATOM 2445 O O . VAL A 1 319 ? -14.339 8.025 10.104 1.00 92.88 319 VAL A O 1
ATOM 2448 N N . GLY A 1 320 ? -16.066 8.475 11.468 1.00 92.94 320 GLY A N 1
ATOM 2449 C CA . GLY A 1 320 ? -16.911 7.390 10.970 1.00 92.94 320 GLY A CA 1
ATOM 2450 C C . GLY A 1 320 ? -17.423 7.689 9.560 1.00 92.94 320 GLY A C 1
ATOM 2451 O O . GLY A 1 320 ? -17.946 8.775 9.316 1.00 92.94 320 GLY A O 1
ATOM 2452 N N . ILE A 1 321 ? -17.288 6.734 8.641 1.00 93.62 321 ILE A N 1
ATOM 2453 C CA . ILE A 1 321 ? -17.689 6.881 7.233 1.00 93.62 321 ILE A CA 1
ATOM 2454 C C . ILE A 1 321 ? -18.707 5.823 6.801 1.00 93.62 321 ILE A C 1
ATOM 2456 O O . ILE A 1 321 ? -18.753 4.708 7.324 1.00 93.62 321 ILE A O 1
ATOM 2460 N N . LYS A 1 322 ? -19.508 6.167 5.790 1.00 88.81 322 LYS A N 1
ATOM 2461 C CA . LYS A 1 322 ? -20.578 5.339 5.226 1.00 88.81 322 LYS A CA 1
ATOM 2462 C C . LYS A 1 322 ? -20.598 5.406 3.704 1.00 88.81 322 LYS A C 1
ATOM 2464 O O . LYS A 1 322 ? -20.519 6.471 3.092 1.00 88.81 322 LYS A O 1
ATOM 2469 N N . LYS A 1 323 ? -20.734 4.242 3.068 1.00 84.00 323 LYS A N 1
ATOM 2470 C CA . LYS A 1 323 ? -20.828 4.125 1.608 1.00 84.00 323 LYS A CA 1
ATOM 2471 C C . LYS A 1 323 ? -22.206 4.566 1.105 1.00 84.00 323 LYS A C 1
ATOM 2473 O O . LYS A 1 323 ? -23.219 4.207 1.694 1.00 84.00 323 LYS A O 1
ATOM 2478 N N . GLY A 1 324 ? -22.232 5.269 -0.025 1.00 79.44 324 GLY A N 1
ATOM 2479 C CA . GLY A 1 324 ? -23.450 5.755 -0.681 1.00 79.44 324 GLY A CA 1
ATOM 2480 C C . GLY A 1 324 ? -24.009 7.047 -0.082 1.00 79.44 324 GLY A C 1
ATOM 2481 O O . GLY A 1 324 ? -25.035 7.538 -0.549 1.00 79.44 324 GLY A O 1
ATOM 2482 N N . GLU A 1 325 ? -23.345 7.604 0.930 1.00 84.62 325 GLU A N 1
ATOM 2483 C CA . GLU A 1 325 ? -23.695 8.887 1.533 1.00 84.62 325 GLU A CA 1
ATOM 2484 C C . GLU A 1 325 ? -22.813 10.007 0.972 1.00 84.62 325 GLU A C 1
ATOM 2486 O O . GLU A 1 325 ? -21.737 9.771 0.421 1.00 84.62 325 GLU A O 1
ATOM 2491 N N . ALA A 1 326 ? -23.300 11.240 1.080 1.00 89.06 326 ALA A N 1
ATOM 2492 C CA . ALA A 1 326 ? -22.613 12.427 0.597 1.00 89.06 326 ALA A CA 1
ATOM 2493 C C . ALA A 1 326 ? -22.344 13.372 1.761 1.00 89.06 326 ALA A C 1
ATOM 2495 O O . ALA A 1 326 ? -23.288 13.808 2.423 1.00 89.06 326 ALA A O 1
ATOM 2496 N N . SER A 1 327 ? -21.075 13.711 1.955 1.00 94.06 327 SER A N 1
ATOM 2497 C CA . SER A 1 327 ? -20.638 14.622 3.006 1.00 94.06 327 SER A CA 1
ATOM 2498 C C . SER A 1 327 ? -19.497 15.499 2.506 1.00 94.06 327 SER A C 1
ATOM 2500 O O . SER A 1 327 ? -18.588 15.019 1.830 1.00 94.06 327 SER A O 1
ATOM 2502 N N . ASP A 1 328 ? -19.535 16.772 2.886 1.00 93.75 328 ASP A N 1
ATOM 2503 C CA . ASP A 1 328 ? -18.410 17.693 2.774 1.00 93.75 328 ASP A CA 1
ATOM 2504 C C . ASP A 1 328 ? -17.487 17.505 3.984 1.00 93.75 328 ASP A C 1
ATOM 2506 O O . ASP A 1 328 ? -17.870 17.803 5.115 1.00 93.75 328 ASP A O 1
ATOM 2510 N N . PHE A 1 329 ? -16.252 17.072 3.757 1.00 95.44 329 PHE A N 1
ATOM 2511 C CA . PHE A 1 329 ? -15.227 16.981 4.795 1.00 95.44 329 PHE A CA 1
ATOM 2512 C C . PHE A 1 329 ? -14.418 18.279 4.827 1.00 95.44 329 PHE A C 1
ATOM 2514 O O . PHE A 1 329 ? -13.819 18.660 3.822 1.00 95.44 329 PHE A O 1
ATOM 2521 N N . VAL A 1 330 ? -14.416 18.977 5.961 1.00 93.44 330 VAL A N 1
ATOM 2522 C CA . VAL A 1 330 ? -13.794 20.292 6.166 1.00 93.44 330 VAL A CA 1
ATOM 2523 C C . VAL A 1 330 ? -12.518 20.129 6.985 1.00 93.44 330 VAL A C 1
ATOM 2525 O O . VAL A 1 330 ? -12.571 19.577 8.073 1.00 93.44 330 VAL A O 1
ATOM 2528 N N . ILE A 1 331 ? -11.376 20.621 6.498 1.00 88.69 331 ILE A N 1
ATOM 2529 C CA . ILE A 1 331 ? -10.061 20.390 7.142 1.00 88.69 331 ILE A CA 1
ATOM 2530 C C . ILE A 1 331 ? -9.305 21.683 7.505 1.00 88.69 331 ILE A C 1
ATOM 2532 O O . ILE A 1 331 ? -8.218 21.652 8.071 1.00 88.69 331 ILE A O 1
ATOM 2536 N N . GLY A 1 332 ? -9.849 22.859 7.188 1.00 85.19 332 GLY A N 1
ATOM 2537 C CA . GLY A 1 332 ? -9.202 24.140 7.501 1.00 85.19 332 GLY A CA 1
ATOM 2538 C C . GLY A 1 332 ? -8.049 24.528 6.564 1.00 85.19 332 GLY A C 1
ATOM 2539 O O . GLY A 1 332 ? -7.337 25.488 6.856 1.00 85.19 332 GLY A O 1
ATOM 2540 N N . ALA A 1 333 ? -7.855 23.816 5.451 1.00 86.44 333 ALA A N 1
ATOM 2541 C CA . ALA A 1 333 ? -6.834 24.135 4.453 1.00 86.44 333 ALA A CA 1
ATOM 2542 C C . ALA A 1 333 ? -7.231 25.313 3.543 1.00 86.44 333 ALA A C 1
ATOM 2544 O O . ALA A 1 333 ? -8.410 25.543 3.266 1.00 86.44 333 ALA A O 1
ATOM 2545 N N . SER A 1 334 ? -6.242 26.038 3.020 1.00 82.94 334 SER A N 1
ATOM 2546 C CA . SER A 1 334 ? -6.433 27.030 1.953 1.00 82.94 334 SER A CA 1
ATOM 2547 C C . SER A 1 334 ? -5.231 27.075 1.009 1.00 82.94 334 SER A C 1
ATOM 2549 O O . SER A 1 334 ? -4.199 26.466 1.275 1.00 82.94 334 SER A O 1
ATOM 2551 N N . VAL A 1 335 ? -5.331 27.830 -0.086 1.00 79.69 335 VAL A N 1
ATOM 2552 C CA . VAL A 1 335 ? -4.207 28.024 -1.019 1.00 79.69 335 VAL A CA 1
ATOM 2553 C C . VAL A 1 335 ? -3.025 28.716 -0.327 1.00 79.69 335 VAL A C 1
ATOM 2555 O O . VAL A 1 335 ? -1.874 28.373 -0.576 1.00 79.69 335 VAL A O 1
ATOM 2558 N N . GLU A 1 336 ? -3.297 29.664 0.572 1.00 86.06 336 GLU A N 1
ATOM 2559 C CA . GLU A 1 336 ? -2.280 30.378 1.354 1.00 86.06 336 GLU A CA 1
ATOM 2560 C C . GLU A 1 336 ? -1.741 29.551 2.529 1.00 86.06 336 GLU A C 1
ATOM 2562 O O . GLU A 1 336 ? -0.651 29.828 3.030 1.00 86.06 336 GLU A O 1
ATOM 2567 N N . LYS A 1 337 ? -2.517 28.566 2.996 1.00 85.06 337 LYS A N 1
ATOM 2568 C CA . LYS A 1 337 ? -2.183 27.674 4.112 1.00 85.06 337 LYS A CA 1
ATOM 2569 C C . LYS A 1 337 ? -2.545 26.230 3.752 1.00 85.06 337 LYS A C 1
ATOM 2571 O O . LYS A 1 337 ? -3.521 25.696 4.290 1.00 85.06 337 LYS A O 1
ATOM 2576 N N . PRO A 1 338 ? -1.806 25.607 2.821 1.00 85.88 338 PRO A N 1
ATOM 2577 C CA . PRO A 1 338 ? -2.084 24.237 2.434 1.00 85.88 338 PRO A CA 1
ATOM 2578 C C . PRO A 1 338 ? -1.753 23.288 3.582 1.00 85.88 338 PRO A C 1
ATOM 2580 O O . PRO A 1 338 ? -0.808 23.514 4.341 1.00 85.88 338 PRO A O 1
ATOM 2583 N N . ILE A 1 339 ? -2.516 22.206 3.684 1.00 86.50 339 ILE A N 1
ATOM 2584 C CA . ILE A 1 339 ? -2.247 21.121 4.627 1.00 86.50 339 ILE A CA 1
ATOM 2585 C C . ILE A 1 339 ? -1.672 19.953 3.839 1.00 86.50 339 ILE A C 1
ATOM 2587 O O . ILE A 1 339 ? -2.282 19.485 2.882 1.00 86.50 339 ILE A O 1
ATOM 2591 N N . TYR A 1 340 ? -0.501 19.477 4.246 1.00 87.50 340 TYR A N 1
ATOM 2592 C CA . TYR A 1 340 ? 0.045 18.211 3.777 1.00 87.50 340 TYR A CA 1
ATOM 2593 C C . TYR A 1 340 ? -0.208 17.160 4.851 1.00 87.50 340 TYR A C 1
ATOM 2595 O O . TYR A 1 340 ? 0.237 17.327 5.986 1.00 87.50 340 TYR A O 1
ATOM 2603 N N . ALA A 1 341 ? -0.958 16.116 4.515 1.00 88.56 341 ALA A N 1
ATOM 2604 C CA . ALA A 1 341 ? -1.325 15.076 5.465 1.00 88.56 341 ALA A CA 1
ATOM 2605 C C . ALA A 1 341 ? -1.199 13.697 4.827 1.00 88.56 341 ALA A C 1
ATOM 2607 O O . ALA A 1 341 ? -1.473 13.516 3.638 1.00 88.56 341 ALA A O 1
ATOM 2608 N N . TYR A 1 342 ? -0.815 12.718 5.640 1.00 90.25 342 TYR A N 1
ATOM 2609 C CA . TYR A 1 342 ? -1.022 11.322 5.289 1.00 90.25 342 TYR A CA 1
ATOM 2610 C C . TYR A 1 342 ? -2.476 10.966 5.617 1.00 90.25 342 TYR A C 1
ATOM 2612 O O . TYR A 1 342 ? -3.018 11.413 6.628 1.00 90.25 342 TYR A O 1
ATOM 2620 N N . VAL A 1 343 ? -3.131 10.208 4.750 1.00 93.69 343 VAL A N 1
ATOM 2621 C CA . VAL A 1 343 ? -4.544 9.844 4.877 1.00 93.69 343 VAL A CA 1
ATOM 2622 C C . VAL A 1 343 ? -4.636 8.336 5.016 1.00 93.69 343 VAL A C 1
ATOM 2624 O O . VAL A 1 343 ? -3.909 7.600 4.353 1.00 93.69 343 VAL A O 1
ATOM 2627 N N . THR A 1 344 ? -5.531 7.859 5.872 1.00 94.19 344 THR A N 1
ATOM 2628 C CA . THR A 1 344 ? -5.965 6.462 5.895 1.00 94.19 344 THR A CA 1
ATOM 2629 C C . THR A 1 344 ? -7.479 6.412 5.828 1.00 94.19 344 THR A C 1
ATOM 2631 O O . THR A 1 344 ? -8.169 6.955 6.687 1.00 94.19 344 THR A O 1
ATOM 2634 N N . LEU A 1 345 ? -7.983 5.755 4.791 1.00 95.19 345 LEU A N 1
ATOM 2635 C CA . LEU A 1 345 ? -9.388 5.449 4.604 1.00 95.19 345 LEU A CA 1
ATOM 2636 C C . LEU A 1 345 ? -9.577 3.944 4.770 1.00 95.19 345 LEU A C 1
ATOM 2638 O O . LEU A 1 345 ? -9.255 3.165 3.877 1.00 95.19 345 LEU A O 1
ATOM 2642 N N . ASP A 1 346 ? -10.106 3.546 5.913 1.00 93.50 346 ASP A N 1
ATOM 2643 C CA . ASP A 1 346 ? -10.375 2.164 6.270 1.00 93.50 346 ASP A CA 1
ATOM 2644 C C . ASP A 1 346 ? -11.848 1.838 5.991 1.00 93.50 346 ASP A C 1
ATOM 2646 O O . ASP A 1 346 ? -12.738 2.105 6.802 1.00 93.50 346 ASP A O 1
ATOM 2650 N N . LEU A 1 347 ? -12.124 1.249 4.824 1.00 92.06 347 LEU A N 1
ATOM 2651 C CA . LEU A 1 347 ? -13.472 0.788 4.476 1.00 92.06 347 LEU A CA 1
ATOM 2652 C C . LEU A 1 347 ? -13.870 -0.497 5.209 1.00 92.06 347 LEU A C 1
ATOM 2654 O O . LEU A 1 347 ? -15.050 -0.846 5.204 1.00 92.06 347 LEU A O 1
ATOM 2658 N N . VAL A 1 348 ? -12.913 -1.210 5.809 1.00 90.06 348 VAL A N 1
ATOM 2659 C CA . VAL A 1 348 ? -13.165 -2.444 6.559 1.00 90.06 348 VAL A CA 1
ATOM 2660 C C . VAL A 1 348 ? -13.870 -2.108 7.868 1.00 90.06 348 VAL A C 1
ATOM 2662 O O . VAL A 1 348 ? -14.888 -2.717 8.191 1.00 90.06 348 VAL A O 1
ATOM 2665 N N . ASN A 1 349 ? -13.358 -1.099 8.574 1.00 90.19 349 ASN A N 1
ATOM 2666 C CA . ASN A 1 349 ? -13.882 -0.643 9.860 1.00 90.19 349 ASN A CA 1
ATOM 2667 C C . ASN A 1 349 ? -14.723 0.638 9.759 1.00 90.19 349 ASN A C 1
ATOM 2669 O O . ASN A 1 349 ? -15.250 1.102 10.770 1.00 90.19 349 ASN A O 1
ATOM 2673 N N . GLY A 1 350 ? -14.861 1.212 8.560 1.00 93.00 350 GLY A N 1
ATOM 2674 C CA . GLY A 1 350 ? -15.659 2.412 8.317 1.00 93.00 350 GLY A CA 1
ATOM 2675 C C . GLY A 1 350 ? -15.067 3.656 8.977 1.00 93.00 350 GLY A C 1
ATOM 2676 O O . GLY A 1 350 ? -15.797 4.407 9.624 1.00 93.00 350 GLY A O 1
ATOM 2677 N N . ARG A 1 351 ? -13.755 3.884 8.817 1.00 93.81 351 ARG A N 1
ATOM 2678 C CA . ARG A 1 351 ? -13.026 5.007 9.429 1.00 93.81 351 ARG A CA 1
ATOM 2679 C C . ARG A 1 351 ? -12.221 5.808 8.403 1.00 93.81 351 ARG A C 1
ATOM 2681 O O . ARG A 1 351 ? -11.650 5.254 7.469 1.00 93.81 351 ARG A O 1
ATOM 2688 N N . LEU A 1 352 ? -12.134 7.115 8.612 1.00 95.00 352 LEU A N 1
ATOM 2689 C CA . LEU A 1 352 ? -11.202 8.024 7.951 1.00 95.00 352 LEU A CA 1
ATOM 2690 C C . LEU A 1 352 ? -10.324 8.679 9.017 1.00 95.00 352 LEU A C 1
ATOM 2692 O O . LEU A 1 352 ? -10.852 9.236 9.976 1.00 95.00 352 LEU A O 1
ATOM 2696 N N . THR A 1 353 ? -9.011 8.686 8.811 1.00 93.19 353 THR A N 1
ATOM 2697 C CA . THR A 1 353 ? -8.060 9.386 9.681 1.00 93.19 353 THR A CA 1
ATOM 2698 C C . THR A 1 353 ? -7.069 10.169 8.835 1.00 93.19 353 THR A C 1
ATOM 2700 O O . THR A 1 353 ? -6.522 9.652 7.859 1.00 93.19 353 THR A O 1
ATOM 2703 N N . LEU A 1 354 ? -6.831 11.428 9.203 1.00 90.19 354 LEU A N 1
ATOM 2704 C CA . LEU A 1 354 ? -5.811 12.272 8.586 1.00 90.19 354 LEU A CA 1
ATOM 2705 C C . LEU A 1 354 ? -4.728 12.575 9.612 1.00 90.19 354 LEU A C 1
ATOM 2707 O O . LEU A 1 354 ? -5.020 13.051 10.705 1.00 90.19 354 LEU A O 1
ATOM 2711 N N . TYR A 1 355 ? -3.472 12.337 9.261 1.00 85.25 355 TYR A N 1
ATOM 2712 C CA . TYR A 1 355 ? -2.340 12.558 10.153 1.00 85.25 355 TYR A CA 1
ATOM 2713 C C . TYR A 1 355 ? -1.709 13.907 9.832 1.00 85.25 355 TYR A C 1
ATOM 2715 O O . TYR A 1 355 ? -1.120 14.104 8.768 1.00 85.25 355 TYR A O 1
ATOM 2723 N N . GLY A 1 356 ? -1.870 14.854 10.754 1.00 68.38 356 GLY A N 1
ATOM 2724 C CA . GLY A 1 356 ? -1.209 16.153 10.671 1.00 68.38 356 GLY A CA 1
ATOM 2725 C C . GLY A 1 356 ? 0.278 16.036 11.001 1.00 68.38 356 GLY A C 1
ATOM 2726 O O . GLY A 1 356 ? 0.654 15.249 11.868 1.00 68.38 356 GLY A O 1
ATOM 2727 N N . THR A 1 357 ? 1.103 16.862 10.359 1.00 62.19 357 THR A N 1
ATOM 2728 C CA . THR A 1 357 ? 2.567 16.895 10.542 1.00 62.19 357 THR A CA 1
ATOM 2729 C C . THR A 1 357 ? 3.027 17.764 11.718 1.00 62.19 357 THR A C 1
ATOM 2731 O O . THR A 1 357 ? 4.218 18.006 11.874 1.00 62.19 357 THR A O 1
ATOM 2734 N N . ASP A 1 358 ? 2.104 18.296 12.521 1.00 66.00 358 ASP A N 1
ATOM 2735 C CA . ASP A 1 358 ? 2.446 19.122 13.681 1.00 66.00 358 ASP A CA 1
ATOM 2736 C C . ASP A 1 358 ? 3.005 18.239 14.804 1.00 66.00 358 ASP A C 1
ATOM 2738 O O . ASP A 1 358 ? 2.265 17.438 15.376 1.00 66.00 358 ASP A O 1
ATOM 2742 N N . GLU A 1 359 ? 4.291 18.378 15.127 1.00 62.34 359 GLU A N 1
ATOM 2743 C CA . GLU A 1 359 ? 4.964 17.650 16.213 1.00 62.34 359 GLU A CA 1
ATOM 2744 C C . GLU A 1 359 ? 4.378 17.965 17.601 1.00 62.34 359 GLU A C 1
ATOM 2746 O O . GLU A 1 359 ? 4.474 17.146 18.511 1.00 62.34 359 GLU A O 1
ATOM 2751 N N . SER A 1 360 ? 3.733 19.124 17.772 1.00 59.31 360 SER A N 1
ATOM 2752 C CA . SER A 1 360 ? 3.237 19.606 19.068 1.00 59.31 360 SER A CA 1
ATOM 2753 C C . SER A 1 360 ? 1.821 19.140 19.428 1.00 59.31 360 SER A C 1
ATOM 2755 O O . SER A 1 360 ? 1.369 19.346 20.555 1.00 59.31 360 SER A O 1
ATOM 2757 N N . TYR A 1 361 ? 1.112 18.491 18.502 1.00 61.56 361 TYR A N 1
ATOM 2758 C CA . TYR A 1 361 ? -0.212 17.929 18.767 1.00 61.56 361 TYR A CA 1
ATOM 2759 C C . TYR A 1 361 ? -0.108 16.569 19.494 1.00 61.56 361 TYR A C 1
ATOM 2761 O O . TYR A 1 361 ? 0.807 15.806 19.209 1.00 61.56 361 TYR A O 1
ATOM 2769 N N . PRO A 1 362 ? -1.037 16.201 20.389 1.00 60.94 362 PRO A N 1
ATOM 2770 C CA . PRO A 1 362 ? -1.827 17.117 21.198 1.00 60.94 362 PRO A CA 1
ATOM 2771 C C . PRO A 1 362 ? -0.936 17.782 22.266 1.00 60.94 362 PRO A C 1
ATOM 2773 O O . PRO A 1 362 ? -0.093 17.136 22.883 1.00 60.94 362 PRO A O 1
ATOM 2776 N N . THR A 1 363 ? -1.189 19.050 22.589 1.00 65.94 363 THR A N 1
ATOM 2777 C CA . THR A 1 363 ? -0.519 19.759 23.702 1.00 65.94 363 THR A CA 1
ATOM 2778 C C . THR A 1 363 ? -1.041 19.341 25.092 1.00 65.94 363 THR A C 1
ATOM 2780 O O . THR A 1 363 ? -0.752 19.989 26.098 1.00 65.94 363 THR A O 1
ATOM 2783 N N . GLY A 1 364 ? -1.815 18.252 25.161 1.00 81.25 364 GLY A N 1
ATOM 2784 C CA . GLY A 1 364 ? -2.490 17.733 26.348 1.00 81.25 364 GLY A CA 1
ATOM 2785 C C . GLY A 1 364 ? -2.979 16.297 26.135 1.00 81.25 364 GLY A C 1
ATOM 2786 O O . GLY A 1 364 ? -2.362 15.522 25.407 1.00 81.25 364 GLY A O 1
ATOM 2787 N N . TYR A 1 365 ? -4.092 15.926 26.769 1.00 89.06 365 TYR A N 1
ATOM 2788 C CA . TYR A 1 365 ? -4.705 14.614 26.555 1.00 89.06 365 TYR A CA 1
ATOM 2789 C C . TYR A 1 365 ? -5.373 14.542 25.169 1.00 89.06 365 TYR A C 1
ATOM 2791 O O . TYR A 1 365 ? -6.183 15.423 24.867 1.00 89.06 365 TYR A O 1
ATOM 2799 N N . PRO A 1 366 ? -5.048 13.545 24.320 1.00 89.88 366 PRO A N 1
ATOM 2800 C CA . PRO A 1 366 ? -5.751 13.347 23.053 1.00 89.88 366 PRO A CA 1
ATOM 2801 C C . PRO A 1 366 ? -7.241 13.030 23.253 1.00 89.88 366 PRO A C 1
ATOM 2803 O O . PRO A 1 366 ? -7.691 12.673 24.338 1.00 89.88 366 PRO A O 1
ATOM 2806 N N . LYS A 1 367 ? -8.020 13.138 22.174 1.00 90.56 367 LYS A N 1
ATOM 2807 C CA . LYS A 1 367 ? -9.433 12.718 22.158 1.00 90.56 367 LYS A CA 1
ATOM 2808 C C . LYS A 1 367 ? -9.602 11.214 21.942 1.00 90.56 367 LYS A C 1
ATOM 2810 O O . LYS A 1 367 ? -10.623 10.654 22.329 1.00 90.56 367 LYS A O 1
ATOM 2815 N N . GLU A 1 368 ? -8.604 10.573 21.345 1.00 92.69 368 GLU A N 1
ATOM 2816 C CA . GLU A 1 368 ? -8.581 9.145 21.043 1.00 92.69 368 GLU A CA 1
ATOM 2817 C C . GLU A 1 368 ? -7.183 8.576 21.296 1.00 92.69 368 GLU A C 1
ATOM 2819 O O . GLU A 1 368 ? -6.176 9.265 21.126 1.00 92.69 368 GLU A O 1
ATOM 2824 N N . LEU A 1 369 ? -7.128 7.311 21.700 1.00 94.50 369 LEU A N 1
ATOM 2825 C CA . LEU A 1 369 ? -5.922 6.490 21.684 1.00 94.50 369 LEU A CA 1
ATOM 2826 C C . LEU A 1 369 ? -6.090 5.362 20.672 1.00 94.50 369 LEU A C 1
ATOM 2828 O O . LEU A 1 369 ? -7.206 4.991 20.313 1.00 94.50 369 LEU A O 1
ATOM 2832 N N . TYR A 1 370 ? -4.970 4.791 20.251 1.00 94.31 370 TYR A N 1
ATOM 2833 C CA . TYR A 1 370 ? -4.930 3.836 19.152 1.00 94.31 370 TYR A CA 1
ATOM 2834 C C . TYR A 1 370 ? -4.172 2.586 19.555 1.00 94.31 370 TYR A C 1
ATOM 2836 O O . TYR A 1 370 ? -3.048 2.695 20.043 1.00 94.31 370 TYR A O 1
ATOM 2844 N N . THR A 1 371 ? -4.750 1.409 19.340 1.00 95.50 371 THR A N 1
ATOM 2845 C CA . THR A 1 371 ? -4.037 0.143 19.541 1.00 95.50 371 THR A CA 1
ATOM 2846 C C . THR A 1 371 ? -3.418 -0.323 18.227 1.00 95.50 371 THR A C 1
ATOM 2848 O O . THR A 1 371 ? -4.003 -0.156 17.157 1.00 95.50 371 THR A O 1
ATOM 2851 N N . ILE A 1 372 ? -2.220 -0.901 18.293 1.00 94.19 372 ILE A N 1
ATOM 2852 C CA . ILE A 1 372 ? -1.536 -1.548 17.162 1.00 94.19 372 ILE A CA 1
ATOM 2853 C C . ILE A 1 372 ? -1.007 -2.901 17.638 1.00 94.19 372 ILE A C 1
ATOM 2855 O O . ILE A 1 372 ? -0.643 -3.044 18.807 1.00 94.19 372 ILE A O 1
ATOM 2859 N N . GLY A 1 373 ? -0.975 -3.887 16.741 1.00 93.44 373 GLY A N 1
ATOM 2860 C CA . GLY A 1 373 ? -0.410 -5.209 16.997 1.00 93.44 373 GLY A CA 1
ATOM 2861 C C . GLY A 1 373 ? -1.403 -6.237 17.525 1.00 93.44 373 GLY A C 1
ATOM 2862 O O . GLY A 1 373 ? -1.240 -7.416 17.229 1.00 93.44 373 GLY A O 1
ATOM 2863 N N . SER A 1 374 ? -2.470 -5.817 18.217 1.00 94.88 374 SER A N 1
ATOM 2864 C CA . SER A 1 374 ? -3.415 -6.746 18.859 1.00 94.88 374 SER A CA 1
ATOM 2865 C C . SER A 1 374 ? -4.107 -7.688 17.868 1.00 94.88 374 SER A C 1
ATOM 2867 O O . SER A 1 374 ? -4.431 -8.820 18.208 1.00 94.88 374 SER A O 1
ATOM 2869 N N . ASN A 1 375 ? -4.275 -7.270 16.615 1.00 90.69 375 ASN A N 1
ATOM 2870 C CA . ASN A 1 375 ? -4.808 -8.088 15.523 1.00 90.69 375 ASN A CA 1
ATOM 2871 C C . ASN A 1 375 ? -3.722 -8.797 14.680 1.00 90.69 375 ASN A C 1
ATOM 2873 O O . ASN A 1 375 ? -4.007 -9.236 13.565 1.00 90.69 375 ASN A O 1
ATOM 2877 N N . GLY A 1 376 ? -2.478 -8.848 15.164 1.00 87.12 376 GLY A N 1
ATOM 2878 C CA . GLY A 1 376 ? -1.310 -9.372 14.451 1.00 87.12 376 GLY A CA 1
ATOM 2879 C C . GLY A 1 376 ? -0.728 -8.425 13.396 1.00 87.12 376 GLY A C 1
ATOM 2880 O O . GLY A 1 376 ? 0.221 -8.789 12.701 1.00 87.12 376 GLY A O 1
ATOM 2881 N N . VAL A 1 377 ? -1.275 -7.214 13.248 1.00 87.69 377 VAL A N 1
ATOM 2882 C CA . VAL A 1 377 ? -0.866 -6.249 12.221 1.00 87.69 377 VAL A CA 1
ATOM 2883 C C . VAL A 1 377 ? -0.121 -5.067 12.844 1.00 87.69 377 VAL A C 1
ATOM 2885 O O . VAL A 1 377 ? -0.608 -4.413 13.767 1.00 87.69 377 VAL A O 1
ATOM 2888 N N . TRP A 1 378 ? 1.056 -4.765 12.291 1.00 90.44 378 TRP A N 1
ATOM 2889 C CA . TRP A 1 378 ? 1.987 -3.747 12.786 1.00 90.44 378 TRP A CA 1
ATOM 2890 C C . TRP A 1 378 ? 2.208 -2.635 11.753 1.00 90.44 378 TRP A C 1
ATOM 2892 O O . TRP A 1 378 ? 3.294 -2.499 11.190 1.00 90.44 378 TRP A O 1
ATOM 2902 N N . PHE A 1 379 ? 1.173 -1.830 11.503 1.00 88.94 379 PHE A N 1
ATOM 2903 C CA . PHE A 1 379 ? 1.271 -0.626 10.672 1.00 88.94 379 PHE A CA 1
ATOM 2904 C C . PHE A 1 379 ? 1.085 0.633 11.533 1.00 88.94 379 PHE A C 1
ATOM 2906 O O . PHE A 1 379 ? 0.058 0.740 12.204 1.00 88.94 379 PHE A O 1
ATOM 2913 N N . PRO A 1 380 ? 2.011 1.612 11.496 1.00 88.06 380 PRO A N 1
ATOM 2914 C CA . PRO A 1 380 ? 1.948 2.818 12.338 1.00 88.06 380 PRO A CA 1
ATOM 2915 C C . PRO A 1 380 ? 0.744 3.724 12.009 1.00 88.06 380 PRO A C 1
ATOM 2917 O O . PRO A 1 380 ? 0.351 4.582 12.800 1.00 88.06 380 PRO A O 1
ATOM 2920 N N . ASN A 1 381 ? 0.143 3.510 10.841 1.00 88.75 381 ASN A N 1
ATOM 2921 C CA . ASN A 1 381 ? -0.949 4.278 10.258 1.00 88.75 381 ASN A CA 1
ATOM 2922 C C . ASN A 1 381 ? -2.264 3.489 10.138 1.00 88.75 381 ASN A C 1
ATOM 2924 O O . ASN A 1 381 ? -3.181 3.961 9.473 1.00 88.75 381 ASN A O 1
ATOM 2928 N N . ILE A 1 382 ? -2.368 2.278 10.690 1.00 90.94 382 ILE A N 1
ATOM 2929 C CA . ILE A 1 382 ? -3.612 1.494 10.649 1.00 90.94 382 ILE A CA 1
ATOM 2930 C C . ILE A 1 382 ? -3.873 0.964 12.061 1.00 90.94 382 ILE A C 1
ATOM 2932 O O . ILE A 1 382 ? -3.251 -0.021 12.460 1.00 90.94 382 ILE A O 1
ATOM 2936 N N . PRO A 1 383 ? -4.761 1.609 12.839 1.00 91.75 383 PRO A N 1
ATOM 2937 C CA . PRO A 1 383 ? -5.070 1.139 14.179 1.00 91.75 383 PRO A CA 1
ATOM 2938 C C . PRO A 1 383 ? -5.867 -0.165 14.111 1.00 91.75 383 PRO A C 1
ATOM 2940 O O . PRO A 1 383 ? -6.759 -0.310 13.273 1.00 91.75 383 PRO A O 1
ATOM 2943 N N . ALA A 1 384 ? -5.593 -1.084 15.033 1.00 92.94 384 ALA A N 1
ATOM 2944 C CA . ALA A 1 384 ? -6.466 -2.223 15.282 1.00 92.94 384 ALA A CA 1
ATOM 2945 C C . ALA A 1 384 ? -7.784 -1.729 15.904 1.00 92.94 384 ALA A C 1
ATOM 2947 O O . ALA A 1 384 ? -8.860 -1.905 15.330 1.00 92.94 384 ALA A O 1
ATOM 2948 N N . ASP A 1 385 ? -7.688 -0.993 17.011 1.00 94.19 385 ASP A N 1
ATOM 2949 C CA . ASP A 1 385 ? -8.819 -0.404 17.720 1.00 94.19 385 ASP A CA 1
ATOM 2950 C C . ASP A 1 385 ? -8.577 1.082 18.031 1.00 94.19 385 ASP A C 1
ATOM 2952 O O . ASP A 1 385 ? -7.444 1.572 18.084 1.00 94.19 385 ASP A O 1
ATOM 2956 N N . VAL A 1 386 ? -9.679 1.806 18.239 1.00 94.25 386 VAL A N 1
ATOM 2957 C CA . VAL A 1 386 ? -9.698 3.220 18.633 1.00 94.25 386 VAL A CA 1
ATOM 2958 C C . VAL A 1 386 ? -10.385 3.312 19.990 1.00 94.25 386 VAL A C 1
ATOM 2960 O O . VAL A 1 386 ? -11.497 2.813 20.163 1.00 94.25 386 VAL A O 1
ATOM 2963 N N . ILE A 1 387 ? -9.725 3.948 20.954 1.00 95.06 387 ILE A N 1
ATOM 2964 C CA . ILE A 1 387 ? -10.193 4.087 22.332 1.00 95.06 387 ILE A CA 1
ATOM 2965 C C . ILE A 1 387 ? -10.514 5.559 22.579 1.00 95.06 387 ILE A C 1
ATOM 2967 O O . ILE A 1 387 ? -9.614 6.394 22.675 1.00 95.06 387 ILE A O 1
ATOM 2971 N N . SER A 1 388 ? -11.794 5.892 22.694 1.00 92.56 388 SER A N 1
ATOM 2972 C CA . SER A 1 388 ? -12.223 7.276 22.897 1.00 92.56 388 SER A CA 1
ATOM 2973 C C . SER A 1 388 ? -11.954 7.764 24.323 1.00 92.56 388 SER A C 1
ATOM 2975 O O . SER A 1 388 ? -12.018 7.007 25.301 1.00 92.56 388 SER A O 1
ATOM 2977 N N . ALA A 1 389 ? -11.673 9.061 24.446 1.00 92.75 389 ALA A N 1
ATOM 2978 C CA . ALA A 1 389 ? -11.656 9.746 25.727 1.00 92.75 389 ALA A CA 1
ATOM 2979 C C . ALA A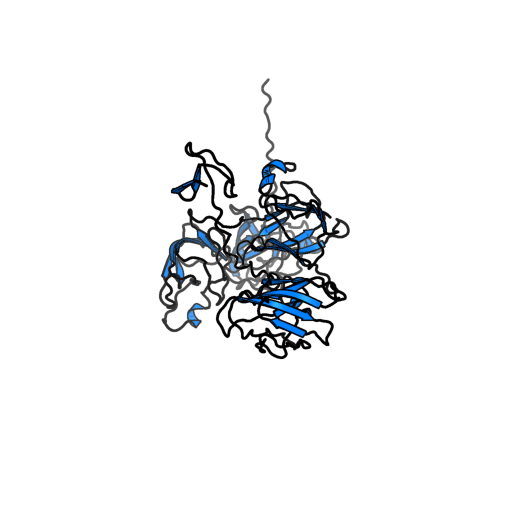 1 389 ? -13.049 9.703 26.369 1.00 92.75 389 ALA A C 1
ATOM 2981 O O . ALA A 1 389 ? -14.079 9.782 25.699 1.00 92.75 389 ALA A O 1
ATOM 2982 N N . THR A 1 390 ? -13.068 9.588 27.690 1.00 93.88 390 THR A N 1
ATOM 2983 C CA . THR A 1 390 ? -14.280 9.762 28.489 1.00 93.88 390 THR A CA 1
ATOM 2984 C C . THR A 1 390 ? -14.502 11.244 28.804 1.00 93.88 390 THR A C 1
ATOM 2986 O O . THR A 1 390 ? -13.671 12.093 28.479 1.00 93.88 390 THR A O 1
ATOM 2989 N N . ASP A 1 391 ? -15.594 11.561 29.502 1.00 91.69 391 ASP A N 1
ATOM 2990 C CA . ASP A 1 391 ? -15.825 12.912 30.035 1.00 91.69 391 ASP A CA 1
ATOM 2991 C C . ASP A 1 391 ? -14.769 13.328 31.082 1.00 91.69 391 ASP A C 1
ATOM 2993 O O . ASP A 1 391 ? -14.625 14.513 31.386 1.00 91.69 391 ASP A O 1
ATOM 2997 N N . GLU A 1 392 ? -14.021 12.367 31.640 1.00 92.50 392 GLU A N 1
ATOM 2998 C CA . GLU A 1 392 ? -12.895 12.616 32.538 1.00 92.50 392 GLU A CA 1
ATOM 2999 C C . GLU A 1 392 ? -11.602 12.836 31.724 1.00 92.50 392 GLU A C 1
ATOM 3001 O O . GLU A 1 392 ? -11.135 11.916 31.042 1.00 92.50 392 GLU A O 1
ATOM 3006 N N . PRO A 1 393 ? -10.975 14.031 31.793 1.00 90.75 393 PRO A N 1
ATOM 3007 C CA . PRO A 1 393 ? -9.770 14.325 31.024 1.00 90.75 393 PRO A CA 1
ATOM 3008 C C . PRO A 1 393 ? -8.626 13.355 31.335 1.00 90.75 393 PRO A C 1
ATOM 3010 O O . PRO A 1 393 ? -8.232 13.197 32.489 1.00 90.75 393 PRO A O 1
ATOM 3013 N N . GLY A 1 394 ? -8.056 12.753 30.291 1.00 92.12 394 GLY A N 1
ATOM 3014 C CA . GLY A 1 394 ? -6.940 11.812 30.418 1.00 92.12 394 GLY A CA 1
ATOM 3015 C C . GLY A 1 394 ? -7.352 10.379 30.741 1.00 92.12 394 GLY A C 1
ATOM 3016 O O . GLY A 1 394 ? -6.472 9.529 30.867 1.00 92.12 394 GLY A O 1
ATOM 3017 N N . VAL A 1 395 ? -8.654 10.094 30.825 1.00 96.75 395 VAL A N 1
ATOM 3018 C CA . VAL A 1 395 ? -9.192 8.745 31.011 1.00 96.75 395 VAL A CA 1
ATOM 3019 C C . VAL A 1 395 ? -9.905 8.296 29.740 1.00 96.75 395 VAL A C 1
ATOM 3021 O O . VAL A 1 395 ? -10.758 9.006 29.210 1.00 96.75 395 VAL A O 1
ATOM 3024 N N . TYR A 1 396 ? -9.585 7.089 29.282 1.00 97.44 396 TYR A N 1
ATOM 3025 C CA . TYR A 1 396 ? -10.076 6.490 28.042 1.00 97.44 396 TYR A CA 1
ATOM 3026 C C . TYR A 1 396 ? -10.675 5.126 28.343 1.00 97.44 396 TYR A C 1
ATOM 3028 O O . TYR A 1 396 ? -10.161 4.395 29.198 1.00 97.44 396 TYR A O 1
ATOM 3036 N N . LYS A 1 397 ? -11.759 4.784 27.648 1.00 96.19 397 LYS A N 1
ATOM 3037 C CA . LYS A 1 397 ? -12.416 3.479 27.754 1.00 96.19 397 LYS A CA 1
ATOM 3038 C C . LYS A 1 397 ? -12.883 3.027 26.382 1.00 96.19 397 LYS A C 1
ATOM 3040 O O . LYS A 1 397 ? -13.413 3.827 25.617 1.00 96.19 397 LYS A O 1
ATOM 3045 N N . GLY A 1 398 ? -12.717 1.748 26.095 1.00 94.62 398 GLY A N 1
ATOM 3046 C CA . GLY A 1 398 ? -13.132 1.163 24.830 1.00 94.62 398 GLY A CA 1
ATOM 3047 C C . GLY A 1 398 ? -12.962 -0.343 24.842 1.00 94.62 398 GLY A C 1
ATOM 3048 O O . GLY A 1 398 ? -12.859 -0.957 25.905 1.00 94.62 398 GLY A O 1
ATOM 3049 N N . GLU A 1 399 ? -12.906 -0.912 23.648 1.00 95.19 399 GLU A N 1
ATOM 3050 C CA . GLU A 1 399 ? -12.659 -2.333 23.443 1.00 95.19 399 GLU A CA 1
ATOM 3051 C C . GLU A 1 399 ? -11.298 -2.521 22.761 1.00 95.19 399 GLU A C 1
ATOM 3053 O O . GLU A 1 399 ? -10.870 -1.675 21.975 1.00 95.19 399 GLU A O 1
ATOM 3058 N N . ILE A 1 400 ? -10.622 -3.623 23.079 1.00 96.00 400 ILE A N 1
ATOM 3059 C CA . ILE A 1 400 ? -9.425 -4.095 22.379 1.00 96.00 400 ILE A CA 1
ATOM 3060 C C . ILE A 1 400 ? -9.655 -5.538 21.939 1.00 96.00 400 ILE A C 1
ATOM 3062 O O . ILE A 1 400 ? -10.131 -6.359 22.729 1.00 96.00 400 ILE A O 1
ATOM 3066 N N . THR A 1 401 ? -9.341 -5.854 20.684 1.00 95.06 401 THR A N 1
ATOM 3067 C CA . THR A 1 401 ? -9.494 -7.213 20.148 1.00 95.06 401 THR A CA 1
ATOM 3068 C C . THR A 1 401 ? -8.142 -7.844 19.859 1.00 95.06 401 THR A C 1
ATOM 3070 O O . THR A 1 401 ? -7.346 -7.302 19.093 1.00 95.06 401 THR A O 1
ATOM 3073 N N . PHE A 1 402 ? -7.913 -9.019 20.446 1.00 95.31 402 PHE A N 1
ATOM 3074 C CA . PHE A 1 402 ? -6.736 -9.846 20.221 1.00 95.31 402 PHE A CA 1
ATOM 3075 C C . PHE A 1 402 ? -7.018 -10.969 19.220 1.00 95.31 402 PHE A C 1
ATOM 3077 O O . PHE A 1 402 ? -7.963 -11.741 19.396 1.00 95.31 402 PHE A O 1
ATOM 3084 N N . VAL A 1 403 ? -6.180 -11.080 18.189 1.00 93.19 403 VAL A N 1
ATOM 3085 C CA . VAL A 1 403 ? -6.216 -12.134 17.166 1.00 93.19 403 VAL A CA 1
ATOM 3086 C C . VAL A 1 403 ? -4.824 -12.740 17.051 1.00 93.19 403 VAL A C 1
ATOM 3088 O O . VAL A 1 403 ? -3.855 -12.015 16.858 1.00 93.19 403 VAL A O 1
ATOM 3091 N N . GLY A 1 404 ? -4.726 -14.064 17.139 1.00 90.25 404 GLY A N 1
ATOM 3092 C CA . GLY A 1 404 ? -3.451 -14.772 17.053 1.00 90.25 404 GLY A CA 1
ATOM 3093 C C . GLY A 1 404 ? -3.453 -16.048 17.881 1.00 90.25 404 GLY A C 1
ATOM 3094 O O . GLY A 1 404 ? -4.515 -16.573 18.221 1.00 90.25 404 GLY A O 1
ATOM 3095 N N . GLU A 1 405 ? -2.260 -16.536 18.200 1.00 89.00 405 GLU A N 1
ATOM 3096 C CA . GLU A 1 405 ? -2.057 -17.699 19.062 1.00 89.00 405 GLU A CA 1
ATOM 3097 C C . GLU A 1 405 ? -1.755 -17.266 20.500 1.00 89.00 405 GLU A C 1
ATOM 3099 O O . GLU A 1 405 ? -1.111 -16.245 20.747 1.00 89.00 405 GLU A O 1
ATOM 3104 N N . VAL A 1 406 ? -2.224 -18.057 21.467 1.00 87.69 406 VAL A N 1
ATOM 3105 C CA . VAL A 1 406 ? -1.935 -17.835 22.889 1.00 87.69 406 VAL A CA 1
ATOM 3106 C C . VAL A 1 406 ? -0.424 -17.839 23.109 1.00 87.69 406 VAL A C 1
ATOM 3108 O O . VAL A 1 406 ? 0.265 -18.770 22.696 1.00 87.69 406 VAL A O 1
ATOM 3111 N N . GLY A 1 407 ? 0.080 -16.819 23.803 1.00 84.25 407 GLY A N 1
ATOM 3112 C CA . GLY A 1 407 ? 1.513 -16.641 24.047 1.00 84.25 407 GLY A CA 1
ATOM 3113 C C . GLY A 1 407 ? 2.249 -15.813 22.989 1.00 84.25 407 GLY A C 1
ATOM 3114 O O . GLY A 1 407 ? 3.433 -15.562 23.182 1.00 84.25 407 GLY A O 1
ATOM 3115 N N . ASP A 1 408 ? 1.563 -15.345 21.939 1.00 90.50 408 ASP A N 1
ATOM 3116 C CA . ASP A 1 408 ? 2.112 -14.427 20.924 1.00 90.50 408 ASP A CA 1
ATOM 3117 C C . ASP A 1 408 ? 1.175 -13.230 20.636 1.00 90.50 408 ASP A C 1
ATOM 3119 O O . ASP A 1 408 ? 1.136 -12.657 19.548 1.00 90.50 408 ASP A O 1
ATOM 3123 N N . LEU A 1 409 ? 0.371 -12.837 21.627 1.00 94.88 409 LEU A N 1
ATOM 3124 C CA . LEU A 1 409 ? -0.590 -11.738 21.506 1.00 94.88 409 LEU A CA 1
ATOM 3125 C C . LEU A 1 409 ? 0.057 -10.416 21.921 1.00 94.88 409 LEU A C 1
ATOM 3127 O O . LEU A 1 409 ? -0.042 -9.990 23.070 1.00 94.88 409 LEU A O 1
ATOM 3131 N N . HIS A 1 410 ? 0.725 -9.756 20.985 1.00 95.62 410 HIS A N 1
ATOM 3132 C CA . HIS A 1 410 ? 1.428 -8.504 21.252 1.00 95.62 410 HIS A CA 1
ATOM 3133 C C . HIS A 1 410 ? 0.560 -7.277 20.957 1.00 95.62 410 HIS A C 1
ATOM 3135 O O . HIS A 1 410 ? -0.214 -7.269 20.005 1.00 95.62 410 HIS A O 1
ATOM 3141 N N . PHE A 1 411 ? 0.701 -6.204 21.737 1.00 96.75 411 PHE A N 1
ATOM 3142 C CA . PHE A 1 411 ? 0.066 -4.924 21.413 1.00 96.75 411 PHE A CA 1
ATOM 3143 C C . PHE A 1 411 ? 0.830 -3.725 21.969 1.00 96.75 411 PHE A C 1
ATOM 3145 O O . PHE A 1 411 ? 1.680 -3.821 22.856 1.00 96.75 411 PHE A O 1
ATOM 3152 N N . THR A 1 412 ? 0.483 -2.550 21.463 1.00 95.12 412 THR A N 1
ATOM 3153 C CA . THR A 1 412 ? 0.884 -1.272 22.040 1.00 95.12 412 THR A CA 1
ATOM 3154 C C . THR A 1 412 ? -0.236 -0.246 21.895 1.00 95.12 412 THR A C 1
ATOM 3156 O O . THR A 1 412 ? -1.189 -0.461 21.145 1.00 95.12 412 THR A O 1
ATOM 3159 N N . VAL A 1 413 ? -0.130 0.861 22.631 1.00 95.12 413 VAL A N 1
ATOM 3160 C CA . VAL A 1 413 ? -1.098 1.957 22.608 1.00 95.12 413 VAL A CA 1
ATOM 3161 C C . VAL A 1 413 ? -0.383 3.253 22.263 1.00 95.12 413 VAL A C 1
ATOM 3163 O O . VAL A 1 413 ? 0.629 3.594 22.872 1.00 95.12 413 VAL A O 1
ATOM 3166 N N . PHE A 1 414 ? -0.930 4.001 21.317 1.00 91.50 414 PHE A N 1
ATOM 3167 C CA . PHE A 1 414 ? -0.400 5.278 20.874 1.00 91.50 414 PHE A CA 1
ATOM 3168 C C . PHE A 1 414 ? -1.335 6.428 21.211 1.00 91.50 414 PHE A C 1
ATOM 3170 O O . PHE A 1 414 ? -2.558 6.310 21.115 1.00 91.50 414 PHE A O 1
ATOM 3177 N N . LYS A 1 415 ? -0.738 7.579 21.536 1.00 89.31 415 LYS A N 1
ATOM 3178 C CA . LYS A 1 415 ? -1.465 8.853 21.619 1.00 89.31 415 LYS A CA 1
ATOM 3179 C C . LYS A 1 415 ? -1.716 9.464 20.237 1.00 89.31 415 LYS A C 1
ATOM 3181 O O . LYS A 1 415 ? -2.564 10.344 20.120 1.00 89.31 415 LYS A O 1
ATOM 3186 N N . ARG A 1 416 ? -0.965 9.037 19.213 1.00 86.88 416 ARG A N 1
ATOM 3187 C CA . ARG A 1 416 ? -1.090 9.482 17.818 1.00 86.88 416 ARG A CA 1
ATOM 3188 C C . ARG A 1 416 ? -0.707 8.384 16.842 1.00 86.88 416 ARG A C 1
ATOM 3190 O O . ARG A 1 416 ? 0.167 7.573 17.123 1.00 86.88 416 ARG A O 1
ATOM 3197 N N . LEU A 1 417 ? -1.301 8.444 15.664 1.00 86.75 417 LEU A N 1
ATOM 3198 C CA . LEU A 1 417 ? -0.911 7.636 14.518 1.00 86.75 417 LEU A CA 1
ATOM 3199 C C . LEU A 1 417 ? -0.103 8.481 13.533 1.00 86.75 417 LEU A C 1
ATOM 3201 O O . LEU A 1 417 ? -0.118 9.712 13.584 1.00 86.75 417 LEU A O 1
ATOM 3205 N N . GLY A 1 418 ? 0.597 7.826 12.617 1.00 85.75 418 GLY A N 1
ATOM 3206 C CA . GLY A 1 418 ? 1.457 8.502 11.656 1.00 85.75 418 GLY A CA 1
ATOM 3207 C C . GLY A 1 418 ? 1.952 7.564 10.573 1.00 85.75 418 GLY A C 1
ATOM 3208 O O . GLY A 1 418 ? 1.777 6.354 10.656 1.00 85.75 418 GLY A O 1
ATOM 3209 N N . ALA A 1 419 ? 2.547 8.142 9.534 1.00 83.50 419 ALA A N 1
ATOM 3210 C CA . ALA A 1 419 ? 3.000 7.394 8.365 1.00 83.50 419 ALA A CA 1
ATOM 3211 C C . ALA A 1 419 ? 4.257 6.549 8.631 1.00 83.50 419 ALA A C 1
ATOM 3213 O O . ALA A 1 419 ? 4.494 5.570 7.928 1.00 83.50 419 ALA A O 1
ATOM 3214 N N . ASP A 1 420 ? 5.056 6.921 9.631 1.00 84.44 420 ASP A N 1
ATOM 3215 C CA . ASP A 1 420 ? 6.319 6.272 9.954 1.00 84.44 420 ASP A CA 1
ATOM 3216 C C . ASP A 1 420 ? 6.445 5.967 11.451 1.00 84.44 420 ASP A C 1
ATOM 3218 O O . ASP A 1 420 ? 5.793 6.573 12.308 1.00 84.44 420 ASP A O 1
ATOM 3222 N N . TRP A 1 421 ? 7.293 4.981 11.744 1.00 85.88 421 TRP A N 1
ATOM 3223 C CA . TRP A 1 421 ? 7.527 4.495 13.098 1.00 85.88 421 TRP A CA 1
ATOM 3224 C C . TRP A 1 421 ? 8.221 5.519 13.991 1.00 85.88 421 TRP A C 1
ATOM 3226 O O . TRP A 1 421 ? 7.904 5.570 15.178 1.00 85.88 421 TRP A O 1
ATOM 3236 N N . ASP A 1 422 ? 9.123 6.339 13.450 1.00 83.00 422 ASP A N 1
ATOM 3237 C CA . ASP A 1 422 ? 9.871 7.324 14.235 1.00 83.00 422 ASP A CA 1
ATOM 3238 C C . ASP A 1 422 ? 8.913 8.359 14.838 1.00 8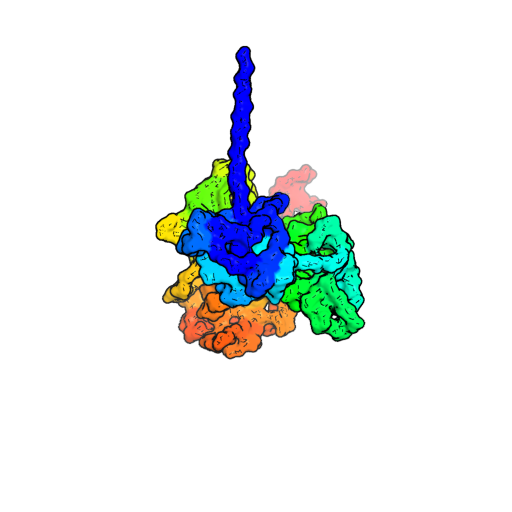3.00 422 ASP A C 1
ATOM 3240 O O . ASP A 1 422 ? 8.974 8.652 16.035 1.00 83.00 422 ASP A O 1
ATOM 3244 N N . PHE A 1 423 ? 7.955 8.831 14.037 1.00 82.44 423 PHE A N 1
ATOM 3245 C CA . PHE A 1 423 ? 6.909 9.744 14.470 1.00 82.44 423 PHE A CA 1
ATOM 3246 C C . PHE A 1 423 ? 6.011 9.135 15.552 1.00 82.44 423 PHE A C 1
ATOM 3248 O O . PHE A 1 423 ? 5.813 9.737 16.612 1.00 82.44 423 PHE A O 1
ATOM 3255 N N . VAL A 1 424 ? 5.450 7.941 15.319 1.00 84.12 424 VAL A N 1
ATOM 3256 C CA . VAL A 1 424 ? 4.492 7.366 16.279 1.00 84.12 424 VAL A CA 1
ATOM 3257 C C . VAL A 1 424 ? 5.175 6.929 17.570 1.00 84.12 424 VAL A C 1
ATOM 3259 O O . VAL A 1 424 ? 4.598 7.111 18.645 1.00 84.12 424 VAL A O 1
ATOM 3262 N N . ASN A 1 425 ? 6.418 6.436 17.506 1.00 86.56 425 ASN A N 1
ATOM 3263 C CA . ASN A 1 425 ? 7.174 5.977 18.674 1.00 86.56 425 ASN A CA 1
ATOM 3264 C C . ASN A 1 425 ? 7.390 7.086 19.710 1.00 86.56 425 ASN A C 1
ATOM 3266 O O . ASN A 1 425 ? 7.366 6.800 20.906 1.00 86.56 425 ASN A O 1
ATOM 3270 N N . ALA A 1 426 ? 7.491 8.350 19.287 1.00 81.25 426 ALA A N 1
ATOM 3271 C CA . ALA A 1 426 ? 7.565 9.493 20.199 1.00 81.25 426 ALA A CA 1
ATOM 3272 C C . ALA A 1 426 ? 6.315 9.650 21.092 1.00 81.25 426 ALA A C 1
ATOM 3274 O O . ALA A 1 426 ? 6.364 10.294 22.139 1.00 81.25 426 ALA A O 1
ATOM 3275 N N . THR A 1 427 ? 5.186 9.061 20.692 1.00 82.94 427 THR A N 1
ATOM 3276 C CA . THR A 1 427 ? 3.887 9.180 21.377 1.00 82.94 427 THR A CA 1
ATOM 3277 C C . THR A 1 427 ? 3.356 7.855 21.924 1.00 82.94 427 THR A C 1
ATOM 3279 O O . THR A 1 427 ? 2.220 7.782 22.410 1.00 82.94 427 THR A O 1
ATOM 3282 N N . ARG A 1 428 ? 4.180 6.810 21.845 1.00 89.12 428 ARG A N 1
ATOM 3283 C CA . ARG A 1 428 ? 3.872 5.452 22.278 1.00 89.12 428 ARG A CA 1
ATOM 3284 C C . ARG A 1 428 ? 3.799 5.360 23.797 1.00 89.12 428 ARG A C 1
ATOM 3286 O O . ARG A 1 428 ? 4.654 5.883 24.507 1.00 89.12 428 ARG A O 1
ATOM 3293 N N . LEU A 1 429 ? 2.790 4.657 24.299 1.00 92.00 429 LEU A N 1
ATOM 3294 C CA . LEU A 1 429 ? 2.800 4.135 25.659 1.00 92.00 429 LEU A CA 1
ATOM 3295 C C . LEU A 1 429 ? 3.633 2.851 25.643 1.00 92.00 429 LEU A C 1
ATOM 3297 O O . LEU A 1 429 ? 3.402 1.979 24.805 1.00 92.00 429 LEU A O 1
ATOM 3301 N N . THR A 1 430 ? 4.601 2.745 26.549 1.00 90.38 430 THR A N 1
ATOM 3302 C CA . THR A 1 430 ? 5.635 1.702 26.509 1.00 90.38 430 THR A CA 1
ATOM 3303 C C . THR A 1 430 ? 5.690 0.874 27.798 1.00 90.38 430 THR A C 1
ATOM 3305 O O . THR A 1 430 ? 5.529 1.446 28.887 1.00 90.38 430 THR A O 1
ATOM 3308 N N . PRO A 1 431 ? 5.952 -0.444 27.687 1.00 92.12 431 PRO A N 1
ATOM 3309 C CA . PRO A 1 431 ? 6.389 -1.289 28.793 1.00 92.12 431 PRO A CA 1
ATOM 3310 C C . PRO A 1 431 ? 7.810 -0.937 29.250 1.00 92.12 431 PRO A C 1
ATOM 3312 O O . PRO A 1 431 ? 8.495 -0.133 28.606 1.00 92.12 431 PRO A O 1
ATOM 3315 N N . TYR A 1 432 ? 8.248 -1.561 30.349 1.00 87.62 432 TYR A N 1
ATOM 3316 C CA . TYR A 1 432 ? 9.628 -1.494 30.832 1.00 87.62 432 TYR A CA 1
ATOM 3317 C C . TYR A 1 432 ? 10.582 -2.278 29.936 1.00 87.62 432 TYR A C 1
ATOM 3319 O O . TYR A 1 432 ? 11.696 -1.834 29.677 1.00 87.62 432 TYR A O 1
ATOM 3327 N N . SER A 1 433 ? 10.147 -3.424 29.432 1.00 88.31 433 SER A N 1
ATOM 3328 C CA . SER A 1 433 ? 10.872 -4.225 28.456 1.00 88.31 433 SER A CA 1
ATOM 3329 C C . SER A 1 433 ? 9.916 -4.783 27.407 1.00 88.31 433 SER A C 1
ATOM 3331 O O . SER A 1 433 ? 8.718 -4.937 27.639 1.00 88.31 433 SER A O 1
ATOM 3333 N N . ASP A 1 434 ? 10.446 -5.050 26.218 1.00 90.44 434 ASP A N 1
ATOM 3334 C CA . ASP A 1 434 ? 9.672 -5.689 25.159 1.00 90.44 434 ASP A CA 1
ATOM 3335 C C . ASP A 1 434 ? 9.189 -7.078 25.604 1.00 90.44 434 ASP A C 1
ATOM 3337 O O . ASP A 1 434 ? 9.956 -7.859 26.170 1.00 90.44 434 ASP A O 1
ATOM 3341 N N . GLY A 1 435 ? 7.906 -7.359 25.383 1.00 89.94 435 GLY A N 1
ATOM 3342 C CA . GLY A 1 435 ? 7.252 -8.584 25.836 1.00 89.94 435 GLY A CA 1
ATOM 3343 C C . GLY A 1 435 ? 6.842 -8.585 27.312 1.00 89.94 435 GLY A C 1
ATOM 3344 O O . GLY A 1 435 ? 6.466 -9.641 27.825 1.00 89.94 435 GLY A O 1
ATOM 3345 N N . ASP A 1 436 ? 6.884 -7.442 28.011 1.00 92.25 436 ASP A N 1
ATOM 3346 C CA . ASP A 1 436 ? 6.370 -7.369 29.382 1.00 92.25 436 ASP A CA 1
ATOM 3347 C C . ASP A 1 436 ? 4.903 -7.831 29.441 1.00 92.25 436 ASP A C 1
ATOM 3349 O O . ASP A 1 436 ? 4.088 -7.437 28.594 1.00 92.25 436 ASP A O 1
ATOM 3353 N N . PRO A 1 437 ? 4.537 -8.634 30.455 1.00 92.81 437 PRO A N 1
ATOM 3354 C CA . PRO A 1 437 ? 3.209 -9.214 30.538 1.00 92.81 437 PRO A CA 1
ATOM 3355 C C . PRO A 1 437 ? 2.146 -8.142 30.795 1.00 92.81 437 PRO A C 1
ATOM 3357 O O . PRO A 1 437 ? 2.234 -7.351 31.735 1.00 92.81 437 PRO A O 1
ATOM 3360 N N . ALA A 1 438 ? 1.092 -8.178 29.990 1.00 95.12 438 ALA A N 1
ATOM 3361 C CA . ALA A 1 438 ? -0.160 -7.474 30.208 1.00 95.12 438 ALA A CA 1
ATOM 3362 C C . ALA A 1 438 ? -1.212 -8.483 30.675 1.00 95.12 438 ALA A C 1
ATOM 3364 O O . ALA A 1 438 ? -1.898 -9.115 29.867 1.00 95.12 438 ALA A O 1
ATOM 3365 N N . ASN A 1 439 ? -1.308 -8.659 31.993 1.00 93.19 439 ASN A N 1
ATOM 3366 C CA . ASN A 1 439 ? -2.258 -9.587 32.591 1.00 93.19 439 ASN A CA 1
ATOM 3367 C C . ASN A 1 439 ? -3.665 -9.003 32.668 1.00 93.19 439 ASN A C 1
ATOM 3369 O O . ASN A 1 439 ? -3.867 -7.805 32.878 1.00 93.19 439 ASN A O 1
ATOM 3373 N N . LEU A 1 440 ? -4.646 -9.894 32.536 1.00 93.00 440 LEU A N 1
ATOM 3374 C CA . LEU A 1 440 ? -6.047 -9.556 32.714 1.00 93.00 440 LEU A CA 1
ATOM 3375 C C . LEU A 1 440 ? -6.309 -9.097 34.155 1.00 93.00 440 LEU A C 1
ATOM 3377 O O . LEU A 1 440 ? -5.833 -9.708 35.107 1.00 93.00 440 LEU A O 1
ATOM 3381 N N . ASP A 1 441 ? -7.104 -8.040 34.302 1.00 92.38 441 ASP A N 1
ATOM 3382 C CA . ASP A 1 441 ? -7.519 -7.460 35.579 1.00 92.38 441 ASP A CA 1
ATOM 3383 C C . ASP A 1 441 ? -6.363 -6.960 36.469 1.00 92.38 441 ASP A C 1
ATOM 3385 O O . ASP A 1 441 ? -6.526 -6.784 37.684 1.00 92.38 441 ASP A O 1
ATOM 3389 N N . GLU A 1 442 ? -5.224 -6.632 35.865 1.00 93.88 442 GLU A N 1
ATOM 3390 C CA . GLU A 1 442 ? -4.090 -5.989 36.527 1.00 93.88 442 GLU A CA 1
ATOM 3391 C C . GLU A 1 442 ? -3.858 -4.576 35.982 1.00 93.88 442 GLU A C 1
ATOM 3393 O O . GLU A 1 442 ? -4.177 -4.260 34.834 1.00 93.88 442 GLU A O 1
ATOM 3398 N N . ASP A 1 443 ? -3.327 -3.707 36.842 1.00 95.56 443 ASP A N 1
ATOM 3399 C CA . ASP A 1 443 ? -2.893 -2.376 36.433 1.00 95.56 443 ASP A CA 1
ATOM 3400 C C . ASP A 1 443 ? -1.498 -2.497 35.813 1.00 95.56 443 ASP A C 1
ATOM 3402 O O . ASP A 1 443 ? -0.530 -2.868 36.480 1.00 95.56 443 ASP A O 1
ATOM 3406 N N . ILE A 1 444 ? -1.411 -2.183 34.526 1.00 95.50 444 ILE A N 1
ATOM 3407 C CA . ILE A 1 444 ? -0.206 -2.270 33.710 1.00 95.50 444 ILE A CA 1
ATOM 3408 C C . ILE A 1 444 ? 0.423 -0.872 33.670 1.00 95.50 444 ILE A C 1
ATOM 3410 O O . ILE A 1 444 ? -0.153 0.045 33.069 1.00 95.50 444 ILE A O 1
ATOM 3414 N N . PRO A 1 445 ? 1.578 -0.657 34.323 1.00 93.00 445 PRO A N 1
ATOM 3415 C CA . PRO A 1 445 ? 2.209 0.651 34.354 1.00 93.00 445 PRO A CA 1
ATOM 3416 C C . PRO A 1 445 ? 2.798 1.000 32.986 1.00 93.00 445 PRO A C 1
ATOM 3418 O O . PRO A 1 445 ? 3.485 0.196 32.358 1.00 93.00 445 PRO A O 1
ATOM 3421 N N . VAL A 1 446 ? 2.579 2.239 32.556 1.00 93.62 446 VAL A N 1
ATOM 3422 C CA . VAL A 1 446 ? 3.330 2.846 31.457 1.00 93.62 446 VAL A CA 1
ATOM 3423 C C . VAL A 1 446 ? 4.606 3.443 32.036 1.00 93.62 446 VAL A C 1
ATOM 3425 O O . VAL A 1 446 ? 4.574 4.100 33.079 1.00 93.62 446 VAL A O 1
ATOM 3428 N N . VAL A 1 447 ? 5.739 3.249 31.368 1.00 88.69 447 VAL A N 1
ATOM 3429 C CA . VAL A 1 447 ? 7.018 3.827 31.799 1.00 88.69 447 VAL A CA 1
ATOM 3430 C C . VAL A 1 447 ? 7.528 4.868 30.807 1.00 88.69 447 VAL A C 1
ATOM 3432 O O . VAL A 1 447 ? 6.910 5.144 29.782 1.00 88.69 447 VAL A O 1
ATOM 3435 N N . THR A 1 448 ? 8.645 5.505 31.142 1.00 80.81 448 THR A N 1
ATOM 3436 C CA . THR A 1 448 ? 9.353 6.367 30.194 1.00 80.81 448 THR A CA 1
ATOM 3437 C C . THR A 1 448 ? 10.058 5.472 29.170 1.00 80.81 448 THR A C 1
ATOM 3439 O O . THR A 1 448 ? 10.717 4.526 29.597 1.00 80.81 448 THR A O 1
ATOM 3442 N N . PRO A 1 449 ? 9.944 5.740 27.858 1.00 65.69 449 PRO A N 1
ATOM 3443 C CA . PRO A 1 449 ? 10.538 4.889 26.830 1.00 65.69 449 PRO A CA 1
ATOM 3444 C C . PRO A 1 449 ? 12.050 4.730 27.006 1.00 65.69 449 PRO A C 1
ATOM 3446 O O . PRO A 1 449 ? 12.762 5.710 27.241 1.00 65.69 449 PRO A O 1
ATOM 3449 N N . GLU A 1 450 ? 12.537 3.497 26.850 1.00 60.22 450 GLU A N 1
ATOM 3450 C CA . GLU A 1 450 ? 13.933 3.261 26.483 1.00 60.22 450 GLU A CA 1
ATOM 3451 C C . GLU A 1 450 ? 14.177 3.739 25.040 1.00 60.22 450 GLU A C 1
ATOM 3453 O O . GLU A 1 450 ? 13.242 4.069 24.310 1.00 60.22 450 GLU A O 1
ATOM 3458 N N . ILE A 1 451 ? 15.443 3.783 24.610 1.00 61.44 451 ILE A N 1
ATOM 3459 C CA . ILE A 1 451 ? 15.855 4.251 23.271 1.00 61.44 451 ILE A CA 1
ATOM 3460 C C . ILE A 1 451 ? 15.070 3.547 22.139 1.00 61.44 451 ILE A C 1
ATOM 3462 O O . ILE A 1 451 ? 14.909 4.125 21.066 1.00 61.44 451 ILE A O 1
ATOM 3466 N N . VAL A 1 452 ? 14.537 2.342 22.385 1.00 66.00 452 VAL A N 1
ATOM 3467 C CA . VAL A 1 452 ? 13.610 1.629 21.495 1.00 66.00 452 VAL A CA 1
ATOM 3468 C C . VAL A 1 452 ? 12.393 1.155 22.310 1.00 66.00 452 VAL A C 1
ATOM 3470 O O . VAL A 1 452 ? 12.561 0.298 23.176 1.00 66.00 452 VAL A O 1
ATOM 3473 N N . PRO A 1 453 ? 11.176 1.686 22.086 1.00 74.56 453 PRO A N 1
ATOM 3474 C CA . PRO A 1 453 ? 10.003 1.277 22.858 1.00 74.56 453 PRO A CA 1
ATOM 3475 C C . PRO A 1 453 ? 9.514 -0.131 22.467 1.00 74.56 453 PRO A C 1
ATOM 3477 O O . PRO A 1 453 ? 9.421 -0.460 21.281 1.00 74.56 453 PRO A O 1
ATOM 3480 N N . GLY A 1 454 ? 9.172 -0.945 23.471 1.00 86.25 454 GLY A N 1
ATOM 3481 C CA . GLY A 1 454 ? 8.699 -2.331 23.326 1.00 86.25 454 GLY A CA 1
ATOM 3482 C C . GLY A 1 454 ? 7.172 -2.475 23.274 1.00 86.25 454 GLY A C 1
ATOM 3483 O O . GLY A 1 454 ? 6.423 -1.512 23.461 1.00 86.25 454 GLY A O 1
ATOM 3484 N N . ALA A 1 455 ? 6.678 -3.668 22.962 1.00 93.06 455 ALA A N 1
ATOM 3485 C CA . ALA A 1 455 ? 5.270 -4.060 22.999 1.00 93.06 455 ALA A CA 1
ATOM 3486 C C . ALA A 1 455 ? 4.955 -4.855 24.271 1.00 93.06 455 ALA A C 1
ATOM 3488 O O . ALA A 1 455 ? 5.820 -5.527 24.825 1.00 93.06 455 ALA A O 1
ATOM 3489 N N . TRP A 1 456 ? 3.706 -4.793 24.726 1.00 96.19 456 TRP A N 1
ATOM 3490 C CA . TRP A 1 456 ? 3.230 -5.685 25.781 1.00 96.19 456 TRP A CA 1
ATOM 3491 C C . TRP A 1 456 ? 2.828 -7.033 25.196 1.00 96.19 456 TRP A C 1
ATOM 3493 O O . TRP A 1 456 ? 2.274 -7.084 24.096 1.00 96.19 456 TRP A O 1
ATOM 3503 N N . LEU A 1 457 ? 3.033 -8.097 25.971 1.00 96.25 457 LEU A N 1
ATOM 3504 C CA . LEU A 1 457 ? 2.529 -9.437 25.688 1.00 96.25 457 LEU A CA 1
ATOM 3505 C C . LEU A 1 457 ? 1.260 -9.693 26.506 1.00 96.25 457 LEU A C 1
ATOM 3507 O O . LEU A 1 457 ? 1.308 -9.839 27.728 1.00 96.25 457 LEU A O 1
ATOM 3511 N N . PHE A 1 458 ? 0.110 -9.749 25.842 1.00 96.38 458 PHE A N 1
ATOM 3512 C CA . PHE A 1 458 ? -1.159 -10.088 26.474 1.00 96.38 458 PHE A CA 1
ATOM 3513 C C . PHE A 1 458 ? -1.209 -11.579 26.824 1.00 96.38 458 PHE A C 1
ATOM 3515 O O . PHE A 1 458 ? -0.961 -12.440 25.980 1.00 96.38 458 PHE A O 1
ATOM 3522 N N . SER A 1 459 ? -1.537 -11.889 28.080 1.00 88.69 459 SER A N 1
ATOM 3523 C CA . SER A 1 459 ? -1.528 -13.265 28.601 1.00 88.69 459 SER A CA 1
ATOM 3524 C C . SER A 1 459 ? -2.878 -13.989 28.515 1.00 88.69 459 SER A C 1
ATOM 3526 O O . SER A 1 459 ? -2.980 -15.142 28.937 1.00 88.69 459 SER A O 1
ATOM 3528 N N . GLY A 1 460 ? -3.918 -13.328 27.997 1.00 88.69 460 GLY A N 1
ATOM 3529 C CA . GLY A 1 460 ? -5.239 -13.922 27.803 1.00 88.69 460 GLY A CA 1
ATOM 3530 C C . GLY A 1 460 ? -5.373 -14.739 26.515 1.00 88.69 460 GLY A C 1
ATOM 3531 O O . GLY A 1 460 ? -4.437 -14.895 25.736 1.00 88.69 460 GLY A O 1
ATOM 3532 N N . GLU A 1 461 ? -6.579 -15.257 26.294 1.00 92.12 461 GLU A N 1
ATOM 3533 C CA . GLU A 1 461 ? -6.959 -15.920 25.044 1.00 92.12 461 GLU A CA 1
ATOM 3534 C C . GLU A 1 461 ? -7.288 -14.881 23.951 1.00 92.12 461 GLU A C 1
ATOM 3536 O O . GLU A 1 461 ? -7.643 -13.742 24.267 1.00 92.12 461 GLU A O 1
ATOM 3541 N N . PRO A 1 462 ? -7.234 -15.244 22.657 1.00 94.06 462 PRO A N 1
ATOM 3542 C CA . PRO A 1 462 ? -7.765 -14.399 21.592 1.00 94.06 462 PRO A CA 1
ATOM 3543 C C . PRO A 1 462 ? -9.242 -14.049 21.833 1.00 94.06 462 PRO A C 1
ATOM 3545 O O . PRO A 1 462 ? -10.053 -14.905 22.194 1.00 94.06 462 PRO A O 1
ATOM 3548 N N . GLY A 1 463 ? -9.614 -12.791 21.607 1.00 94.06 463 GLY A N 1
ATOM 3549 C CA . GLY A 1 463 ? -10.960 -12.295 21.881 1.00 94.06 463 GLY A CA 1
ATOM 3550 C C . GLY A 1 463 ? -11.023 -10.784 22.076 1.00 94.06 463 GLY A C 1
ATOM 3551 O O . GLY A 1 463 ? -10.017 -10.086 21.988 1.00 94.06 463 GLY A O 1
ATOM 3552 N N . THR A 1 464 ? -12.227 -10.279 22.338 1.00 95.31 464 THR A N 1
ATOM 3553 C CA . THR A 1 464 ? -12.477 -8.854 22.600 1.00 95.31 464 THR A CA 1
ATOM 3554 C C . THR A 1 464 ? -12.634 -8.601 24.096 1.00 95.31 464 THR A C 1
ATOM 3556 O O . THR A 1 464 ? -13.412 -9.283 24.768 1.00 95.31 464 THR A O 1
ATOM 3559 N N . TYR A 1 465 ? -11.929 -7.588 24.593 1.00 95.88 465 TYR A N 1
ATOM 3560 C CA . TYR A 1 465 ? -11.824 -7.226 26.004 1.00 95.88 465 TYR A CA 1
ATOM 3561 C C . TYR A 1 465 ? -12.128 -5.746 26.214 1.00 95.88 465 TYR A C 1
ATOM 3563 O O . TYR A 1 465 ? -11.960 -4.938 25.301 1.00 95.88 465 TYR A O 1
ATOM 3571 N N . ASP A 1 466 ? -12.530 -5.391 27.432 1.00 96.50 466 ASP A N 1
ATOM 3572 C CA . ASP A 1 466 ? -12.630 -3.988 27.822 1.00 96.50 466 ASP A CA 1
ATOM 3573 C C . ASP A 1 466 ? -11.223 -3.462 28.129 1.00 96.50 466 ASP A C 1
ATOM 3575 O O . ASP A 1 466 ? -10.439 -4.117 28.821 1.00 96.50 466 ASP A O 1
ATOM 3579 N N . ILE A 1 467 ? -10.910 -2.260 27.649 1.00 97.38 467 ILE A N 1
ATOM 3580 C CA . ILE A 1 467 ? -9.661 -1.561 27.955 1.00 97.38 467 ILE A CA 1
ATOM 3581 C C . ILE A 1 467 ? -9.953 -0.204 28.589 1.00 97.38 467 ILE A C 1
ATOM 3583 O O . ILE A 1 467 ? -10.787 0.571 28.113 1.00 97.38 467 ILE A O 1
ATOM 3587 N N . LYS A 1 468 ? -9.231 0.100 29.668 1.00 97.19 468 LYS A N 1
ATOM 3588 C CA . LYS A 1 468 ? -9.151 1.429 30.274 1.00 97.19 468 LYS A CA 1
ATOM 3589 C C . LYS A 1 468 ? -7.710 1.917 30.207 1.00 97.19 468 LYS A C 1
ATOM 3591 O O . LYS A 1 468 ? -6.798 1.198 30.603 1.00 97.19 468 LYS A O 1
ATOM 3596 N N . VAL A 1 469 ? -7.519 3.163 29.787 1.00 97.81 469 VAL A N 1
ATOM 3597 C CA . VAL A 1 469 ? -6.233 3.861 29.894 1.00 97.81 469 VAL A CA 1
ATOM 3598 C C . VAL A 1 469 ? -6.427 5.104 30.754 1.00 97.81 469 VAL A C 1
ATOM 3600 O O . VAL A 1 469 ? -7.353 5.877 30.528 1.00 97.81 469 VAL A O 1
ATOM 3603 N N . ASP A 1 470 ? -5.582 5.288 31.761 1.00 96.94 470 ASP A N 1
ATOM 3604 C CA . ASP A 1 470 ? -5.602 6.431 32.670 1.00 96.94 470 ASP A CA 1
ATOM 3605 C C . ASP A 1 470 ? -4.243 7.133 32.622 1.00 96.94 470 ASP A C 1
ATOM 3607 O O . ASP A 1 470 ? -3.271 6.689 33.229 1.00 96.94 470 ASP A O 1
ATOM 3611 N N . LEU A 1 471 ? -4.170 8.227 31.865 1.00 94.62 471 LEU A N 1
ATOM 3612 C CA . LEU A 1 471 ? -2.964 9.040 31.708 1.00 94.62 471 LEU A CA 1
ATOM 3613 C C . LEU A 1 471 ? -2.773 10.053 32.846 1.00 94.62 471 LEU A C 1
ATOM 3615 O O . LEU A 1 471 ? -1.799 10.801 32.828 1.00 94.62 471 LEU A O 1
ATOM 3619 N N . THR A 1 472 ? -3.679 10.092 33.829 1.00 93.31 472 THR A N 1
ATOM 3620 C CA . THR A 1 472 ? -3.569 10.993 34.988 1.00 93.31 472 THR A CA 1
ATOM 3621 C C . THR A 1 472 ? -2.638 10.441 36.071 1.00 93.31 472 THR A C 1
ATOM 3623 O O . THR A 1 472 ? -2.192 11.178 36.954 1.00 93.31 472 THR A O 1
ATOM 3626 N N . GLN A 1 473 ? -2.310 9.148 35.995 1.00 89.81 473 GLN A N 1
ATOM 3627 C CA . GLN A 1 473 ? -1.497 8.437 36.976 1.00 89.81 473 GLN A CA 1
ATOM 3628 C C . GLN A 1 473 ? -0.051 8.269 36.499 1.00 89.81 473 GLN A C 1
ATOM 3630 O O . GLN A 1 473 ? 0.269 7.351 35.746 1.00 89.81 473 GLN A O 1
ATOM 3635 N N . GLY A 1 474 ? 0.851 9.135 36.968 1.00 86.56 474 GLY A N 1
ATOM 3636 C CA . GLY A 1 474 ? 2.269 9.066 36.597 1.00 86.56 474 GLY A CA 1
ATOM 3637 C C . GLY A 1 474 ? 2.466 9.222 35.085 1.00 86.56 474 GLY A C 1
ATOM 3638 O O . GLY A 1 474 ? 2.063 10.233 34.518 1.00 86.56 474 GLY A O 1
ATOM 3639 N N . ASN A 1 475 ? 3.075 8.221 34.444 1.00 88.19 475 ASN A N 1
ATOM 3640 C CA . ASN A 1 475 ? 3.239 8.158 32.983 1.00 88.19 475 ASN A CA 1
ATOM 3641 C C . ASN A 1 475 ? 2.027 7.529 32.262 1.00 88.19 475 ASN A C 1
ATOM 3643 O O . ASN A 1 475 ? 1.950 7.575 31.032 1.00 88.19 475 ASN A O 1
ATOM 3647 N N . GLY A 1 476 ? 1.086 6.959 33.018 1.00 93.81 476 GLY A N 1
ATOM 3648 C CA . GLY A 1 476 ? -0.105 6.275 32.538 1.00 93.81 476 GLY A CA 1
ATOM 3649 C C . GLY A 1 476 ? -0.263 4.880 33.146 1.00 93.81 476 GLY A C 1
ATOM 3650 O O . GLY A 1 476 ? 0.714 4.232 33.520 1.00 93.81 476 GLY A O 1
ATOM 3651 N N . VAL A 1 477 ? -1.504 4.406 33.216 1.00 96.69 477 VAL A N 1
ATOM 3652 C CA . VAL A 1 477 ? -1.851 3.033 33.604 1.00 96.69 477 VAL A CA 1
ATOM 3653 C C . VAL A 1 477 ? -2.841 2.472 32.592 1.00 96.69 477 VAL A C 1
ATOM 3655 O O . VAL A 1 477 ? -3.824 3.132 32.250 1.00 96.69 477 VAL A O 1
ATOM 3658 N N . ILE A 1 478 ? -2.588 1.258 32.114 1.00 97.75 478 ILE A N 1
ATOM 3659 C CA . ILE A 1 478 ? -3.499 0.496 31.259 1.00 97.75 478 ILE A CA 1
ATOM 3660 C C . ILE A 1 478 ? -4.121 -0.613 32.104 1.00 97.75 478 ILE A C 1
ATOM 3662 O O . ILE A 1 478 ? -3.448 -1.228 32.920 1.00 97.75 478 ILE A O 1
ATOM 3666 N N . ARG A 1 479 ? -5.405 -0.891 31.905 1.00 96.94 479 ARG A N 1
ATOM 3667 C CA . ARG A 1 479 ? -6.075 -2.050 32.490 1.00 96.94 479 ARG A CA 1
ATOM 3668 C C . ARG A 1 479 ? -6.918 -2.721 31.422 1.00 96.94 479 ARG A C 1
ATOM 3670 O O . ARG A 1 479 ? -7.765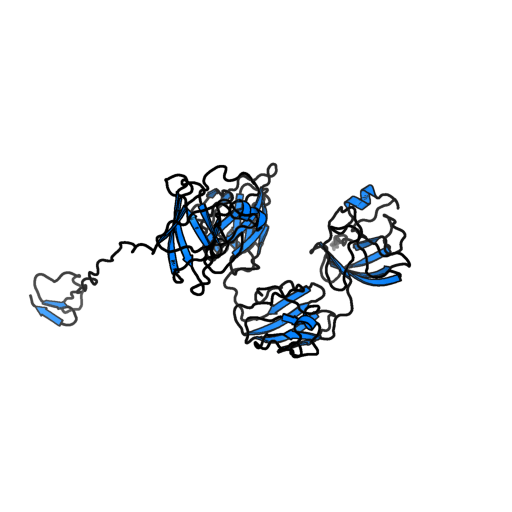 -2.065 30.817 1.00 96.94 479 ARG A O 1
ATOM 3677 N N . ILE A 1 480 ? -6.687 -4.012 31.211 1.00 97.06 480 ILE A N 1
ATOM 3678 C CA . ILE A 1 480 ? -7.498 -4.856 30.331 1.00 97.06 480 ILE A CA 1
ATOM 3679 C C . ILE A 1 480 ? -8.313 -5.775 31.227 1.00 97.06 480 ILE A C 1
ATOM 3681 O O . ILE A 1 480 ? -7.760 -6.423 32.112 1.00 97.06 480 ILE A O 1
ATOM 3685 N N . SER A 1 481 ? -9.620 -5.825 31.020 1.00 94.94 481 SER A N 1
ATOM 3686 C CA . SER A 1 481 ? -10.527 -6.668 31.794 1.00 94.94 481 SER A CA 1
ATOM 3687 C C . SER A 1 481 ? -11.378 -7.518 30.871 1.00 94.94 481 SER A C 1
ATOM 3689 O O . SER A 1 481 ? -11.614 -7.159 29.714 1.00 94.94 481 SER A O 1
ATOM 3691 N N . ALA A 1 482 ? -11.864 -8.652 31.384 1.00 90.19 482 ALA A N 1
ATOM 3692 C CA . ALA A 1 482 ? -12.887 -9.409 30.676 1.00 90.19 482 ALA A CA 1
ATOM 3693 C C . ALA A 1 482 ? -14.018 -8.450 30.303 1.00 90.19 482 ALA A C 1
ATOM 3695 O O . ALA A 1 482 ? -14.420 -7.631 31.134 1.00 90.19 482 ALA A O 1
ATOM 3696 N N . LYS A 1 483 ? -14.501 -8.544 29.060 1.00 83.88 483 LYS A N 1
ATOM 3697 C CA . LYS A 1 483 ? -15.658 -7.765 28.629 1.00 83.88 483 LYS A CA 1
ATOM 3698 C C . LYS A 1 483 ? -16.757 -8.001 29.650 1.00 83.88 483 LYS A C 1
ATOM 3700 O O . LYS A 1 483 ? -17.168 -9.150 29.847 1.00 83.88 483 LYS A O 1
ATOM 3705 N N . GLY A 1 484 ? -17.170 -6.944 30.349 1.00 64.12 484 GLY A N 1
ATOM 3706 C CA . GLY A 1 484 ? -18.254 -7.069 31.311 1.00 64.12 484 GLY A CA 1
ATOM 3707 C C . GLY A 1 484 ? -19.427 -7.729 30.595 1.00 64.12 484 GLY A C 1
ATOM 3708 O O . GLY A 1 484 ? -19.675 -7.411 29.428 1.00 64.12 484 GLY A O 1
ATOM 3709 N N . GLU A 1 485 ? -20.132 -8.670 31.240 1.00 49.59 485 GLU A N 1
ATOM 3710 C CA . GLU A 1 485 ? -21.424 -9.097 30.706 1.00 49.59 485 GLU A CA 1
ATOM 3711 C C . GLU A 1 485 ? -22.192 -7.806 30.450 1.00 49.59 485 GLU A C 1
ATOM 3713 O O . GLU A 1 485 ? -22.527 -7.082 31.393 1.00 49.59 485 GLU A O 1
ATOM 3718 N N . THR A 1 486 ? -22.389 -7.452 29.176 1.00 45.78 486 THR A N 1
ATOM 3719 C CA . THR A 1 486 ? -23.300 -6.368 28.856 1.00 45.78 486 THR A CA 1
ATOM 3720 C C . THR A 1 486 ? -24.591 -6.823 29.497 1.00 45.78 486 THR A C 1
ATOM 3722 O O . THR A 1 486 ? -25.153 -7.853 29.129 1.00 45.78 486 THR A O 1
ATOM 3725 N N . GLY A 1 487 ? -24.976 -6.136 30.569 1.00 35.44 487 GLY A N 1
ATOM 3726 C CA . GLY A 1 487 ? -26.138 -6.433 31.383 1.00 35.44 487 GLY A CA 1
ATOM 3727 C C . GLY A 1 487 ? -27.413 -6.140 30.608 1.00 35.44 487 GLY A C 1
ATOM 3728 O O . GLY A 1 487 ? -28.276 -5.412 31.071 1.00 35.44 487 GLY A O 1
ATOM 3729 N N . ILE A 1 488 ? -27.533 -6.696 29.413 1.00 36.84 488 ILE A N 1
ATOM 3730 C CA . ILE A 1 488 ? -28.745 -7.317 28.954 1.00 36.84 488 ILE A CA 1
ATOM 3731 C C . ILE A 1 488 ? -28.486 -8.809 29.173 1.00 36.84 488 ILE A C 1
ATOM 3733 O O . ILE A 1 488 ? -28.218 -9.571 28.246 1.00 36.84 488 ILE A O 1
ATOM 3737 N N . THR A 1 489 ? -28.711 -9.267 30.409 1.00 34.94 489 THR A N 1
ATOM 3738 C CA . THR A 1 489 ? -29.555 -10.453 30.482 1.00 34.94 489 THR A CA 1
ATOM 3739 C C . THR A 1 489 ? -30.797 -10.045 29.710 1.00 34.94 489 THR A C 1
ATOM 3741 O O . THR A 1 489 ? -31.658 -9.316 30.204 1.00 34.94 489 THR A O 1
ATOM 3744 N N . ALA A 1 490 ? -30.884 -10.470 28.447 1.00 31.22 490 ALA A N 1
ATOM 3745 C CA . ALA A 1 490 ? -32.189 -10.696 27.878 1.00 31.22 490 ALA A CA 1
ATOM 3746 C C . ALA A 1 490 ? -32.869 -11.501 28.979 1.00 31.22 490 ALA A C 1
ATOM 3748 O O . ALA A 1 490 ? -32.281 -12.506 29.402 1.00 31.22 490 ALA A O 1
ATOM 3749 N N . PRO A 1 491 ? -33.995 -11.047 29.557 1.00 32.97 491 PRO A N 1
ATOM 3750 C CA . PRO A 1 491 ? -34.687 -11.928 30.455 1.00 32.97 491 PRO A CA 1
ATOM 3751 C C . PRO A 1 491 ? -34.863 -13.189 29.625 1.00 32.97 491 PRO A C 1
ATOM 3753 O O . PRO A 1 491 ? -35.489 -13.160 28.565 1.00 32.97 491 PRO A O 1
ATOM 3756 N N . THR A 1 492 ? -34.313 -14.303 30.088 1.00 37.41 492 THR A N 1
ATOM 3757 C CA . THR A 1 492 ? -34.702 -15.632 29.638 1.00 37.41 492 THR A CA 1
ATOM 3758 C C . THR A 1 492 ? -36.144 -15.890 30.097 1.00 37.41 492 THR A C 1
ATOM 3760 O O . THR A 1 492 ? -36.508 -16.971 30.532 1.00 37.41 492 THR A O 1
ATOM 3763 N N . ALA A 1 493 ? -37.028 -14.897 29.974 1.00 39.62 493 ALA A N 1
ATOM 3764 C CA . ALA A 1 493 ? -38.370 -15.139 29.533 1.00 39.62 493 ALA A CA 1
ATOM 3765 C C . ALA A 1 493 ? -38.230 -15.602 28.084 1.00 39.62 493 ALA A C 1
ATOM 3767 O O . ALA A 1 493 ? -38.141 -14.800 27.153 1.00 39.62 493 ALA A O 1
ATOM 3768 N N . ALA A 1 494 ? -38.208 -16.926 27.903 1.00 37.66 494 ALA A N 1
ATOM 3769 C CA . ALA A 1 494 ? -38.624 -17.525 26.646 1.00 37.66 494 ALA A CA 1
ATOM 3770 C C . ALA A 1 494 ? -39.805 -16.700 26.108 1.00 37.66 494 ALA A C 1
ATOM 3772 O O . ALA A 1 494 ? -40.709 -16.404 26.903 1.00 37.66 494 ALA A O 1
ATOM 3773 N N . PRO A 1 495 ? -39.803 -16.271 24.830 1.00 38.28 495 PRO A N 1
ATOM 3774 C CA . PRO A 1 495 ? -40.889 -15.463 24.302 1.00 38.28 495 PRO A CA 1
ATOM 3775 C C . PRO A 1 495 ? -42.183 -16.182 24.654 1.00 38.28 495 PRO A C 1
ATOM 3777 O O . PRO A 1 495 ? -42.366 -17.337 24.261 1.00 38.28 495 PRO A O 1
ATOM 3780 N N . ALA A 1 496 ? -43.022 -15.550 25.484 1.00 47.59 496 ALA A N 1
ATOM 3781 C CA . ALA A 1 496 ? -44.273 -16.151 25.912 1.00 47.59 496 ALA A CA 1
ATOM 3782 C C . ALA A 1 496 ? -44.975 -16.613 24.639 1.00 47.59 496 ALA A C 1
ATOM 3784 O O . ALA A 1 496 ? -45.233 -15.789 23.757 1.00 47.59 496 ALA A O 1
ATOM 3785 N N . ALA A 1 497 ? -45.159 -17.929 24.494 1.00 53.16 497 ALA A N 1
ATOM 3786 C CA . ALA A 1 497 ? -45.638 -18.517 23.256 1.00 53.16 497 ALA A CA 1
ATOM 3787 C C . ALA A 1 497 ? -46.943 -17.813 22.873 1.00 53.16 497 ALA A C 1
ATOM 3789 O O . ALA A 1 497 ? -47.969 -18.010 23.529 1.00 53.16 497 ALA A O 1
ATOM 3790 N N . LYS A 1 498 ? -46.892 -16.942 21.857 1.00 61.16 498 LYS A N 1
ATOM 3791 C CA . LYS A 1 498 ? -48.070 -16.206 21.405 1.00 61.16 498 LYS A CA 1
ATOM 3792 C C . LYS A 1 498 ? -49.051 -17.241 20.872 1.00 61.16 498 LYS A C 1
ATOM 3794 O O . LYS A 1 498 ? -48.792 -17.916 19.879 1.00 61.16 498 LYS A O 1
ATOM 3799 N N . ASN A 1 499 ? -50.157 -17.413 21.584 1.00 77.06 499 ASN A N 1
ATOM 3800 C CA . ASN A 1 499 ? -51.271 -18.211 21.111 1.00 77.06 499 ASN A CA 1
ATOM 3801 C C . ASN A 1 499 ? -52.091 -17.331 20.170 1.00 77.06 499 ASN A C 1
ATOM 3803 O O . ASN A 1 499 ? -52.592 -16.289 20.583 1.00 77.06 499 ASN A O 1
ATOM 3807 N N . TYR A 1 500 ? -52.232 -17.763 18.923 1.00 83.19 500 TYR A N 1
ATOM 3808 C CA . TYR A 1 500 ? -53.126 -17.140 17.957 1.00 83.19 500 TYR A CA 1
ATOM 3809 C C . TYR A 1 500 ? -54.486 -17.827 18.045 1.00 83.19 500 TYR A C 1
ATOM 3811 O O . TYR A 1 500 ? -54.567 -19.059 17.965 1.00 83.19 500 TYR A O 1
ATOM 3819 N N . TYR A 1 501 ? -55.537 -17.037 18.236 1.00 85.88 501 TYR A N 1
ATOM 3820 C CA . TYR A 1 501 ? -56.901 -17.533 18.347 1.00 85.88 501 TYR A CA 1
ATOM 3821 C C . TYR A 1 501 ? -57.649 -17.262 17.050 1.00 85.88 501 TYR A C 1
ATOM 3823 O O . TYR A 1 501 ? -57.573 -16.162 16.504 1.00 85.88 501 TYR A O 1
ATOM 3831 N N . TYR A 1 502 ? -58.384 -18.259 16.571 1.00 87.12 502 TYR A N 1
ATOM 3832 C CA . TYR A 1 502 ? -59.198 -18.165 15.362 1.00 87.12 502 TYR A CA 1
ATOM 3833 C C . TYR A 1 502 ? -60.628 -18.616 15.640 1.00 87.12 502 TYR A C 1
ATOM 3835 O O . TYR A 1 502 ? -60.859 -19.414 16.548 1.00 87.12 502 TYR A O 1
ATOM 3843 N N . ASP A 1 503 ? -61.599 -18.147 14.863 1.00 86.44 503 ASP A N 1
ATOM 3844 C CA . ASP A 1 503 ? -62.925 -18.768 14.853 1.00 86.44 503 ASP A CA 1
ATOM 3845 C C . ASP A 1 503 ? -62.937 -20.069 14.024 1.00 86.44 503 ASP A C 1
ATOM 3847 O O . ASP A 1 503 ? -61.930 -20.482 13.445 1.00 86.44 503 ASP A O 1
ATOM 3851 N N . LEU A 1 504 ? -64.088 -20.746 13.965 1.00 85.75 504 LEU A N 1
ATOM 3852 C CA . LEU A 1 504 ? -64.244 -21.993 13.200 1.00 85.75 504 LEU A CA 1
ATOM 3853 C C . LEU A 1 504 ? -64.175 -21.795 11.677 1.00 85.75 504 LEU A C 1
ATOM 3855 O O . LEU A 1 504 ? -64.147 -22.779 10.943 1.00 85.75 504 LEU A O 1
ATOM 3859 N N . GLN A 1 505 ? -64.164 -20.547 11.208 1.00 85.19 505 GLN A N 1
ATOM 3860 C CA . GLN A 1 505 ? -64.007 -20.172 9.807 1.00 85.19 505 GLN A CA 1
ATOM 3861 C C . GLN A 1 505 ? -62.567 -19.726 9.495 1.00 85.19 505 GLN A C 1
ATOM 3863 O O . GLN A 1 505 ? -62.287 -19.335 8.365 1.00 85.19 505 GLN A O 1
ATOM 3868 N N . GLY A 1 506 ? -61.650 -19.794 10.468 1.00 75.94 506 GLY A N 1
ATOM 3869 C CA . GLY A 1 506 ? -60.243 -19.436 10.296 1.00 75.94 506 GLY A CA 1
ATOM 3870 C C . GLY A 1 506 ? -59.957 -17.934 10.373 1.00 75.94 506 GLY A C 1
ATOM 3871 O O . GLY A 1 506 ? -58.854 -17.512 10.032 1.00 75.94 506 GLY A O 1
ATOM 3872 N N . ARG A 1 507 ? -60.906 -17.105 10.828 1.00 81.38 507 ARG A N 1
ATOM 3873 C CA . ARG A 1 507 ? -60.670 -15.665 11.013 1.00 81.38 507 ARG A CA 1
ATOM 3874 C C . ARG A 1 507 ? -59.909 -15.414 12.302 1.00 81.38 507 ARG A C 1
ATOM 3876 O O . ARG A 1 507 ? -60.259 -15.955 13.348 1.00 81.38 507 ARG A O 1
ATOM 3883 N N . PHE A 1 508 ? -58.884 -14.575 12.218 1.00 79.00 508 PHE A N 1
ATOM 3884 C CA . PHE A 1 508 ? -58.032 -14.228 13.347 1.00 79.00 508 PHE A CA 1
ATOM 3885 C C . PHE A 1 508 ? -58.786 -13.377 14.380 1.00 79.00 508 PHE A C 1
ATOM 3887 O O . PHE A 1 508 ? -59.359 -12.344 14.044 1.00 79.00 508 PHE A O 1
ATOM 3894 N N . LEU A 1 509 ? -58.776 -13.820 15.638 1.00 80.56 509 LEU A N 1
ATOM 3895 C CA . LEU A 1 509 ? -59.460 -13.193 16.776 1.00 80.56 509 LEU A CA 1
ATOM 3896 C C . LEU A 1 509 ? -58.503 -12.437 17.712 1.00 80.56 509 LEU A C 1
ATOM 3898 O O . LEU A 1 509 ? -58.960 -11.779 18.644 1.00 80.56 509 LEU A O 1
ATOM 3902 N N . GLY A 1 510 ? -57.190 -12.523 17.482 1.00 79.81 510 GLY A N 1
ATOM 3903 C CA . GLY A 1 510 ? -56.166 -11.875 18.300 1.00 79.81 510 GLY A CA 1
ATOM 3904 C C . GLY A 1 510 ? -55.249 -12.854 19.035 1.00 79.81 510 GLY A C 1
ATOM 3905 O O . GLY A 1 510 ? -55.304 -14.069 18.844 1.00 79.81 510 GLY A O 1
ATOM 3906 N N . ASN A 1 511 ? -54.389 -12.290 19.888 1.00 84.94 511 ASN A N 1
ATOM 3907 C CA . ASN A 1 511 ? -53.366 -13.020 20.652 1.00 84.94 511 ASN A CA 1
ATOM 3908 C C . ASN A 1 511 ? -53.751 -13.241 22.128 1.00 84.94 511 ASN A C 1
ATOM 3910 O O . ASN A 1 511 ? -52.929 -13.675 22.933 1.00 84.94 511 ASN A O 1
ATOM 3914 N N . VAL A 1 512 ? -54.992 -12.909 22.496 1.00 81.38 512 VAL A N 1
ATOM 3915 C CA . VAL A 1 512 ? -55.551 -13.057 23.846 1.00 81.38 512 VAL A CA 1
ATOM 3916 C C . VAL A 1 512 ? -56.705 -14.048 23.776 1.00 81.38 512 VAL A C 1
ATOM 3918 O O . VAL A 1 512 ? -57.499 -13.999 22.839 1.00 81.38 512 VAL A O 1
ATOM 3921 N N . GLU A 1 513 ? -56.792 -14.951 24.754 1.00 86.06 513 GLU A N 1
ATOM 3922 C CA . GLU A 1 513 ? -57.825 -15.985 24.764 1.00 86.06 513 GLU A CA 1
ATOM 3923 C C . GLU A 1 513 ? -59.232 -15.363 24.805 1.00 86.06 513 GLU A C 1
ATOM 3925 O O . GLU A 1 513 ? -59.519 -14.574 25.714 1.00 86.06 513 GLU A O 1
ATOM 3930 N N . PRO A 1 514 ? -60.130 -15.714 23.863 1.00 83.44 514 PRO A N 1
ATOM 3931 C CA . PRO A 1 514 ? -61.503 -15.233 23.888 1.00 83.44 514 PRO A CA 1
ATOM 3932 C C . PRO A 1 514 ? -62.203 -15.613 25.199 1.00 83.44 514 PRO A C 1
ATOM 3934 O O . PRO A 1 514 ? -62.187 -16.765 25.627 1.00 83.44 514 PRO A O 1
ATOM 3937 N N . GLN A 1 515 ? -62.857 -14.639 25.837 1.00 85.12 515 GLN A N 1
ATOM 3938 C CA . GLN A 1 515 ? -63.513 -14.826 27.140 1.00 85.12 515 GLN A CA 1
ATOM 3939 C C . GLN A 1 515 ? -64.778 -15.705 27.077 1.00 85.12 515 GLN A C 1
ATOM 3941 O O . GLN A 1 515 ? -65.242 -16.173 28.111 1.00 85.12 515 GLN A O 1
ATOM 3946 N N . LYS A 1 516 ? -65.353 -15.916 25.885 1.00 81.31 516 LYS A N 1
ATOM 3947 C CA . LYS A 1 516 ? -66.555 -16.736 25.656 1.00 81.31 516 LYS A CA 1
ATOM 3948 C C . LYS A 1 516 ? -66.605 -17.260 24.222 1.00 81.31 516 LYS A C 1
ATOM 3950 O O . LYS A 1 516 ? -66.178 -16.561 23.302 1.00 81.31 516 LYS A O 1
ATOM 3955 N N . GLY A 1 517 ? -67.204 -18.433 24.021 1.00 85.25 517 GLY A N 1
ATOM 3956 C CA . GLY A 1 517 ? -67.501 -18.979 22.694 1.00 85.25 517 GLY A CA 1
ATOM 3957 C C . GLY A 1 517 ? -66.583 -20.129 22.277 1.00 85.25 517 GLY A C 1
ATOM 3958 O O . GLY A 1 517 ? -65.951 -20.785 23.101 1.00 85.25 517 GLY A O 1
ATOM 3959 N N . VAL A 1 518 ? -66.556 -20.423 20.975 1.00 86.00 518 VAL A N 1
ATOM 3960 C CA . VAL A 1 518 ? -65.765 -21.522 20.403 1.00 86.00 518 VAL A CA 1
ATOM 3961 C C . VAL A 1 518 ? -64.673 -20.948 19.512 1.00 86.00 518 VAL A C 1
ATOM 3963 O O . VAL A 1 518 ? -64.976 -20.202 18.584 1.00 86.00 518 VAL A O 1
ATOM 3966 N N . TYR A 1 519 ? -63.426 -21.329 19.769 1.00 89.88 519 TYR A N 1
ATOM 3967 C CA . TYR A 1 519 ? -62.256 -20.866 19.023 1.00 89.88 519 TYR A CA 1
ATOM 3968 C C . TYR A 1 519 ? -61.249 -21.996 18.798 1.00 89.88 519 TYR A C 1
ATOM 3970 O O . TYR A 1 519 ? -61.330 -23.063 19.408 1.00 89.88 519 TYR A O 1
ATOM 3978 N N . VAL A 1 520 ? -60.302 -21.766 17.896 1.00 83.31 520 VAL A N 1
ATOM 3979 C CA . VAL A 1 520 ? -59.197 -22.667 17.579 1.00 83.31 520 VAL A CA 1
ATOM 3980 C C . VAL A 1 520 ? -57.894 -22.034 18.047 1.00 83.31 520 VAL A C 1
ATOM 3982 O O . VAL A 1 520 ? -57.604 -20.888 17.714 1.00 83.31 520 VAL A O 1
ATOM 3985 N N . VAL A 1 521 ? -57.103 -22.792 18.804 1.00 89.56 521 VAL A N 1
ATOM 3986 C CA . VAL A 1 521 ? -55.750 -22.420 19.233 1.00 89.56 521 VAL A CA 1
ATOM 3987 C C . VAL A 1 521 ? -54.843 -23.637 19.088 1.00 89.56 521 VAL A C 1
ATOM 3989 O O . VAL A 1 521 ? -55.220 -24.745 19.473 1.00 89.56 521 VAL A O 1
ATOM 3992 N N . LYS A 1 522 ? -53.663 -23.462 18.480 1.00 82.75 522 LYS A N 1
ATOM 3993 C CA . LYS A 1 522 ? -52.705 -24.559 18.213 1.00 82.75 522 LYS A CA 1
ATOM 3994 C C . LYS A 1 522 ? -53.352 -25.777 17.521 1.00 82.75 522 LYS A C 1
ATOM 3996 O O . LYS A 1 522 ? -53.107 -26.921 17.894 1.00 82.75 522 LYS A O 1
ATOM 4001 N N . GLY A 1 523 ? -54.241 -25.523 16.557 1.00 76.38 523 GLY A N 1
ATOM 4002 C CA . GLY A 1 523 ? -54.939 -26.569 15.796 1.00 76.38 523 GLY A CA 1
ATOM 4003 C C . GLY A 1 523 ? -56.007 -27.345 16.577 1.00 76.38 523 GLY A C 1
ATOM 4004 O O . GLY A 1 523 ? -56.561 -28.306 16.050 1.00 76.38 523 GLY A O 1
ATOM 4005 N N . LYS A 1 524 ? -56.327 -26.947 17.816 1.00 84.62 524 LYS A N 1
ATOM 4006 C CA . LYS A 1 524 ? -57.363 -27.582 18.639 1.00 84.62 524 LYS A CA 1
ATOM 4007 C C . LYS A 1 524 ? -58.550 -26.652 18.835 1.00 84.62 524 LYS A C 1
ATOM 4009 O O . LYS A 1 524 ? -58.386 -25.474 19.142 1.00 84.62 524 LYS A O 1
ATOM 4014 N N . LYS A 1 525 ? -59.751 -27.212 18.699 1.00 88.62 525 LYS A N 1
ATOM 4015 C CA . LYS A 1 525 ? -61.011 -26.544 19.028 1.00 88.62 525 LYS A CA 1
ATOM 4016 C C . LYS A 1 525 ? -61.186 -26.498 20.545 1.00 88.62 525 LYS A C 1
ATOM 4018 O O . LYS A 1 525 ? -61.138 -27.536 21.201 1.00 88.62 525 LYS A O 1
ATOM 4023 N N . VAL A 1 526 ? -61.442 -25.311 21.076 1.00 86.44 526 VAL A N 1
ATOM 4024 C CA . VAL A 1 526 ? -61.697 -25.042 22.492 1.00 86.44 526 VAL A CA 1
ATOM 4025 C C . VAL A 1 526 ? -63.063 -24.366 22.614 1.00 86.44 526 VAL A C 1
ATOM 4027 O O . VAL A 1 526 ? -63.429 -23.535 21.782 1.00 86.44 526 VAL A O 1
ATOM 4030 N N . LYS A 1 527 ? -63.852 -24.766 23.616 1.00 87.56 527 LYS A N 1
ATOM 4031 C CA . LYS A 1 527 ? -65.153 -24.167 23.944 1.00 87.56 527 LYS A CA 1
ATOM 4032 C C . LYS A 1 527 ? -65.080 -23.635 25.370 1.00 87.56 527 LYS A C 1
ATOM 4034 O O . LYS A 1 527 ? -64.815 -24.424 26.276 1.00 87.56 527 LYS A O 1
ATOM 4039 N N . LYS A 1 528 ? -65.307 -22.333 25.527 1.00 78.62 528 LYS A N 1
ATOM 4040 C CA . LYS A 1 528 ? -65.273 -21.619 26.802 1.00 78.62 528 LYS A CA 1
ATOM 4041 C C . LYS A 1 528 ? -66.643 -21.040 27.126 1.00 78.62 528 LYS A C 1
ATOM 4043 O O . LYS A 1 528 ? -67.255 -20.426 26.213 1.00 78.62 528 LYS A O 1
#